Protein 1RC6 (pdb70)

Structure (mmCIF, N/CA/C/O backbone):
data_1RC6
#
_entry.id   1RC6
#
_cell.length_a   109.026
_cell.length_b   109.026
_cell.length_c   136.612
_cell.angle_alpha   90.0
_cell.angle_beta   90.0
_cell.angle_gamma   90.0
#
_symmetry.space_group_name_H-M   'I 4'
#
loop_
_atom_site.group_PDB
_atom_site.id
_atom_site.type_symbol
_atom_site.label_atom_id
_atom_site.label_alt_id
_atom_site.label_comp_id
_atom_site.label_asym_id
_atom_site.label_entity_id
_atom_site.label_seq_id
_atom_site.pdbx_PDB_ins_code
_atom_site.Cartn_x
_atom_site.Cartn_y
_atom_site.Cartn_z
_atom_site.occupancy
_atom_site.B_iso_or_equiv
_atom_site.auth_seq_id
_atom_site.auth_comp_id
_atom_site.auth_asym_id
_atom_site.auth_atom_id
_atom_site.pdbx_PDB_model_num
ATOM 1 N N . GLY A 1 9 ? 73.637 31.119 104.605 1.00 61.77 1009 GLY A N 1
ATOM 2 C CA . GLY A 1 9 ? 73.171 30.676 103.249 1.00 66.89 1009 GLY A CA 1
ATOM 3 C C . GLY A 1 9 ? 74.164 30.908 102.118 1.00 69.45 1009 GLY A C 1
ATOM 4 O O . GLY A 1 9 ? 75.161 31.614 102.284 1.00 68.28 1009 GLY A O 1
ATOM 5 N N . TYR A 1 10 ? 73.894 30.307 100.962 1.00 85.58 1010 TYR A N 1
ATOM 6 C CA . TYR A 1 10 ? 74.765 30.458 99.798 1.00 91.03 1010 TYR A CA 1
ATOM 7 C C . TYR A 1 10 ? 74.626 31.848 99.176 1.00 91.06 1010 TYR A C 1
ATOM 8 O O . TYR A 1 10 ? 73.519 32.286 98.845 1.00 92.21 1010 TYR A O 1
ATOM 17 N N . ARG A 1 11 ? 75.763 32.521 99.013 1.00 93.25 1011 ARG A N 1
ATOM 18 C CA . ARG A 1 11 ? 75.839 33.861 98.425 1.00 94.87 1011 ARG A CA 1
ATOM 19 C C . ARG A 1 11 ? 75.017 33.971 97.139 1.00 95.63 1011 ARG A C 1
ATOM 20 O O . ARG A 1 11 ? 74.533 35.049 96.785 1.00 94.95 1011 ARG A O 1
ATOM 28 N N . GLU A 1 12 ? 74.871 32.837 96.459 1.00 94.30 1012 GLU A N 1
ATOM 29 C CA . GLU A 1 12 ? 74.150 32.717 95.192 1.00 95.89 1012 GLU A CA 1
ATOM 30 C C . GLU A 1 12 ? 72.633 32.855 95.303 1.00 93.68 1012 GLU A C 1
ATOM 31 O O . GLU A 1 12 ? 72.006 33.540 94.493 1.00 94.38 1012 GLU A O 1
ATOM 37 N N . ASP A 1 13 ? 72.050 32.186 96.294 1.00 92.76 1013 ASP A N 1
ATOM 38 C CA . ASP A 1 13 ? 70.606 32.234 96.508 1.00 90.43 1013 ASP A CA 1
ATOM 39 C C . ASP A 1 13 ? 70.201 33.663 96.845 1.00 87.27 1013 ASP A C 1
ATOM 40 O O . ASP A 1 13 ? 69.080 34.089 96.564 1.00 86.46 1013 ASP A O 1
ATOM 45 N N . LEU A 1 14 ? 71.126 34.396 97.454 1.00 82.59 1014 LEU A N 1
ATOM 46 C CA . LEU A 1 14 ? 70.888 35.785 97.825 1.00 80.61 1014 LEU A CA 1
ATOM 47 C C . LEU A 1 14 ? 70.703 36.614 96.558 1.00 79.48 1014 LEU A C 1
ATOM 48 O O . LEU A 1 14 ? 69.757 37.397 96.434 1.00 79.45 1014 LEU A O 1
ATOM 53 N N . LEU A 1 15 ? 71.612 36.418 95.612 1.00 88.58 1015 LEU A N 1
ATOM 54 C CA . LEU A 1 15 ? 71.580 37.145 94.355 1.00 86.16 1015 LEU A CA 1
ATOM 55 C C . LEU A 1 15 ? 70.563 36.597 93.349 1.00 87.53 1015 LEU A C 1
ATOM 56 O O . LEU A 1 15 ? 70.489 37.076 92.214 1.00 89.14 1015 LEU A O 1
ATOM 61 N N . ALA A 1 16 ? 69.768 35.613 93.769 1.00 89.44 1016 ALA A N 1
ATOM 62 C CA . ALA A 1 16 ? 68.753 35.019 92.894 1.00 91.73 1016 ALA A CA 1
ATOM 63 C C . ALA A 1 16 ? 67.557 35.958 92.711 1.00 93.50 1016 ALA A C 1
ATOM 64 O O . ALA A 1 16 ? 67.069 36.545 93.680 1.00 92.34 1016 ALA A O 1
ATOM 66 N N . ASN A 1 17 ? 67.101 36.093 91.465 1.00 86.01 1017 ASN A N 1
ATOM 67 C CA . ASN A 1 17 ? 65.960 36.942 91.119 1.00 88.26 1017 ASN A CA 1
ATOM 68 C C . ASN A 1 17 ? 66.252 38.437 91.204 1.00 87.15 1017 ASN A C 1
ATOM 69 O O . ASN A 1 17 ? 65.818 39.105 92.142 1.00 88.02 1017 ASN A O 1
ATOM 74 N N . ARG A 1 18 ? 66.978 38.966 90.228 1.00 81.58 1018 ARG A N 1
ATOM 75 C CA . ARG A 1 18 ? 67.285 40.391 90.220 1.00 77.77 1018 ARG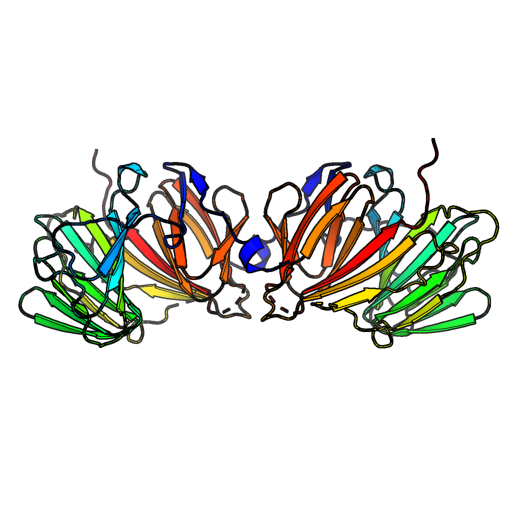 A CA 1
ATOM 76 C C . ARG A 1 18 ? 66.750 41.070 88.952 1.00 75.33 1018 ARG A C 1
ATOM 77 O O . ARG A 1 18 ? 66.727 42.301 88.849 1.00 76.06 1018 ARG A O 1
ATOM 85 N N . ALA A 1 19 ? 66.295 40.253 88.004 1.00 87.44 1019 ALA A N 1
ATOM 86 C CA . ALA A 1 19 ? 65.749 40.737 86.738 1.00 85.27 1019 ALA A CA 1
ATOM 87 C C . ALA A 1 19 ? 64.636 41.773 86.935 1.00 82.38 1019 ALA A C 1
ATOM 88 O O . ALA A 1 19 ? 63.485 41.420 87.176 1.00 81.04 1019 ALA A O 1
ATOM 90 N N . ILE A 1 20 ? 64.989 43.050 86.821 1.00 52.39 1020 ILE A N 1
ATOM 91 C CA . ILE A 1 20 ? 64.032 44.135 86.977 1.00 53.16 1020 ILE A CA 1
ATOM 92 C C . ILE A 1 20 ? 63.893 44.908 85.677 1.00 49.66 1020 ILE A C 1
ATOM 93 O O . ILE A 1 20 ? 64.819 44.939 84.873 1.00 49.67 1020 ILE A O 1
ATOM 98 N N . VAL A 1 21 ? 62.743 45.542 85.482 1.00 53.54 1021 VAL A N 1
ATOM 99 C CA . VAL A 1 21 ? 62.491 46.315 84.272 1.00 54.54 1021 VAL A CA 1
ATOM 100 C C . VAL A 1 21 ? 61.794 47.645 84.540 1.00 56.39 1021 VAL A C 1
ATOM 101 O O . VAL A 1 21 ? 60.984 47.755 85.456 1.00 58.08 1021 VAL A O 1
ATOM 105 N N . LYS A 1 22 ? 62.126 48.654 83.737 1.00 70.02 1022 LYS A N 1
ATOM 106 C CA . LYS A 1 22 ? 61.532 49.986 83.843 1.00 75.37 1022 LYS A CA 1
ATOM 107 C C . LYS A 1 22 ? 61.413 50.610 82.450 1.00 78.28 1022 LYS A C 1
ATOM 108 O O . LYS A 1 22 ? 61.726 51.787 82.258 1.00 81.63 1022 LYS A O 1
ATOM 114 N N . HIS A 1 23 ? 60.965 49.797 81.493 1.00 84.92 1023 HIS A N 1
ATOM 115 C CA . HIS A 1 23 ? 60.768 50.186 80.091 1.00 85.67 1023 HIS A CA 1
ATOM 116 C C . HIS A 1 23 ? 61.116 51.628 79.744 1.00 86.60 1023 HIS A C 1
ATOM 117 O O . HIS A 1 23 ? 60.555 52.567 80.311 1.00 88.10 1023 HIS A O 1
ATOM 124 N N . GLY A 1 24 ? 62.036 51.795 78.798 1.00 90.64 1024 GLY A N 1
ATOM 125 C CA . GLY A 1 24 ? 62.441 53.125 78.383 1.00 89.92 1024 GLY A CA 1
ATOM 126 C C . GLY A 1 24 ? 63.456 53.748 79.324 1.00 89.55 1024 GLY A C 1
ATOM 127 O O . GLY A 1 24 ? 64.170 54.685 78.954 1.00 90.39 1024 GLY A O 1
ATOM 128 N N . ASN A 1 25 ? 63.516 53.240 80.549 1.00 69.84 1025 ASN A N 1
ATOM 129 C CA . ASN A 1 25 ? 64.460 53.758 81.518 1.00 67.25 1025 ASN A CA 1
ATOM 130 C C . ASN A 1 25 ? 65.620 52.815 81.685 1.00 60.33 1025 ASN A C 1
ATOM 131 O O . ASN A 1 25 ? 66.761 53.172 81.405 1.00 60.59 1025 ASN A O 1
ATOM 136 N N . PHE A 1 26 ? 65.338 51.609 82.149 1.00 46.72 1026 PHE A N 1
ATOM 137 C CA . PHE A 1 26 ? 66.404 50.642 82.312 1.00 41.03 1026 PHE A CA 1
ATOM 138 C C . PHE A 1 26 ? 65.829 49.262 82.563 1.00 35.38 1026 PHE A C 1
ATOM 139 O O . PHE A 1 26 ? 64.638 49.113 82.828 1.00 34.53 1026 PHE A O 1
ATOM 147 N N . ALA A 1 27 ? 66.683 48.253 82.460 1.00 32.89 1027 ALA A N 1
ATOM 148 C CA . ALA A 1 27 ? 66.278 46.873 82.676 1.00 30.78 1027 ALA A CA 1
ATOM 149 C C . ALA A 1 27 ? 67.500 46.054 83.024 1.00 28.80 1027 ALA A C 1
ATOM 150 O O . ALA A 1 27 ? 68.543 46.201 82.399 1.00 28.54 1027 ALA A O 1
ATOM 152 N N . LEU A 1 28 ? 67.378 45.209 84.036 1.00 32.29 1028 LEU A N 1
ATOM 153 C CA . LEU A 1 28 ? 68.475 44.347 84.431 1.00 32.57 1028 LEU A CA 1
ATOM 154 C C . LEU A 1 28 ? 67.997 42.970 84.026 1.00 32.71 1028 LEU A C 1
ATOM 155 O O . LEU A 1 28 ? 66.953 42.511 84.467 1.00 34.66 1028 LEU A O 1
ATOM 160 N N . LEU A 1 29 ? 68.746 42.327 83.149 1.00 32.20 1029 LEU A N 1
ATOM 161 C CA . LEU A 1 29 ? 68.395 41.005 82.662 1.00 33.80 1029 LEU A CA 1
ATOM 162 C C . LEU A 1 29 ? 69.485 40.025 83.014 1.00 34.39 1029 LEU A C 1
ATOM 163 O O . LEU A 1 29 ? 70.663 40.370 83.019 1.00 33.86 1029 LEU A O 1
ATOM 168 N N . THR A 1 30 ? 69.086 38.797 83.304 1.00 27.59 1030 THR A N 1
ATOM 169 C CA . THR A 1 30 ? 70.033 37.752 83.643 1.00 34.80 1030 THR A CA 1
ATOM 170 C C . THR A 1 30 ? 69.836 36.625 82.650 1.00 43.76 1030 THR A C 1
ATOM 171 O O . THR A 1 30 ? 69.225 35.614 82.988 1.00 38.76 1030 THR A O 1
ATOM 175 N N . PRO A 1 31 ? 70.356 36.786 81.410 1.00 67.97 1031 PRO A N 1
ATOM 176 C CA . PRO A 1 31 ? 70.265 35.813 80.307 1.00 78.76 1031 PRO A CA 1
ATOM 177 C C . PRO A 1 31 ? 70.218 34.338 80.716 1.00 85.35 1031 PRO A C 1
ATOM 178 O O . PRO A 1 31 ? 69.684 33.490 79.994 1.00 81.73 1031 PRO A O 1
ATOM 182 N N . ASP A 1 32 ? 70.775 34.038 81.881 1.00 79.33 1032 ASP A N 1
ATOM 183 C CA . ASP A 1 32 ? 70.763 32.682 82.396 1.00 85.17 1032 ASP A CA 1
ATOM 184 C C . ASP A 1 32 ? 69.298 32.326 82.614 1.00 85.80 1032 ASP A C 1
ATOM 185 O O . ASP A 1 32 ? 68.760 31.430 81.959 1.00 88.25 1032 ASP A O 1
ATOM 190 N N . GLY A 1 33 ? 68.659 33.054 83.530 1.00 82.84 1033 GLY A N 1
ATOM 191 C CA . GLY A 1 33 ? 67.258 32.824 83.835 1.00 77.43 1033 GLY A CA 1
ATOM 192 C C . GLY A 1 33 ? 66.338 33.311 82.732 1.00 74.51 1033 GLY A C 1
ATOM 193 O O . GLY A 1 33 ? 65.369 34.022 82.988 1.00 72.82 1033 GLY A O 1
ATOM 194 N N . LEU A 1 34 ? 66.648 32.938 81.495 1.00 65.70 1034 LEU A N 1
ATOM 195 C CA . LEU A 1 34 ? 65.832 33.333 80.355 1.00 63.46 1034 LEU A CA 1
ATOM 196 C C . LEU A 1 34 ? 65.645 32.180 79.399 1.00 63.18 1034 LEU A C 1
ATOM 197 O O . LEU A 1 34 ? 66.527 31.338 79.231 1.00 63.94 1034 LEU A O 1
ATOM 202 N N . VAL A 1 35 ? 64.480 32.148 78.772 1.00 70.51 1035 VAL A N 1
ATOM 203 C CA . VAL A 1 35 ? 64.174 31.097 77.825 1.00 71.87 1035 VAL A CA 1
ATOM 204 C C . VAL A 1 35 ? 64.980 31.404 76.575 1.00 68.90 1035 VAL A C 1
ATOM 205 O O . VAL A 1 35 ? 65.158 32.566 76.216 1.00 69.37 1035 VAL A O 1
ATOM 209 N N . LYS A 1 36 ? 65.472 30.366 75.916 1.00 52.06 1036 LYS A N 1
ATOM 210 C CA . LYS A 1 36 ? 66.255 30.561 74.712 1.00 50.02 1036 LYS A CA 1
ATOM 211 C C . LYS A 1 36 ? 65.371 30.945 73.520 1.00 43.62 1036 LYS A C 1
ATOM 212 O O . LYS A 1 36 ? 64.178 30.630 73.478 1.00 44.49 1036 LYS A O 1
ATOM 218 N N . ASN A 1 37 ? 65.961 31.651 72.563 1.00 37.13 1037 ASN A N 1
ATOM 219 C CA . ASN A 1 37 ? 65.247 32.084 71.374 1.00 30.06 1037 ASN A CA 1
ATOM 220 C C . ASN A 1 37 ? 65.654 31.247 70.170 1.00 27.42 1037 ASN A C 1
ATOM 221 O O . ASN A 1 37 ? 66.846 31.058 69.905 1.00 25.97 1037 ASN A O 1
ATOM 226 N N . ILE A 1 38 ? 64.667 30.740 69.442 1.00 29.38 1038 ILE A N 1
ATOM 227 C CA . ILE A 1 38 ? 64.938 29.951 68.248 1.00 25.23 1038 ILE A CA 1
ATOM 228 C C . ILE A 1 38 ? 64.978 30.945 67.113 1.00 27.97 1038 ILE A C 1
ATOM 229 O O . ILE A 1 38 ? 63.943 31.422 66.687 1.00 26.74 1038 ILE A O 1
ATOM 234 N N . ILE A 1 39 ? 66.170 31.267 66.631 1.00 31.40 1039 ILE A N 1
ATOM 235 C CA . ILE A 1 39 ? 66.297 32.226 65.546 1.00 30.11 1039 ILE A CA 1
ATOM 236 C C . ILE A 1 39 ? 66.770 31.544 64.268 1.00 34.89 1039 ILE A C 1
ATOM 237 O O . ILE A 1 39 ? 67.840 30.940 64.238 1.00 36.54 1039 ILE A O 1
ATOM 242 N N . PRO A 1 40 ? 65.977 31.633 63.193 1.00 34.52 1040 PRO A N 1
ATOM 243 C CA . PRO A 1 40 ? 66.397 30.997 61.939 1.00 33.91 1040 PRO A CA 1
ATOM 244 C C . PRO A 1 40 ? 67.826 31.412 61.534 1.00 34.01 1040 PRO A C 1
ATOM 245 O O . PRO A 1 40 ? 68.210 32.582 61.626 1.00 35.68 1040 PRO A O 1
ATOM 249 N N . GLY A 1 41 ? 68.611 30.429 61.105 1.00 41.63 1041 GLY A N 1
ATOM 250 C CA . GLY A 1 41 ? 69.983 30.678 60.722 1.00 39.20 1041 GLY A CA 1
ATOM 251 C C . GLY A 1 41 ? 70.955 30.279 61.820 1.00 38.25 1041 GLY A C 1
ATOM 252 O O . GLY A 1 41 ? 72.128 30.033 61.561 1.00 39.95 1041 GLY A O 1
ATOM 253 N N . PHE A 1 42 ? 70.490 30.225 63.059 1.00 32.27 1042 PHE A N 1
ATOM 254 C CA . PHE A 1 42 ? 71.386 29.851 64.142 1.00 33.18 1042 PHE A CA 1
ATOM 255 C C . PHE A 1 42 ? 71.271 28.347 64.403 1.00 35.65 1042 PHE A C 1
ATOM 256 O O . PHE A 1 42 ? 70.208 27.848 64.773 1.00 35.87 1042 PHE A O 1
ATOM 264 N N . GLU A 1 43 ? 72.370 27.629 64.179 1.00 30.61 1043 GLU A N 1
ATOM 265 C CA . GLU A 1 43 ? 72.396 26.185 64.364 1.00 32.39 1043 GLU A CA 1
ATOM 266 C C . GLU A 1 43 ? 73.305 25.779 65.505 1.00 30.15 1043 GLU A C 1
ATOM 267 O O . GLU A 1 43 ? 74.319 26.426 65.765 1.00 30.87 1043 GLU A O 1
ATOM 273 N N . ASN A 1 44 ? 72.931 24.698 66.178 1.00 34.00 1044 ASN A N 1
ATOM 274 C CA . ASN A 1 44 ? 73.714 24.151 67.279 1.00 33.13 1044 ASN A CA 1
ATOM 275 C C . ASN A 1 44 ? 74.266 25.176 68.272 1.00 32.80 1044 ASN A C 1
ATOM 276 O O . ASN A 1 44 ? 75.471 25.189 68.558 1.00 31.82 1044 ASN A O 1
ATOM 281 N N . CYS A 1 45 ? 73.381 26.008 68.814 1.00 35.03 1045 CYS A N 1
ATOM 282 C CA . CYS A 1 45 ? 73.780 27.038 69.769 1.00 37.66 1045 CYS A CA 1
ATOM 283 C C . CYS A 1 45 ? 72.540 27.607 70.439 1.00 38.45 1045 CYS A C 1
ATOM 284 O O . CYS A 1 45 ? 71.457 27.582 69.858 1.00 38.92 1045 CYS A O 1
ATOM 287 N N . ASP A 1 46 ? 72.708 28.133 71.648 1.00 35.28 1046 ASP A N 1
ATOM 288 C CA . ASP A 1 46 ? 71.599 28.731 72.378 1.00 35.17 1046 ASP A CA 1
ATOM 289 C C . ASP A 1 46 ? 71.647 30.243 72.192 1.00 33.68 1046 ASP A C 1
ATOM 290 O O . ASP A 1 46 ? 72.599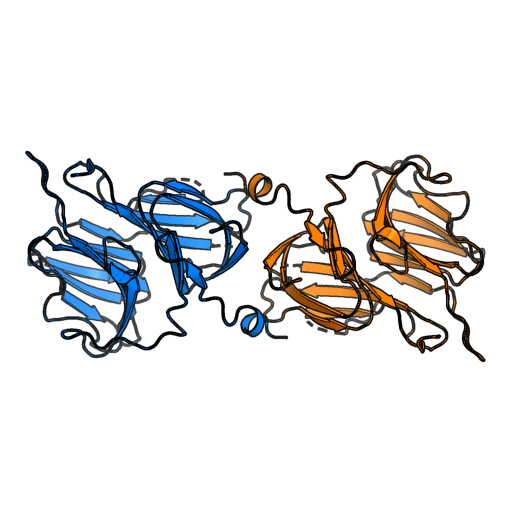 30.895 72.618 1.00 32.85 1046 ASP A O 1
ATOM 295 N N . ALA A 1 47 ? 70.634 30.801 71.542 1.00 34.20 1047 ALA A N 1
ATOM 296 C CA . ALA A 1 47 ? 70.609 32.246 71.341 1.00 34.46 1047 ALA A CA 1
ATOM 297 C C . ALA A 1 47 ? 69.577 32.881 72.248 1.00 33.68 1047 ALA A C 1
ATOM 298 O O . ALA A 1 47 ? 68.447 32.411 72.375 1.00 34.56 1047 ALA A O 1
ATOM 300 N N . THR A 1 48 ? 69.976 33.955 72.901 1.00 31.13 1048 THR A N 1
ATOM 301 C CA . THR A 1 48 ? 69.063 34.640 73.772 1.00 31.84 1048 THR A CA 1
ATOM 302 C C . THR A 1 48 ? 69.077 36.133 73.482 1.00 27.83 1048 THR A C 1
ATOM 303 O O . THR A 1 48 ? 70.060 36.826 73.717 1.00 28.74 1048 THR A O 1
ATOM 307 N N . ILE A 1 49 ? 67.976 36.602 72.916 1.00 27.59 1049 ILE A N 1
ATOM 308 C CA . ILE A 1 49 ? 67.793 38.009 72.580 1.00 27.68 1049 ILE A CA 1
ATOM 309 C C . ILE A 1 49 ? 67.731 38.867 73.855 1.00 27.59 1049 ILE A C 1
ATOM 310 O O . ILE A 1 49 ? 67.100 38.476 74.840 1.00 25.14 1049 ILE A O 1
ATOM 315 N N . LEU A 1 50 ? 68.386 40.029 73.827 1.00 26.41 1050 LEU A N 1
ATOM 316 C CA . LEU A 1 50 ? 68.421 40.934 74.974 1.00 25.16 1050 LEU A CA 1
ATOM 317 C C . LEU A 1 50 ? 67.632 42.207 74.701 1.00 25.63 1050 LEU A C 1
ATOM 318 O O . LEU A 1 50 ? 66.418 42.199 74.756 1.00 24.42 1050 LEU A O 1
ATOM 323 N N . SER A 1 51 ? 68.303 43.305 74.406 1.00 27.09 1051 SER A N 1
ATOM 324 C CA . SER A 1 51 ? 67.573 44.528 74.117 1.00 27.17 1051 SER A CA 1
ATOM 325 C C . SER A 1 51 ? 66.874 44.450 72.750 1.00 30.80 1051 SER A C 1
ATOM 326 O O . SER A 1 51 ? 67.361 43.806 71.818 1.00 31.97 1051 SER A O 1
ATOM 329 N N . THR A 1 52 ? 65.720 45.102 72.641 1.00 30.27 1052 THR A N 1
ATOM 330 C CA . THR A 1 52 ? 64.950 45.148 71.394 1.00 30.86 1052 THR A CA 1
ATOM 331 C C . THR A 1 52 ? 64.154 46.440 71.451 1.00 34.91 1052 THR A C 1
ATOM 332 O O . THR A 1 52 ? 64.021 47.034 72.514 1.00 35.40 1052 THR A O 1
ATOM 336 N N . PRO A 1 53 ? 63.622 46.899 70.311 1.00 36.34 1053 PRO A N 1
ATOM 337 C CA . PRO A 1 53 ? 62.840 48.136 70.304 1.00 38.18 1053 PRO A CA 1
ATOM 338 C C . PRO A 1 53 ? 61.678 48.072 71.283 1.00 42.23 1053 PRO A C 1
ATOM 339 O O . PRO A 1 53 ? 61.304 49.077 71.881 1.00 44.41 1053 PRO A O 1
ATOM 343 N N . LYS A 1 54 ? 61.116 46.879 71.447 1.00 47.96 1054 LYS A N 1
ATOM 344 C CA . LYS A 1 54 ? 59.993 46.693 72.344 1.00 49.66 1054 LYS A CA 1
ATOM 345 C C . LYS A 1 54 ? 60.401 47.022 73.768 1.00 48.10 1054 LYS A C 1
ATOM 346 O O . LYS A 1 54 ? 59.559 47.178 74.646 1.00 51.58 1054 LYS A O 1
ATOM 352 N N . LEU A 1 55 ? 61.701 47.128 73.997 1.00 43.15 1055 LEU A N 1
ATOM 353 C CA . LEU A 1 55 ? 62.202 47.456 75.314 1.00 39.85 1055 LEU A CA 1
ATOM 354 C C . LEU A 1 55 ? 62.563 48.935 75.286 1.00 37.88 1055 LEU A C 1
ATOM 355 O O . LEU A 1 55 ? 62.895 49.522 76.309 1.00 36.43 1055 LEU A O 1
ATOM 360 N N . GLY A 1 56 ? 62.510 49.527 74.097 1.00 34.18 1056 GLY A N 1
ATOM 361 C CA . GLY A 1 56 ? 62.843 50.931 73.959 1.00 34.04 1056 GLY A CA 1
ATOM 362 C C . GLY A 1 56 ? 64.142 51.184 73.213 1.00 33.70 1056 GLY A C 1
ATOM 363 O O . GLY A 1 56 ? 64.400 52.296 72.753 1.00 33.83 1056 GLY A O 1
ATOM 364 N N . ALA A 1 57 ? 64.961 50.147 73.080 1.00 32.81 1057 ALA A N 1
ATOM 365 C CA . ALA A 1 57 ? 66.241 50.270 72.398 1.00 32.19 1057 ALA A CA 1
ATOM 366 C C . ALA A 1 57 ? 66.073 50.493 70.907 1.00 32.51 1057 ALA A C 1
ATOM 367 O O . ALA A 1 57 ? 65.059 50.114 70.317 1.00 31.37 1057 ALA A O 1
ATOM 369 N N . SER A 1 58 ? 67.076 51.124 70.306 1.00 37.40 1058 SER A N 1
ATOM 370 C CA . SER A 1 58 ? 67.061 51.390 68.877 1.00 37.88 1058 SER A CA 1
ATOM 371 C C . SER A 1 58 ? 68.057 50.432 68.245 1.00 38.74 1058 SER A C 1
ATOM 372 O O . SER A 1 58 ? 68.711 50.752 67.255 1.00 40.87 1058 SER A O 1
ATOM 375 N N . PHE A 1 59 ? 68.176 49.255 68.851 1.00 39.25 1059 PHE A N 1
ATOM 376 C CA . PHE A 1 59 ? 69.068 48.208 68.379 1.00 34.95 1059 PHE A CA 1
ATOM 377 C C . PHE A 1 59 ? 68.577 46.894 68.939 1.00 35.17 1059 PHE A C 1
ATOM 378 O O . PHE A 1 59 ? 67.638 46.864 69.737 1.00 35.64 1059 PHE A O 1
ATOM 386 N N . VAL A 1 60 ? 69.189 45.801 68.507 1.00 29.64 1060 VAL A N 1
ATOM 387 C CA . VAL A 1 60 ? 68.837 44.491 69.029 1.00 26.15 1060 VAL A CA 1
ATOM 388 C C . VAL A 1 60 ? 70.162 43.848 69.316 1.00 26.53 1060 VAL A C 1
ATOM 389 O O . VAL A 1 60 ? 71.028 43.857 68.450 1.00 28.91 1060 VAL A O 1
ATOM 393 N N . ASP A 1 61 ? 70.358 43.328 70.521 1.00 19.65 1061 ASP A N 1
ATOM 394 C CA . ASP A 1 61 ? 71.623 42.668 70.808 1.00 19.50 1061 ASP A CA 1
ATOM 395 C C . ASP A 1 61 ? 71.364 41.272 71.343 1.00 19.56 1061 ASP A C 1
ATOM 396 O O . ASP A 1 61 ? 70.247 40.964 71.769 1.00 18.67 1061 ASP A O 1
ATOM 401 N N . TYR A 1 62 ? 72.377 40.412 71.276 1.00 24.19 1062 TYR A N 1
ATOM 402 C CA . TYR A 1 62 ? 72.211 39.028 71.692 1.00 25.01 1062 TYR A CA 1
ATOM 403 C C . TYR A 1 62 ? 73.377 38.463 72.464 1.00 27.33 1062 TYR A C 1
ATOM 404 O O . TYR A 1 62 ? 74.486 38.997 72.460 1.00 28.23 1062 TYR A O 1
ATOM 413 N N . LEU A 1 63 ? 73.103 37.341 73.107 1.00 26.51 1063 LEU A N 1
ATOM 414 C CA . LEU A 1 63 ? 74.104 36.599 73.837 1.00 28.96 1063 LEU A CA 1
ATOM 415 C C . LEU A 1 63 ? 73.926 35.216 73.220 1.00 29.26 1063 LEU A C 1
ATOM 416 O O . LEU A 1 63 ? 72.823 34.678 73.203 1.00 30.91 1063 LEU A O 1
ATOM 421 N N . VAL A 1 64 ? 74.995 34.649 72.682 1.00 22.34 1064 VAL A N 1
ATOM 422 C CA . VAL A 1 64 ? 74.874 33.353 72.047 1.00 20.19 1064 VAL A CA 1
ATOM 423 C C . VAL A 1 64 ? 75.998 32.410 72.424 1.00 23.79 1064 VAL A C 1
ATOM 424 O O . VAL A 1 64 ? 77.178 32.716 72.214 1.00 22.92 1064 VAL A O 1
ATOM 428 N N . THR A 1 65 ? 75.648 31.266 72.999 1.00 34.51 1065 THR A N 1
ATOM 429 C CA . THR A 1 65 ? 76.686 30.303 73.325 1.00 39.27 1065 THR A CA 1
ATOM 430 C C . THR A 1 65 ? 76.680 29.278 72.182 1.00 38.04 1065 THR A C 1
ATOM 431 O O . THR A 1 65 ? 75.654 28.645 71.873 1.00 37.96 1065 THR A O 1
ATOM 435 N N . LEU A 1 66 ? 77.838 29.144 71.546 1.00 28.79 1066 LEU A N 1
ATOM 436 C CA . LEU A 1 66 ? 78.004 28.235 70.428 1.00 27.64 1066 LEU A CA 1
ATOM 437 C C . LEU A 1 66 ? 78.456 26.861 70.852 1.00 27.27 1066 LEU A C 1
ATOM 438 O O . LEU A 1 66 ? 79.466 26.710 71.536 1.00 24.86 1066 LEU A O 1
ATOM 443 N N . HIS A 1 67 ? 77.696 25.855 70.455 1.00 31.44 1067 HIS A N 1
ATOM 444 C CA . HIS A 1 67 ? 78.078 24.486 70.752 1.00 32.88 1067 HIS A CA 1
ATOM 445 C C . HIS A 1 67 ? 78.936 24.025 69.568 1.00 33.93 1067 HIS A C 1
ATOM 446 O O . HIS A 1 67 ? 79.331 24.850 68.732 1.00 33.52 1067 HIS A O 1
ATOM 453 N N . GLN A 1 68 ? 79.244 22.735 69.490 1.00 28.25 1068 GLN A N 1
ATOM 454 C CA . GLN A 1 68 ? 80.049 22.251 68.381 1.00 30.40 1068 GLN A CA 1
ATOM 455 C C . GLN A 1 68 ? 79.352 22.555 67.060 1.00 31.51 1068 GLN A C 1
ATOM 456 O O . GLN A 1 68 ? 78.221 22.128 66.832 1.00 32.52 1068 GLN A O 1
ATOM 462 N N . ASN A 1 69 ? 80.037 23.303 66.202 1.00 36.62 1069 ASN A N 1
ATOM 463 C CA . ASN A 1 69 ? 79.500 23.695 64.906 1.00 37.24 1069 ASN A CA 1
ATOM 464 C C . ASN A 1 69 ? 78.376 24.698 65.037 1.00 35.09 1069 ASN A C 1
ATOM 465 O O . ASN A 1 69 ? 77.604 24.910 64.102 1.00 36.73 1069 ASN A O 1
ATOM 470 N N . GLY A 1 70 ? 78.288 25.313 66.208 1.00 38.76 1070 GLY A N 1
ATOM 471 C CA . GLY A 1 70 ? 77.252 26.292 66.437 1.00 36.53 1070 GLY A CA 1
ATOM 472 C C . GLY A 1 70 ? 77.675 27.618 65.845 1.00 36.42 1070 GLY A C 1
ATOM 473 O O . GLY A 1 70 ? 78.853 27.983 65.893 1.00 35.87 1070 GLY A O 1
ATOM 474 N N . GLY A 1 71 ? 76.715 28.335 65.277 1.00 26.18 1071 GLY A N 1
ATOM 475 C CA . GLY A 1 71 ? 77.008 29.615 64.683 1.00 25.41 1071 GLY A CA 1
ATOM 476 C C . GLY A 1 71 ? 75.945 29.919 63.659 1.00 25.85 1071 GLY A C 1
ATOM 477 O O . GLY A 1 71 ? 74.836 29.368 63.713 1.00 24.49 1071 GLY A O 1
ATOM 478 N N . ASN A 1 72 ? 76.274 30.795 62.719 1.00 27.53 1072 ASN A N 1
ATOM 479 C CA . ASN A 1 72 ? 75.337 31.160 61.677 1.00 30.41 1072 ASN A CA 1
ATOM 480 C C . ASN A 1 72 ? 76.089 31.205 60.372 1.00 31.95 1072 ASN A C 1
ATOM 481 O O . ASN A 1 72 ? 76.929 32.076 60.145 1.00 32.41 1072 ASN A O 1
ATOM 486 N N . GLN A 1 73 ? 75.785 30.241 59.521 1.00 34.98 1073 GLN A N 1
ATOM 487 C CA . GLN A 1 73 ? 76.422 30.119 58.226 1.00 41.48 1073 GLN A CA 1
ATOM 488 C C . GLN A 1 73 ? 75.580 30.793 57.157 1.00 38.60 1073 GLN A C 1
ATOM 489 O O . GLN A 1 73 ? 75.993 30.928 56.018 1.00 42.43 1073 GLN A O 1
ATOM 495 N N . GLN A 1 74 ? 74.393 31.228 57.538 1.00 32.62 1074 GLN A N 1
ATOM 496 C CA . GLN A 1 74 ? 73.490 31.867 56.608 1.00 29.94 1074 GLN A CA 1
ATOM 497 C C . GLN A 1 74 ? 73.792 33.329 56.346 1.00 28.60 1074 GLN A C 1
ATOM 498 O O . GLN A 1 74 ? 73.504 33.831 55.272 1.00 27.89 1074 GLN A O 1
ATOM 504 N N . GLY A 1 75 ? 74.375 34.014 57.318 1.00 35.27 1075 GLY A N 1
ATOM 505 C CA . GLY A 1 75 ? 74.661 35.422 57.133 1.00 33.52 1075 GLY A CA 1
ATOM 506 C C . GLY A 1 75 ? 73.805 36.218 58.100 1.00 33.80 1075 GLY A C 1
ATOM 507 O O . GLY A 1 75 ? 72.581 36.265 57.963 1.00 33.00 1075 GLY A O 1
ATOM 508 N N . PHE A 1 76 ? 74.456 36.855 59.070 1.00 48.04 1076 PHE A N 1
ATOM 509 C CA . PHE A 1 76 ? 73.769 37.617 60.094 1.00 48.84 1076 PHE A CA 1
ATOM 510 C C . PHE A 1 76 ? 73.227 38.990 59.712 1.00 53.53 1076 PHE A C 1
ATOM 511 O O . PHE A 1 76 ? 72.045 39.282 59.960 1.00 50.26 1076 PHE A O 1
ATOM 519 N N . GLY A 1 77 ? 74.058 39.837 59.124 1.00 30.01 1077 GLY A N 1
ATOM 520 C CA . GLY A 1 77 ? 73.590 41.177 58.777 1.00 33.79 1077 GLY A CA 1
ATOM 521 C C . GLY A 1 77 ? 72.220 41.434 58.136 1.00 31.70 1077 GLY A C 1
ATOM 522 O O . GLY A 1 77 ? 71.197 40.889 58.540 1.00 31.36 1077 GLY A O 1
ATOM 523 N N . GLY A 1 78 ? 72.213 42.299 57.122 1.00 48.05 1078 GLY A N 1
ATOM 524 C CA . GLY A 1 78 ? 70.989 42.658 56.420 1.00 48.72 1078 GLY A CA 1
ATOM 525 C C . GLY A 1 78 ? 71.170 44.023 55.774 1.00 51.43 1078 GLY A C 1
ATOM 526 O O . GLY A 1 78 ? 72.064 44.775 56.168 1.00 50.06 1078 GLY A O 1
ATOM 527 N N . GLU A 1 79 ? 70.339 44.358 54.791 1.00 37.90 1079 GLU A N 1
ATOM 528 C CA . GLU A 1 79 ? 70.459 45.649 54.113 1.00 43.20 1079 GLU A CA 1
ATOM 529 C C . GLU A 1 79 ? 70.267 46.841 55.044 1.00 39.63 1079 GLU A C 1
ATOM 530 O O . GLU A 1 79 ? 69.303 46.900 55.806 1.00 41.26 1079 GLU A O 1
ATOM 536 N N . GLY A 1 80 ? 71.190 47.797 54.966 1.00 54.11 1080 GLY A N 1
ATOM 537 C CA . GLY A 1 80 ? 71.111 48.976 55.811 1.00 47.24 1080 GLY A CA 1
ATOM 538 C C . GLY A 1 80 ? 71.306 48.662 57.287 1.00 44.65 1080 GLY A C 1
ATOM 539 O O . GLY A 1 80 ? 71.060 49.503 58.151 1.00 44.31 1080 GLY A O 1
ATOM 540 N N . ILE A 1 81 ? 71.775 47.454 57.577 1.00 37.75 1081 ILE A N 1
ATOM 541 C CA . ILE A 1 81 ? 71.979 47.014 58.942 1.00 31.67 1081 ILE A CA 1
ATOM 542 C C . ILE A 1 81 ? 73.448 46.783 59.239 1.00 32.49 1081 ILE A C 1
ATOM 543 O O . ILE A 1 81 ? 74.108 46.047 58.508 1.00 33.23 1081 ILE A O 1
ATOM 548 N N . GLU A 1 82 ? 73.963 47.420 60.291 1.00 24.41 1082 GLU A N 1
ATOM 549 C CA . GLU A 1 82 ? 75.362 47.229 60.680 1.00 23.57 1082 GLU A CA 1
ATOM 550 C C . GLU A 1 82 ? 75.388 46.257 61.871 1.00 22.52 1082 GLU A C 1
ATOM 551 O O . GLU A 1 82 ? 74.444 46.222 62.670 1.00 22.01 1082 GLU A O 1
ATOM 557 N N . THR A 1 83 ? 76.450 45.463 61.987 1.00 24.19 1083 THR A N 1
ATOM 558 C CA . THR A 1 83 ? 76.532 44.491 63.069 1.00 25.17 1083 THR A CA 1
ATOM 559 C C . THR A 1 83 ? 77.858 44.500 63.772 1.00 24.04 1083 THR A C 1
ATOM 560 O O . THR A 1 83 ? 78.830 45.042 63.265 1.00 23.90 1083 THR A O 1
ATOM 564 N N . PHE A 1 84 ? 77.892 43.881 64.945 1.00 30.78 1084 PHE A N 1
ATOM 565 C CA . PHE A 1 84 ? 79.108 43.810 65.746 1.00 30.49 1084 PHE A CA 1
ATOM 566 C C . PHE A 1 84 ? 79.117 42.528 66.560 1.00 33.39 1084 PHE A C 1
ATOM 567 O O . PHE A 1 84 ? 78.126 42.184 67.203 1.00 34.54 1084 PHE A O 1
ATOM 575 N N . LEU A 1 85 ? 80.238 41.824 66.542 1.00 30.48 1085 LEU A N 1
ATOM 576 C CA . LEU A 1 85 ? 80.362 40.581 67.282 1.00 30.48 1085 LEU A CA 1
ATOM 577 C C . LEU A 1 85 ? 81.552 40.646 68.233 1.00 32.58 1085 LEU A C 1
ATOM 578 O O . LEU A 1 85 ? 82.589 41.195 67.892 1.00 33.51 1085 LEU 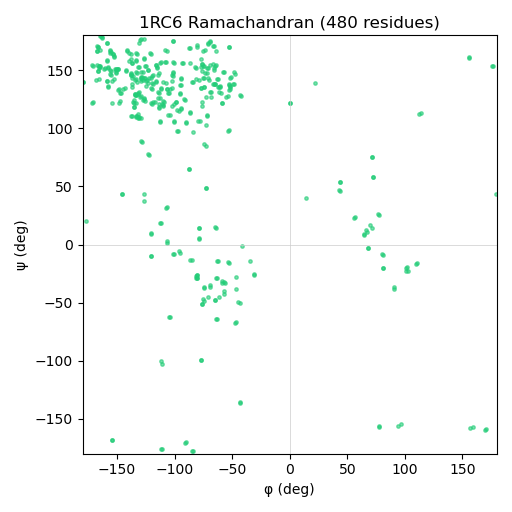A O 1
ATOM 583 N N . TYR A 1 86 ? 81.396 40.082 69.428 1.00 27.54 1086 TYR A N 1
ATOM 584 C CA . TYR A 1 86 ? 82.469 40.070 70.407 1.00 27.55 1086 TYR A CA 1
ATOM 585 C C . TYR A 1 86 ? 82.584 38.690 71.046 1.00 27.33 1086 TYR A C 1
ATOM 586 O O . TYR A 1 86 ? 81.620 38.163 71.592 1.00 27.29 1086 TYR A O 1
ATOM 595 N N . VAL A 1 87 ? 83.772 38.106 70.968 1.00 37.23 1087 VAL A N 1
ATOM 596 C CA . VAL A 1 87 ? 83.995 36.799 71.544 1.00 39.49 1087 VAL A CA 1
ATOM 597 C C . VAL A 1 87 ? 84.209 36.926 73.037 1.00 40.03 1087 VAL A C 1
ATOM 598 O O . VAL A 1 87 ? 85.256 37.375 73.492 1.00 39.95 1087 VAL A O 1
ATOM 602 N N . ILE A 1 88 ? 83.198 36.530 73.794 1.00 42.20 1088 ILE A N 1
ATOM 603 C CA . ILE A 1 88 ? 83.271 36.582 75.237 1.00 40.77 1088 ILE A CA 1
ATOM 604 C C . ILE A 1 88 ? 84.282 35.541 75.722 1.00 42.26 1088 ILE A C 1
ATOM 605 O O . ILE A 1 88 ? 85.028 35.780 76.671 1.00 43.30 1088 ILE A O 1
ATOM 610 N N . SER A 1 89 ? 84.318 34.396 75.053 1.00 37.42 1089 SER A N 1
ATOM 611 C CA . SER A 1 89 ? 85.239 33.333 75.423 1.00 37.01 1089 SER A CA 1
ATOM 612 C C . SER A 1 89 ? 85.241 32.230 74.363 1.00 37.97 1089 SER A C 1
ATOM 613 O O . SER A 1 89 ? 84.250 32.038 73.651 1.00 37.12 1089 SER A O 1
ATOM 616 N N . GLY A 1 90 ? 86.358 31.513 74.261 1.00 28.16 1090 GLY A N 1
ATOM 617 C CA . GLY A 1 90 ? 86.450 30.440 73.294 1.00 26.78 1090 GLY A CA 1
ATOM 618 C C . GLY A 1 90 ? 87.113 30.889 72.021 1.00 25.41 1090 GLY A C 1
ATOM 619 O O . GLY A 1 90 ? 87.889 31.837 72.022 1.00 23.83 1090 GLY A O 1
ATOM 620 N N . ASN A 1 91 ? 86.795 30.206 70.927 1.00 35.54 1091 ASN A N 1
ATOM 621 C CA . ASN A 1 91 ? 87.377 30.530 69.634 1.00 35.14 1091 ASN A CA 1
ATOM 622 C C . ASN A 1 91 ? 86.391 30.259 68.547 1.00 35.60 1091 ASN A C 1
ATOM 623 O O . ASN A 1 91 ? 85.815 29.172 68.488 1.00 37.70 1091 ASN A O 1
ATOM 628 N N . ILE A 1 92 ? 86.217 31.240 67.672 1.00 36.59 1092 ILE A N 1
ATOM 629 C CA . ILE A 1 92 ? 85.288 31.110 66.568 1.00 35.49 1092 ILE A CA 1
ATOM 630 C C . ILE A 1 92 ? 85.954 31.522 65.267 1.00 35.88 1092 ILE A C 1
ATOM 631 O O . ILE A 1 92 ? 87.079 32.023 65.249 1.00 36.63 1092 ILE A O 1
ATOM 636 N N . THR A 1 93 ? 85.238 31.315 64.174 1.00 31.02 1093 THR A N 1
ATOM 637 C CA . THR A 1 93 ? 85.731 31.662 62.861 1.00 31.43 1093 THR A CA 1
ATOM 638 C C . THR A 1 93 ? 84.650 32.488 62.202 1.00 29.96 1093 THR A C 1
ATOM 639 O O . THR A 1 93 ? 83.589 31.982 61.848 1.00 31.05 1093 THR A O 1
ATOM 643 N N . ALA A 1 94 ? 84.919 33.771 62.050 1.00 32.99 1094 ALA A N 1
ATOM 644 C CA . ALA A 1 94 ? 83.951 34.661 61.439 1.00 34.22 1094 ALA A CA 1
ATOM 645 C C . ALA A 1 94 ? 84.317 34.914 59.995 1.00 33.86 1094 ALA A C 1
ATOM 646 O O . ALA A 1 94 ? 85.479 34.785 59.603 1.00 35.16 1094 ALA A O 1
ATOM 648 N N . LYS A 1 95 ? 83.319 35.282 59.208 1.00 24.20 1095 LYS A N 1
ATOM 649 C CA . LYS A 1 95 ? 83.539 35.572 57.809 1.00 28.41 1095 LYS A CA 1
ATOM 650 C C . LYS A 1 95 ? 82.669 36.722 57.341 1.00 28.48 1095 LYS A C 1
ATOM 651 O O . LYS A 1 95 ? 81.481 36.783 57.643 1.00 29.59 1095 LYS A O 1
ATOM 657 N N . ALA A 1 96 ? 83.285 37.641 56.607 1.00 37.96 1096 ALA A N 1
ATOM 658 C CA . ALA A 1 96 ? 82.593 38.809 56.063 1.00 38.21 1096 ALA A CA 1
ATOM 659 C C . ALA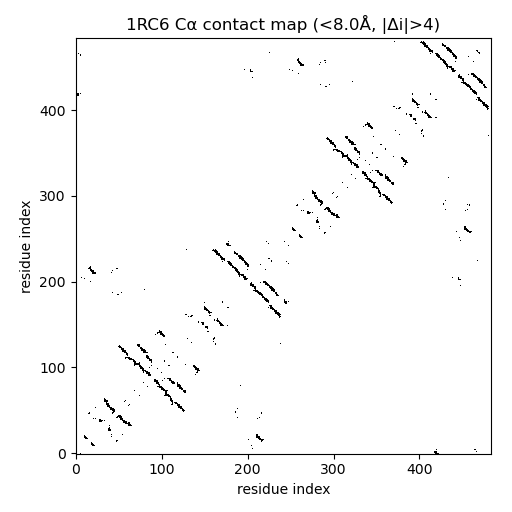 A 1 96 ? 83.459 39.476 54.995 1.00 37.37 1096 ALA A C 1
ATOM 660 O O . ALA A 1 96 ? 84.690 39.397 55.041 1.00 34.20 1096 ALA A O 1
ATOM 662 N N . GLU A 1 97 ? 82.797 40.128 54.044 1.00 40.35 1097 GLU A N 1
ATOM 663 C CA . GLU A 1 97 ? 83.473 40.814 52.957 1.00 42.91 1097 GLU A CA 1
ATOM 664 C C . GLU A 1 97 ? 84.613 39.965 52.375 1.00 45.24 1097 GLU A C 1
ATOM 665 O O . GLU A 1 97 ? 85.732 40.444 52.172 1.00 47.01 1097 GLU A O 1
ATOM 671 N N . GLY A 1 98 ? 84.313 38.693 52.130 1.00 49.80 1098 GLY A N 1
ATOM 672 C CA . GLY A 1 98 ? 85.284 37.789 51.556 1.00 48.90 1098 GLY A CA 1
ATOM 673 C C . GLY A 1 98 ? 86.474 37.415 52.405 1.00 50.48 1098 GLY A C 1
ATOM 674 O O . GLY A 1 98 ? 87.286 36.604 51.968 1.00 51.81 1098 GLY A O 1
ATOM 675 N N . LYS A 1 99 ? 86.611 37.976 53.600 1.00 29.39 1099 LYS A N 1
ATOM 676 C CA . LYS A 1 99 ? 87.761 37.625 54.427 1.00 29.85 1099 LYS A CA 1
ATOM 677 C C . LYS A 1 99 ? 87.368 36.628 55.500 1.00 28.96 1099 LYS A C 1
ATOM 678 O O . LYS A 1 99 ? 86.195 36.287 55.642 1.00 29.95 1099 LYS A O 1
ATOM 684 N N . THR A 1 100 ? 88.358 36.161 56.254 1.00 46.44 1100 THR A N 1
ATOM 685 C CA . THR A 1 100 ? 88.139 35.196 57.332 1.00 43.60 1100 THR A CA 1
ATOM 686 C C . THR A 1 100 ? 88.878 35.671 58.568 1.00 43.35 1100 THR A C 1
ATOM 687 O O . THR A 1 100 ? 89.993 36.156 58.465 1.00 43.67 1100 THR A O 1
ATOM 691 N N . PHE A 1 101 ? 88.265 35.529 59.738 1.00 44.96 1101 PHE A N 1
ATOM 692 C CA . PHE A 1 101 ? 88.912 35.957 60.967 1.00 44.11 1101 PHE A CA 1
ATOM 693 C C . PHE A 1 101 ? 88.859 34.865 62.026 1.00 45.71 1101 PHE A C 1
ATOM 694 O O . PHE A 1 101 ? 87.807 34.280 62.277 1.00 46.86 1101 PHE A O 1
ATOM 702 N N . ALA A 1 102 ? 90.007 34.583 62.628 1.00 48.73 1102 ALA A N 1
ATOM 703 C CA . ALA A 1 102 ? 90.089 33.574 63.668 1.00 48.99 1102 ALA A CA 1
ATOM 704 C C . ALA A 1 102 ? 90.034 34.367 64.960 1.00 50.12 1102 ALA A C 1
ATOM 705 O O . ALA A 1 102 ? 91.044 34.909 65.416 1.00 51.02 1102 ALA A O 1
ATOM 707 N N . LEU A 1 103 ? 88.846 34.437 65.546 1.00 41.58 1103 LEU A N 1
ATOM 708 C CA . LEU A 1 103 ? 88.664 35.195 66.766 1.00 41.58 1103 LEU A CA 1
ATOM 709 C C . LEU A 1 103 ? 88.757 34.367 68.036 1.00 40.53 1103 LEU A C 1
ATOM 710 O O . LEU A 1 103 ? 88.112 33.326 68.175 1.00 40.98 1103 LEU A O 1
ATOM 715 N N . SER A 1 104 ? 89.575 34.845 68.963 1.00 34.49 1104 SER A N 1
ATOM 716 C CA . SER A 1 104 ? 89.754 34.187 70.247 1.00 36.10 1104 SER A CA 1
ATOM 717 C C . SER A 1 104 ? 89.116 35.135 71.261 1.00 34.73 1104 SER A C 1
ATOM 718 O O . SER A 1 104 ? 88.552 36.160 70.878 1.00 34.83 1104 SER A O 1
ATOM 721 N N . GLU A 1 105 ? 89.208 34.810 72.545 1.00 37.17 1105 GLU A N 1
ATOM 722 C CA . GLU A 1 105 ? 88.618 35.681 73.540 1.00 38.91 1105 GLU A CA 1
ATOM 723 C C . GLU A 1 105 ? 89.027 37.126 73.282 1.00 36.14 1105 GLU A C 1
ATOM 724 O O . GLU A 1 105 ? 90.180 37.407 72.957 1.00 38.08 1105 GLU A O 1
ATOM 730 N N . GLY A 1 106 ? 88.080 38.044 73.423 1.00 35.93 1106 GLY A N 1
ATOM 731 C CA . GLY A 1 106 ? 88.389 39.440 73.186 1.00 33.54 1106 GLY A CA 1
ATOM 732 C C . GLY A 1 106 ? 88.382 39.793 71.709 1.00 31.92 1106 GLY A C 1
ATOM 733 O O . GLY A 1 106 ? 88.457 40.962 71.349 1.00 31.88 1106 GLY A O 1
ATOM 734 N N . GLY A 1 107 ? 88.295 38.788 70.846 1.00 34.18 1107 GLY A N 1
ATOM 735 C CA . GLY A 1 107 ? 88.273 39.058 69.422 1.00 34.28 1107 GLY A CA 1
ATOM 736 C C . GLY A 1 107 ? 86.957 39.707 69.046 1.00 35.37 1107 GLY A C 1
ATOM 737 O O . GLY A 1 107 ? 85.916 39.339 69.585 1.00 36.51 1107 GLY A O 1
ATOM 738 N N . TYR A 1 108 ? 86.989 40.676 68.134 1.00 33.78 1108 TYR A N 1
ATOM 739 C CA . TYR A 1 108 ? 85.772 41.343 67.725 1.00 32.22 1108 TYR A CA 1
ATOM 740 C C . TYR A 1 108 ? 85.724 41.570 66.227 1.00 33.29 1108 TYR A C 1
ATOM 741 O O . TYR A 1 108 ? 86.761 41.567 65.546 1.00 34.87 1108 TYR A O 1
ATOM 750 N N . LEU A 1 109 ? 84.511 41.771 65.717 1.00 30.24 1109 LEU A N 1
ATOM 751 C CA . LEU A 1 109 ? 84.300 42.023 64.305 1.00 29.30 1109 LEU A CA 1
ATOM 752 C C . LEU A 1 109 ? 83.103 42.935 64.046 1.00 29.89 1109 LEU A C 1
ATOM 753 O O . LEU A 1 109 ? 81.974 42.620 64.429 1.00 30.12 1109 LEU A O 1
ATOM 758 N N . TYR A 1 110 ? 83.361 44.061 63.386 1.00 23.90 1110 TYR A N 1
ATOM 759 C CA . TYR A 1 110 ? 82.312 45.002 63.018 1.00 24.28 1110 TYR A CA 1
ATOM 760 C C . TYR A 1 110 ? 82.088 44.922 61.511 1.00 24.20 1110 TYR A C 1
ATOM 761 O O . TYR A 1 110 ? 83.035 44.821 60.739 1.00 24.37 1110 TYR A O 1
ATOM 770 N N . CYS A 1 111 ? 80.834 44.969 61.094 1.00 24.97 1111 CYS A N 1
ATOM 771 C CA . CYS A 1 111 ? 80.505 44.934 59.676 1.00 27.25 1111 CYS A CA 1
ATOM 772 C C . CYS A 1 111 ? 79.620 46.110 59.285 1.00 26.94 1111 CYS A C 1
ATOM 773 O O . CYS A 1 111 ? 78.566 46.332 59.885 1.00 29.71 1111 CYS A O 1
ATOM 776 N N . PRO A 1 112 ? 80.040 46.885 58.270 1.00 22.91 1112 PRO A N 1
ATOM 777 C CA . PRO A 1 112 ? 79.227 48.023 57.840 1.00 26.15 1112 PRO A CA 1
ATOM 778 C C . PRO A 1 112 ? 77.946 47.462 57.257 1.00 27.59 1112 PRO A C 1
ATOM 779 O O . PRO A 1 112 ? 77.825 46.262 57.060 1.00 23.45 1112 PRO A O 1
ATOM 783 N N . PRO A 1 113 ? 76.972 48.329 56.972 1.00 32.82 1113 PRO A N 1
ATOM 784 C CA . PRO A 1 113 ? 75.682 47.926 56.404 1.00 41.76 1113 PRO A CA 1
ATOM 785 C C . PRO A 1 113 ? 75.839 47.077 55.159 1.00 44.08 1113 PRO A C 1
ATOM 786 O O . PRO A 1 113 ? 76.680 47.360 54.315 1.00 48.86 1113 PRO A O 1
ATOM 790 N N . GLY A 1 114 ? 75.028 46.032 55.054 1.00 69.17 1114 GLY A N 1
ATOM 791 C CA . GLY A 1 114 ? 75.074 45.174 53.886 1.00 70.49 1114 GLY A CA 1
ATOM 792 C C . GLY A 1 114 ? 76.012 43.986 53.939 1.00 74.77 1114 GLY A C 1
ATOM 793 O O . GLY A 1 114 ? 75.673 42.911 53.431 1.00 78.78 1114 GLY A O 1
ATOM 794 N N . SER A 1 115 ? 77.188 44.160 54.539 1.00 31.90 1115 SER A N 1
ATOM 795 C CA . SER A 1 115 ? 78.142 43.069 54.614 1.00 27.69 1115 SER A CA 1
ATOM 796 C C . SER A 1 115 ? 77.753 41.984 55.600 1.00 23.52 1115 SER A C 1
ATOM 797 O O . SER A 1 115 ? 78.181 42.004 56.747 1.00 22.66 1115 SER A O 1
ATOM 800 N N . LEU A 1 116 ? 76.929 41.043 55.146 1.00 29.65 1116 LEU A N 1
ATOM 801 C CA . LEU A 1 116 ? 76.514 39.920 55.963 1.00 25.43 1116 LEU A CA 1
ATOM 802 C C . LEU A 1 116 ? 77.711 39.285 56.649 1.00 25.23 1116 LEU A C 1
ATOM 803 O O . LEU A 1 116 ? 78.822 39.253 56.107 1.00 27.81 1116 LEU A O 1
ATOM 808 N N . MET A 1 117 ? 77.476 38.770 57.848 1.00 33.09 1117 MET A N 1
ATOM 809 C CA . MET A 1 117 ? 78.521 38.141 58.644 1.00 30.29 1117 MET A CA 1
ATOM 810 C C . MET A 1 117 ? 78.129 36.693 58.929 1.00 31.25 1117 MET A C 1
ATOM 811 O O . MET A 1 117 ? 76.945 36.384 59.096 1.00 28.68 1117 MET A O 1
ATOM 816 N N . THR A 1 118 ? 79.113 35.801 58.943 1.00 29.25 1118 THR A N 1
ATOM 817 C CA . THR A 1 118 ? 78.844 34.406 59.264 1.00 28.91 1118 THR A CA 1
ATOM 818 C C . THR A 1 118 ? 79.872 34.038 60.299 1.00 29.58 1118 THR A C 1
ATOM 819 O O . THR A 1 118 ? 80.939 34.644 60.359 1.00 30.70 1118 THR A O 1
ATOM 823 N N . PHE A 1 119 ? 79.547 33.070 61.142 1.00 27.31 1119 PHE A N 1
ATOM 824 C CA . PHE A 1 119 ? 80.482 32.679 62.179 1.00 27.16 1119 PHE A CA 1
ATOM 825 C C . PHE A 1 119 ? 80.138 31.311 62.691 1.00 26.04 1119 PHE A C 1
ATOM 826 O O . PHE A 1 119 ? 78.988 30.897 62.661 1.00 28.97 1119 PHE A O 1
ATOM 834 N N . VAL A 1 120 ? 81.153 30.608 63.158 1.00 18.31 1120 VAL A N 1
ATOM 835 C CA . VAL A 1 120 ? 80.974 29.275 63.658 1.00 24.49 1120 VAL A CA 1
ATOM 836 C C . VAL A 1 120 ? 81.995 29.012 64.723 1.00 23.11 1120 VAL A C 1
ATOM 837 O O . VAL A 1 120 ? 83.086 29.580 64.726 1.00 22.88 1120 VAL A O 1
ATOM 841 N N . ASN A 1 121 ? 81.616 28.142 65.642 1.00 32.60 1121 ASN A N 1
ATOM 842 C CA . ASN A 1 121 ? 82.499 27.758 66.708 1.00 34.94 1121 ASN A CA 1
ATOM 843 C C . ASN A 1 121 ? 83.696 27.101 66.041 1.00 37.93 1121 ASN A C 1
ATOM 844 O O . ASN A 1 121 ? 83.538 26.285 65.130 1.00 37.62 1121 ASN A O 1
ATOM 849 N N . ALA A 1 122 ? 84.891 27.455 66.494 1.00 45.97 1122 ALA A N 1
ATOM 850 C CA . ALA A 1 122 ? 86.107 26.908 65.909 1.00 47.59 1122 ALA A CA 1
ATOM 851 C C . ALA A 1 122 ? 86.771 25.893 66.822 1.00 49.21 1122 ALA A C 1
ATOM 852 O O . ALA A 1 122 ? 87.838 25.367 66.500 1.00 50.02 1122 ALA A O 1
ATOM 854 N N . GLN A 1 123 ? 86.144 25.607 67.958 1.00 31.07 1123 GLN A N 1
ATOM 855 C CA . GLN A 1 123 ? 86.714 24.640 68.880 1.00 32.95 1123 GLN A CA 1
ATOM 856 C C . GLN A 1 123 ? 85.713 23.576 69.294 1.00 36.50 1123 GLN A C 1
ATOM 857 O O . GLN A 1 123 ? 84.560 23.615 68.896 1.00 34.93 1123 GLN A O 1
ATOM 863 N N . ALA A 1 124 ? 86.163 22.613 70.084 1.00 30.46 1124 ALA A N 1
ATOM 864 C CA . ALA A 1 124 ? 85.297 21.530 70.531 1.00 32.47 1124 ALA A CA 1
ATOM 865 C C . ALA A 1 124 ? 84.334 21.976 71.615 1.00 33.45 1124 ALA A C 1
ATOM 866 O O . ALA A 1 124 ? 83.145 21.685 71.555 1.00 43.46 1124 ALA A O 1
ATOM 868 N N . GLU A 1 125 ? 84.857 22.678 72.612 1.00 40.53 1125 GLU A N 1
ATOM 869 C CA . GLU A 1 125 ? 84.050 23.165 73.717 1.00 44.12 1125 GLU A CA 1
ATOM 870 C C . GLU A 1 125 ? 83.228 24.349 73.243 1.00 44.19 1125 GLU A C 1
ATOM 871 O O . GLU A 1 125 ? 83.482 24.906 72.182 1.00 47.19 1125 GLU A O 1
ATOM 877 N N . ASP A 1 126 ? 82.246 24.737 74.043 1.00 51.50 1126 ASP A N 1
ATOM 878 C CA . ASP A 1 126 ? 81.387 25.854 73.697 1.00 47.58 1126 ASP A CA 1
ATOM 879 C C . ASP A 1 126 ? 82.125 27.183 73.649 1.00 43.10 1126 ASP A C 1
ATOM 880 O O . ASP A 1 126 ? 82.973 27.474 74.490 1.00 43.71 1126 ASP A O 1
ATOM 885 N N . SER A 1 127 ? 81.800 27.982 72.643 1.00 40.86 1127 SER A N 1
ATOM 886 C CA . SER A 1 127 ? 82.385 29.296 72.493 1.00 38.46 1127 SER A CA 1
ATOM 887 C C . SER A 1 127 ? 81.224 30.258 72.684 1.00 34.48 1127 SER A C 1
ATOM 888 O O . SER A 1 127 ? 80.159 30.079 72.098 1.00 35.84 1127 SER A O 1
ATOM 891 N N . GLN A 1 128 ? 81.416 31.272 73.519 1.00 38.95 1128 GLN A N 1
ATOM 892 C CA . GLN A 1 128 ? 80.348 32.223 73.786 1.00 37.13 1128 GLN A CA 1
ATOM 893 C C . GLN A 1 128 ? 80.538 33.557 73.080 1.00 34.14 1128 GLN A C 1
ATOM 894 O O . GLN A 1 128 ? 81.610 34.150 73.118 1.00 34.43 1128 GLN A O 1
ATOM 900 N N . ILE A 1 129 ? 79.464 34.036 72.461 1.00 29.32 1129 ILE A N 1
ATOM 901 C CA . ILE A 1 129 ? 79.498 35.277 71.704 1.00 29.09 1129 ILE A CA 1
ATOM 902 C C . ILE A 1 129 ? 78.468 36.348 72.112 1.00 28.58 1129 ILE A C 1
ATOM 903 O O . ILE A 1 129 ? 77.409 36.043 72.668 1.00 26.91 1129 ILE A O 1
ATOM 908 N N . PHE A 1 130 ? 78.807 37.610 71.857 1.00 33.87 1130 PHE A N 1
ATOM 909 C CA . PHE A 1 130 ? 77.911 38.735 72.135 1.00 32.34 1130 PHE A CA 1
ATOM 910 C C . PHE A 1 130 ? 77.623 39.371 70.783 1.00 31.87 1130 PHE A C 1
ATOM 911 O O . PHE A 1 130 ? 78.548 39.770 70.087 1.00 31.80 1130 PHE A O 1
ATOM 919 N N . LEU A 1 131 ? 76.351 39.468 70.412 1.00 24.00 1131 LEU A N 1
ATOM 920 C CA . LEU A 1 131 ? 75.964 40.033 69.123 1.00 22.78 1131 LEU A CA 1
ATOM 921 C C . LEU A 1 131 ? 75.184 41.309 69.244 1.00 21.76 1131 LEU A C 1
ATOM 922 O O . LEU A 1 131 ? 74.456 41.504 70.215 1.00 21.87 1131 LEU A O 1
ATOM 927 N N . TYR A 1 132 ? 75.306 42.155 68.224 1.00 25.59 1132 TYR A N 1
ATOM 928 C CA . TYR A 1 132 ? 74.636 43.438 68.218 1.00 26.26 1132 TYR A CA 1
ATOM 929 C C . TYR A 1 132 ? 74.355 43.905 66.808 1.00 28.34 1132 TYR A C 1
ATOM 930 O O . TYR A 1 132 ? 75.168 43.702 65.907 1.00 29.83 1132 TYR A O 1
ATOM 939 N N . LYS A 1 133 ? 73.200 44.528 66.609 1.00 26.90 1133 LYS A N 1
ATOM 940 C CA . LYS A 1 133 ? 72.854 45.041 65.295 1.00 27.65 1133 LYS A CA 1
ATOM 941 C C . LYS A 1 133 ? 71.951 46.250 65.447 1.00 28.24 1133 LYS A C 1
ATOM 942 O O . LYS A 1 133 ? 71.211 46.354 66.412 1.00 30.23 1133 LYS A O 1
ATOM 948 N N . ARG A 1 134 ? 72.030 47.170 64.494 1.00 24.17 1134 ARG A N 1
ATOM 949 C CA . ARG A 1 134 ? 71.192 48.369 64.491 1.00 26.86 1134 ARG A CA 1
ATOM 950 C C . ARG A 1 134 ? 71.073 48.848 63.051 1.00 29.38 1134 ARG A C 1
ATOM 951 O O . ARG A 1 134 ? 71.821 48.407 62.181 1.00 30.12 1134 ARG A O 1
ATOM 959 N N . ARG A 1 135 ? 70.123 49.738 62.800 1.00 38.58 1135 ARG A N 1
ATOM 960 C CA . ARG A 1 135 ? 69.939 50.267 61.466 1.00 44.15 1135 ARG A CA 1
ATOM 961 C C . ARG A 1 135 ? 70.875 51.467 61.308 1.00 42.02 1135 ARG A C 1
ATOM 962 O O . ARG A 1 135 ? 70.727 52.493 61.979 1.00 45.46 1135 ARG A O 1
ATOM 970 N N . TYR A 1 136 ? 71.856 51.318 60.431 1.00 36.50 1136 TYR A N 1
ATOM 971 C CA . TYR A 1 136 ? 72.832 52.367 60.189 1.00 33.00 1136 TYR A CA 1
ATOM 972 C C . TYR A 1 136 ? 72.279 53.682 59.625 1.00 32.20 1136 TYR A C 1
ATOM 973 O O . TYR A 1 136 ? 71.372 53.688 58.788 1.00 31.04 1136 TYR A O 1
ATOM 982 N N . VAL A 1 137 ? 72.837 54.798 60.086 1.00 27.32 1137 VAL A N 1
ATOM 983 C CA . VAL A 1 137 ? 72.394 56.100 59.609 1.00 26.77 1137 VAL A CA 1
ATOM 984 C C . VAL A 1 137 ? 73.472 56.795 58.793 1.00 29.38 1137 VAL A C 1
ATOM 985 O O . VAL A 1 137 ? 74.470 57.294 59.325 1.00 27.35 1137 VAL A O 1
ATOM 989 N N . PRO A 1 138 ? 73.275 56.839 57.473 1.00 36.00 1138 PRO A N 1
ATOM 990 C CA . PRO A 1 138 ? 74.226 57.467 56.559 1.00 41.04 1138 PRO A CA 1
ATOM 991 C C . PRO A 1 138 ? 74.230 58.975 56.657 1.00 45.04 1138 PRO A C 1
ATOM 992 O O . PRO A 1 138 ? 73.227 59.587 57.006 1.00 41.76 1138 PRO A O 1
ATOM 996 N N . VAL A 1 139 ? 75.380 59.555 56.349 1.00 42.55 1139 VAL A N 1
ATOM 997 C CA . VAL A 1 139 ? 75.571 60.991 56.366 1.00 42.55 1139 VAL A CA 1
ATOM 998 C C . VAL A 1 139 ? 76.361 61.363 55.106 1.00 42.55 1139 VAL A C 1
ATOM 999 O O . VAL A 1 139 ? 77.239 60.616 54.677 1.00 42.55 1139 VAL A O 1
ATOM 1003 N N . GLU A 1 140 ? 76.046 62.510 54.512 1.00 61.24 1140 GLU A N 1
ATOM 1004 C CA . GLU A 1 140 ? 76.725 62.960 53.298 1.00 61.24 1140 GLU A CA 1
ATOM 1005 C C . GLU A 1 140 ? 78.245 63.006 53.434 1.00 61.24 1140 GLU A C 1
ATOM 1006 O O . GLU A 1 140 ? 78.785 63.604 54.370 1.00 61.24 1140 GLU A O 1
ATOM 1012 N N . GLY A 1 141 ? 78.926 62.358 52.495 1.00 44.37 1141 GLY A N 1
ATOM 1013 C CA . GLY A 1 141 ? 80.375 62.361 52.493 1.00 44.37 1141 GLY A CA 1
ATOM 1014 C C . GLY A 1 141 ? 81.081 61.451 53.472 1.00 44.37 1141 GLY A C 1
ATOM 1015 O O . GLY A 1 141 ? 82.223 61.723 53.846 1.00 44.37 1141 GLY A O 1
ATOM 1016 N N . TYR A 1 142 ? 80.420 60.373 53.890 1.00 54.23 1142 TYR A N 1
ATOM 1017 C CA . TYR A 1 142 ? 81.022 59.434 54.826 1.00 54.23 1142 TYR A CA 1
ATOM 1018 C C . TYR A 1 142 ? 80.464 58.039 54.679 1.00 54.23 1142 TYR A C 1
ATOM 1019 O O . TYR A 1 142 ? 79.378 57.839 54.128 1.00 54.23 1142 TYR A O 1
ATOM 1028 N N . ALA A 1 143 ? 81.218 57.078 55.199 1.00 39.16 1143 ALA A N 1
ATOM 1029 C CA . ALA A 1 143 ? 80.821 55.681 55.155 1.00 37.42 1143 ALA A CA 1
ATOM 1030 C C . ALA A 1 143 ? 81.702 54.899 56.122 1.00 36.28 1143 ALA A C 1
ATOM 1031 O O . ALA A 1 143 ? 82.885 55.191 56.261 1.00 36.60 1143 ALA A O 1
ATOM 1033 N N . PRO A 1 144 ? 81.127 53.903 56.815 1.00 34.88 1144 PRO A N 1
ATOM 1034 C CA . PRO A 1 144 ? 81.896 53.101 57.768 1.00 31.31 1144 PRO A CA 1
ATOM 1035 C C . PRO A 1 144 ? 82.599 51.971 57.024 1.00 31.42 1144 PRO A C 1
ATOM 1036 O O . PRO A 1 144 ? 82.505 51.876 55.802 1.00 32.04 1144 PRO A O 1
ATOM 1040 N N . TRP A 1 145 ? 83.298 51.115 57.756 1.00 31.55 1145 TRP A N 1
ATOM 1041 C CA . TRP A 1 145 ? 83.992 50.000 57.126 1.00 30.13 1145 TRP A CA 1
ATOM 1042 C C . TRP A 1 145 ? 84.300 48.865 58.104 1.00 30.40 1145 TRP A C 1
ATOM 1043 O O . TRP A 1 145 ? 84.347 49.062 59.320 1.00 28.98 1145 TRP A O 1
ATOM 1054 N N . LEU A 1 146 ? 84.508 47.677 57.545 1.00 29.52 1146 LEU A N 1
ATOM 1055 C CA . LEU A 1 146 ? 84.807 46.489 58.325 1.00 27.56 1146 LEU A CA 1
ATOM 1056 C C . LEU A 1 146 ? 85.969 46.754 59.262 1.00 27.29 1146 LEU A C 1
ATOM 1057 O O . LEU A 1 146 ? 86.978 47.323 58.865 1.00 28.33 1146 LEU A O 1
ATOM 1062 N N . VAL A 1 147 ? 85.811 46.360 60.516 1.00 28.92 1147 VAL A N 1
ATOM 1063 C CA . VAL A 1 147 ? 86.873 46.507 61.499 1.00 28.32 1147 VAL A CA 1
ATOM 1064 C C . VAL A 1 147 ? 86.915 45.209 62.291 1.00 29.26 1147 VAL A C 1
ATOM 1065 O O . VAL A 1 147 ? 85.875 44.655 62.631 1.00 29.96 1147 VAL A O 1
ATOM 1069 N N . SER A 1 148 ? 88.115 44.718 62.571 1.00 27.12 1148 SER A N 1
ATOM 1070 C CA . SER A 1 148 ? 88.263 43.484 63.321 1.00 28.83 1148 SER A CA 1
ATOM 1071 C C . SER A 1 148 ? 89.581 43.474 64.095 1.00 27.60 1148 SER A C 1
ATOM 1072 O O . SER A 1 148 ? 90.548 44.104 63.690 1.00 32.72 1148 SER A O 1
ATOM 1075 N N . GLY A 1 149 ? 89.614 42.772 65.217 1.00 23.92 1149 GLY A N 1
ATOM 1076 C CA . GLY A 1 149 ? 90.826 42.715 66.012 1.00 22.13 1149 GLY A CA 1
ATOM 1077 C C . GLY A 1 149 ? 90.565 42.050 67.350 1.00 23.76 1149 GLY A C 1
ATOM 1078 O O . GLY A 1 149 ? 89.590 41.299 67.504 1.00 23.50 1149 GLY A O 1
ATOM 1079 N N . ASN A 1 150 ? 91.427 42.307 68.324 1.00 21.17 1150 ASN A N 1
ATOM 1080 C CA . ASN A 1 150 ? 91.235 41.734 69.639 1.00 25.82 1150 ASN A CA 1
ATOM 1081 C C . ASN A 1 150 ? 91.334 42.861 70.636 1.00 30.69 1150 ASN A C 1
ATOM 1082 O O . ASN A 1 150 ? 92.048 43.831 70.407 1.00 31.40 1150 ASN A O 1
ATOM 1087 N N . ALA A 1 151 ? 90.605 42.748 71.739 1.00 42.13 1151 ALA A N 1
ATOM 1088 C CA . ALA A 1 151 ? 90.630 43.789 72.752 1.00 46.99 1151 ALA A CA 1
ATOM 1089 C C . ALA A 1 151 ? 92.067 43.984 73.208 1.00 50.88 1151 ALA A C 1
ATOM 1090 O O . ALA A 1 151 ? 92.536 45.111 73.383 1.00 52.44 1151 ALA A O 1
ATOM 1092 N N . SER A 1 152 ? 92.763 42.870 73.388 1.00 61.32 1152 SER A N 1
ATOM 1093 C CA . SER A 1 152 ? 94.151 42.901 73.816 1.00 66.39 1152 SER A CA 1
ATOM 1094 C C . SER A 1 152 ? 94.947 43.982 73.073 1.00 68.80 1152 SER A C 1
ATOM 1095 O O . SER A 1 152 ? 95.623 44.800 73.699 1.00 70.87 1152 SER A O 1
ATOM 1098 N N . GLU A 1 153 ? 94.848 43.994 71.745 1.00 69.81 1153 GLU A N 1
ATOM 1099 C CA . GLU A 1 153 ? 95.570 44.957 70.916 1.00 70.30 1153 GLU A CA 1
ATOM 1100 C C . GLU A 1 153 ? 94.952 46.359 70.860 1.00 69.62 1153 GLU A C 1
ATOM 1101 O O . GLU A 1 153 ? 95.318 47.168 70.010 1.00 69.82 1153 GLU A O 1
ATOM 1107 N N . LEU A 1 154 ? 94.022 46.661 71.758 1.00 59.11 1154 LEU A N 1
ATOM 1108 C CA . LEU A 1 154 ? 93.397 47.985 71.755 1.00 58.95 1154 LEU A CA 1
ATOM 1109 C C . LEU A 1 154 ? 94.106 48.939 72.691 1.00 60.05 1154 LEU A C 1
ATOM 1110 O O . LEU A 1 154 ? 94.747 48.511 73.644 1.00 59.51 1154 LEU A O 1
ATOM 1115 N N . GLU A 1 155 ? 93.977 50.235 72.427 1.00 63.57 1155 GLU A N 1
ATOM 1116 C CA . GLU A 1 155 ? 94.587 51.250 73.278 1.00 70.29 1155 GLU A CA 1
ATOM 1117 C C . GLU A 1 155 ? 94.137 50.953 74.699 1.00 69.79 1155 GLU A C 1
ATOM 1118 O O . GLU A 1 155 ? 93.241 50.141 74.909 1.00 73.54 1155 GLU A O 1
ATOM 1124 N N . ARG A 1 156 ? 94.728 51.625 75.676 1.00 76.44 1156 ARG A N 1
ATOM 1125 C CA . ARG A 1 156 ? 94.373 51.361 77.062 1.00 74.92 1156 ARG A CA 1
ATOM 1126 C C . ARG A 1 156 ? 93.966 52.621 77.815 1.00 71.79 1156 ARG A C 1
ATOM 1127 O O . ARG A 1 156 ? 94.359 52.815 78.958 1.00 73.63 1156 ARG A O 1
ATOM 1135 N N . ILE A 1 157 ? 93.162 53.469 77.188 1.00 65.81 1157 ILE A N 1
ATOM 1136 C CA . ILE A 1 157 ? 92.717 54.699 77.839 1.00 61.07 1157 ILE A CA 1
ATOM 1137 C C . ILE A 1 157 ? 92.367 54.414 79.302 1.00 61.10 1157 ILE A C 1
ATOM 1138 O O . ILE A 1 157 ? 91.920 55.295 80.034 1.00 61.72 1157 ILE A O 1
ATOM 1143 N N . VAL A 1 165 ? 90.890 51.649 86.515 1.00 64.81 1165 VAL A N 1
ATOM 1144 C CA . VAL A 1 165 ? 90.012 52.072 85.429 1.00 68.07 1165 VAL A CA 1
ATOM 1145 C C . VAL A 1 165 ? 90.729 52.023 84.079 1.00 68.61 1165 VAL A C 1
ATOM 1146 O O . VAL A 1 165 ? 91.895 52.385 83.961 1.00 68.52 1165 VAL A O 1
ATOM 1150 N N . ILE A 1 166 ? 90.017 51.561 83.062 1.00 66.35 1166 ILE A N 1
ATOM 1151 C CA . ILE A 1 166 ? 90.563 51.462 81.722 1.00 66.19 1166 ILE A CA 1
ATOM 1152 C C . ILE A 1 166 ? 89.403 51.521 80.733 1.00 63.90 1166 ILE A C 1
ATOM 1153 O O . ILE A 1 166 ? 88.484 50.702 80.798 1.00 65.12 1166 ILE A O 1
ATOM 1158 N N . LEU A 1 167 ? 89.433 52.489 79.827 1.00 60.43 1167 LEU A N 1
ATOM 1159 C CA . LEU A 1 167 ? 88.384 52.586 78.827 1.00 55.09 1167 LEU A CA 1
ATOM 1160 C C . LEU A 1 167 ? 88.930 52.040 77.521 1.00 52.97 1167 LEU A C 1
ATOM 1161 O O . LEU A 1 167 ? 90.100 52.247 77.205 1.00 52.26 1167 LEU A O 1
ATOM 1166 N N . LEU A 1 168 ? 88.098 51.315 76.781 1.00 43.19 1168 LEU A N 1
ATOM 1167 C CA . LEU A 1 168 ? 88.505 50.808 75.482 1.00 40.63 1168 LEU A CA 1
ATOM 1168 C C . LEU A 1 168 ? 87.505 51.269 74.428 1.00 39.55 1168 LEU A C 1
ATOM 1169 O O . LEU A 1 168 ? 86.292 51.248 74.660 1.00 38.48 1168 LEU A O 1
ATOM 1174 N N . ASP A 1 169 ? 88.021 51.716 73.287 1.00 38.88 1169 ASP A N 1
ATOM 1175 C CA . ASP A 1 169 ? 87.173 52.140 72.185 1.00 39.61 1169 ASP A CA 1
ATOM 1176 C C . ASP A 1 169 ? 87.407 51.129 71.067 1.00 37.90 1169 ASP A C 1
ATOM 1177 O O . ASP A 1 169 ? 88.520 50.987 70.561 1.00 41.05 1169 ASP A O 1
ATOM 1182 N N . PHE A 1 170 ? 86.346 50.423 70.693 1.00 38.70 1170 PHE A N 1
ATOM 1183 C CA . PHE A 1 170 ? 86.421 49.390 69.675 1.00 34.82 1170 PHE A CA 1
ATOM 1184 C C . PHE A 1 170 ? 86.388 49.851 68.239 1.00 32.69 1170 PHE A C 1
ATOM 1185 O O . PHE A 1 170 ? 86.945 49.194 67.373 1.00 31.85 1170 PHE A O 1
ATOM 1193 N N . LEU A 1 171 ? 85.732 50.972 67.983 1.00 28.19 1171 LEU A N 1
ATOM 1194 C CA . LEU A 1 171 ? 85.577 51.455 66.623 1.00 29.50 1171 LEU A CA 1
ATOM 1195 C C . LEU A 1 171 ? 86.149 52.829 66.369 1.00 31.48 1171 LEU A C 1
ATOM 1196 O O . LEU A 1 171 ? 86.440 53.572 67.289 1.00 30.56 1171 LEU A O 1
ATOM 1201 N N . PRO A 1 172 ? 86.332 53.183 65.093 1.00 39.49 1172 PRO A N 1
ATOM 1202 C CA . PRO A 1 172 ? 86.875 54.502 64.750 1.00 43.05 1172 PRO A CA 1
ATOM 1203 C C . PRO A 1 172 ? 85.873 55.579 65.183 1.00 44.18 1172 PRO A C 1
ATOM 1204 O O . PRO A 1 172 ? 84.674 55.324 65.216 1.00 42.58 1172 PRO A O 1
ATOM 1208 N N . LYS A 1 173 ? 86.360 56.773 65.497 1.00 35.63 1173 LYS A N 1
ATOM 1209 C CA . LYS A 1 173 ? 85.497 57.874 65.924 1.00 40.98 1173 LYS A CA 1
ATOM 1210 C C . LYS A 1 173 ? 84.928 58.682 64.758 1.00 41.08 1173 LYS A C 1
ATOM 1211 O O . LYS A 1 173 ? 84.018 59.474 64.946 1.00 44.11 1173 LYS A O 1
ATOM 1217 N N . GLU A 1 174 ? 85.468 58.493 63.560 1.00 37.65 1174 GLU A N 1
ATOM 1218 C CA . GLU A 1 174 ? 85.012 59.216 62.373 1.00 37.96 1174 GLU A CA 1
ATOM 1219 C C . GLU A 1 174 ? 83.501 59.156 62.144 1.00 33.49 1174 GLU A C 1
ATOM 1220 O O . GLU A 1 174 ? 82.855 58.133 62.382 1.00 33.83 1174 GLU A O 1
ATOM 1226 N N . LEU A 1 175 ? 82.953 60.256 61.644 1.00 31.27 1175 LEU A N 1
ATOM 1227 C CA . LEU A 1 175 ? 81.531 60.358 61.376 1.00 28.43 1175 LEU A CA 1
ATOM 1228 C C . LEU A 1 175 ? 81.027 59.235 60.503 1.00 26.73 1175 LEU A C 1
ATOM 1229 O O . LEU A 1 175 ? 79.816 59.027 60.394 1.00 26.53 1175 LEU A O 1
ATOM 1234 N N . GLY A 1 176 ? 81.950 58.523 59.861 1.00 31.89 1176 GLY A N 1
ATOM 1235 C CA . GLY A 1 176 ? 81.556 57.414 59.012 1.00 28.96 1176 GLY A CA 1
ATOM 1236 C C . GLY A 1 176 ? 80.801 56.443 59.892 1.00 29.42 1176 GLY A C 1
ATOM 1237 O O . GLY A 1 176 ? 79.845 55.773 59.451 1.00 26.83 1176 GLY A O 1
ATOM 1238 N N . PHE A 1 177 ? 81.230 56.387 61.153 1.00 30.44 1177 PHE A N 1
ATOM 1239 C CA . PHE A 1 177 ? 80.607 55.519 62.137 1.00 32.41 1177 PHE A CA 1
ATOM 1240 C C . PHE A 1 177 ? 79.540 56.268 62.929 1.00 33.34 1177 PHE A C 1
ATOM 1241 O O . PHE A 1 177 ? 79.728 57.415 63.320 1.00 34.20 1177 PHE A O 1
ATOM 1249 N N . ASP A 1 178 ? 78.412 55.601 63.149 1.00 31.74 1178 ASP A N 1
ATOM 1250 C CA . ASP A 1 178 ? 77.306 56.178 63.883 1.00 30.22 1178 ASP A CA 1
ATOM 1251 C C . ASP A 1 178 ? 77.114 55.444 65.215 1.00 29.27 1178 ASP A C 1
ATOM 1252 O O . ASP A 1 178 ? 76.058 55.531 65.833 1.00 28.62 1178 ASP A O 1
ATOM 1257 N N . MET A 1 179 ? 78.137 54.716 65.653 1.00 28.21 1179 MET A N 1
ATOM 1258 C CA . MET A 1 179 ? 78.055 53.989 66.914 1.00 28.80 1179 MET A CA 1
ATOM 1259 C C . MET A 1 179 ? 79.443 53.602 67.362 1.00 29.53 1179 MET A C 1
ATOM 1260 O O . MET A 1 179 ? 80.419 53.868 66.674 1.00 29.80 1179 MET A O 1
ATOM 1265 N N . ASN A 1 180 ? 79.523 52.979 68.529 1.00 39.17 1180 ASN A N 1
ATOM 1266 C CA . ASN A 1 180 ? 80.792 52.518 69.050 1.00 38.85 1180 ASN A CA 1
ATOM 1267 C C . ASN A 1 180 ? 80.539 51.537 70.182 1.00 39.69 1180 ASN A C 1
ATOM 1268 O O . ASN A 1 180 ? 79.488 51.573 70.808 1.00 42.01 1180 ASN A O 1
ATOM 1273 N N . MET A 1 181 ? 81.486 50.635 70.407 1.00 29.23 1181 MET A N 1
ATOM 1274 C CA . MET A 1 181 ? 81.384 49.650 71.474 1.00 30.53 1181 MET A CA 1
ATOM 1275 C C . MET A 1 181 ? 82.532 49.951 72.433 1.00 31.91 1181 MET A C 1
ATOM 1276 O O . MET A 1 181 ? 83.634 50.292 72.001 1.00 33.80 1181 MET A O 1
ATOM 1281 N N . HIS A 1 182 ? 82.282 49.847 73.729 1.00 37.71 1182 HIS A N 1
ATOM 1282 C CA . HIS A 1 182 ? 83.334 50.118 74.698 1.00 39.38 1182 HIS A CA 1
ATOM 1283 C C . HIS A 1 182 ? 83.381 49.041 75.768 1.00 39.85 1182 HIS A C 1
ATOM 1284 O O . HIS A 1 182 ? 82.403 48.339 75.999 1.00 39.43 1182 HIS A O 1
ATOM 1291 N N . ILE A 1 183 ? 84.530 48.922 76.417 1.00 44.51 1183 ILE A N 1
ATOM 1292 C CA . ILE A 1 183 ? 84.704 47.981 77.506 1.00 43.95 1183 ILE A CA 1
ATOM 1293 C C . ILE A 1 183 ? 85.297 48.784 78.657 1.00 49.28 1183 ILE A C 1
ATOM 1294 O O . ILE A 1 183 ? 86.282 49.493 78.467 1.00 50.12 1183 ILE A O 1
ATOM 1299 N N . LEU A 1 184 ? 84.685 48.696 79.833 1.00 52.01 1184 LEU A N 1
ATOM 1300 C CA . LEU A 1 184 ? 85.182 49.393 81.018 1.00 56.31 1184 LEU A CA 1
ATOM 1301 C C . LEU A 1 184 ? 85.688 48.345 82.003 1.00 61.20 1184 LEU A C 1
ATOM 1302 O O . LEU A 1 184 ? 85.022 47.331 82.228 1.00 61.74 1184 LEU A O 1
ATOM 1307 N N . SER A 1 185 ? 86.865 48.577 82.578 1.00 49.68 1185 SER A N 1
ATOM 1308 C CA . SER A 1 185 ? 87.438 47.630 83.525 1.00 52.93 1185 SER A CA 1
ATOM 1309 C C . SER A 1 185 ? 87.786 48.337 84.830 1.00 55.50 1185 SER A C 1
ATOM 1310 O O . SER A 1 185 ? 88.191 49.496 84.817 1.00 57.34 1185 SER A O 1
ATOM 1313 N N . PHE A 1 186 ? 87.596 47.641 85.952 1.00 72.94 1186 PHE A N 1
ATOM 1314 C CA . PHE A 1 186 ? 87.901 48.182 87.281 1.00 75.90 1186 PHE A CA 1
ATOM 1315 C C . PHE A 1 186 ? 88.681 47.167 88.101 1.00 79.30 1186 PHE A C 1
ATOM 1316 O O . PHE A 1 186 ? 88.134 46.137 88.508 1.00 80.45 1186 PHE A O 1
ATOM 1324 N N . ALA A 1 187 ? 89.956 47.457 88.344 1.00 75.18 1187 ALA A N 1
ATOM 1325 C CA . ALA A 1 187 ? 90.797 46.568 89.133 1.00 78.26 1187 ALA A CA 1
ATOM 1326 C C . ALA A 1 187 ? 90.224 46.537 90.545 1.00 83.86 1187 ALA A C 1
ATOM 1327 O O . ALA A 1 187 ? 89.569 47.486 90.977 1.00 80.65 1187 ALA A O 1
ATOM 1329 N N . PRO A 1 188 ? 90.458 45.441 91.282 1.00 95.85 1188 PRO A N 1
ATOM 1330 C CA . PRO A 1 188 ? 89.948 45.306 92.651 1.00 98.76 1188 PRO A CA 1
ATOM 1331 C C . PRO A 1 188 ? 90.169 46.520 93.565 1.00 100.60 1188 PRO A C 1
ATOM 1332 O O . PRO A 1 188 ? 89.213 47.188 93.965 1.00 96.46 1188 PRO A O 1
ATOM 1336 N N . GLY A 1 189 ? 91.427 46.805 93.886 1.00 76.79 1189 GLY A N 1
ATOM 1337 C CA . GLY A 1 189 ? 91.734 47.919 94.770 1.00 76.79 1189 GLY A CA 1
ATOM 1338 C C . GLY A 1 189 ? 91.379 49.289 94.228 1.00 76.79 1189 GLY A C 1
ATOM 1339 O O . GLY A 1 189 ? 91.827 50.313 94.758 1.00 76.79 1189 GLY A O 1
ATOM 1340 N N . ALA A 1 190 ? 90.564 49.310 93.178 1.00 77.99 1190 ALA A N 1
ATOM 1341 C CA . ALA A 1 190 ? 90.155 50.560 92.541 1.00 77.99 1190 ALA A CA 1
ATOM 1342 C C . ALA A 1 190 ? 89.458 51.547 93.484 1.00 77.99 1190 ALA A C 1
ATOM 1343 O O . ALA A 1 190 ? 88.768 51.154 94.431 1.00 77.99 1190 ALA A O 1
ATOM 1345 N N . SER A 1 191 ? 89.651 52.834 93.214 1.00 77.72 1191 SER A N 1
ATOM 1346 C CA . SER A 1 191 ? 89.038 53.885 94.016 1.00 77.72 1191 SER A CA 1
ATOM 1347 C C . SER A 1 191 ? 88.152 54.741 93.115 1.00 77.72 1191 SER A C 1
ATOM 1348 O O . SER A 1 191 ? 87.666 55.799 93.516 1.00 77.72 1191 SER A O 1
ATOM 1351 N N . HIS A 1 192 ? 87.956 54.266 91.890 1.00 91.48 1192 HIS A N 1
ATOM 1352 C CA . HIS A 1 192 ? 87.123 54.953 90.913 1.00 87.11 1192 HIS A CA 1
ATOM 1353 C C . HIS A 1 192 ? 85.875 54.124 90.620 1.00 90.00 1192 HIS A C 1
ATOM 1354 O O . HIS A 1 192 ? 85.863 52.903 90.812 1.00 89.80 1192 HIS A O 1
ATOM 1361 N N . GLY A 1 193 ? 84.831 54.802 90.154 1.00 84.02 1193 GLY A N 1
ATOM 1362 C CA . GLY A 1 193 ? 83.586 54.134 89.823 1.00 89.06 1193 GLY A CA 1
ATOM 1363 C C . GLY A 1 193 ? 82.982 54.732 88.567 1.00 93.55 1193 GLY A C 1
ATOM 1364 O O . GLY A 1 193 ? 83.402 55.800 88.121 1.00 95.12 1193 GLY A O 1
ATOM 1365 N N . TYR A 1 194 ? 81.996 54.052 87.994 1.00 91.29 1194 TYR A N 1
ATOM 1366 C CA . TYR A 1 194 ? 81.346 54.530 86.781 1.00 92.59 1194 TYR A CA 1
ATOM 1367 C C . TYR A 1 194 ? 80.088 55.329 87.111 1.00 90.72 1194 TYR A C 1
ATOM 1368 O O . TYR A 1 194 ? 79.376 55.012 88.064 1.00 90.22 1194 TYR A O 1
ATOM 1377 N N . ILE A 1 195 ? 79.849 56.379 86.328 1.00 91.56 1195 ILE A N 1
ATOM 1378 C CA . ILE A 1 195 ? 78.676 57.248 86.465 1.00 89.35 1195 ILE A CA 1
ATOM 1379 C C . ILE A 1 195 ? 78.448 57.957 85.129 1.00 89.24 1195 ILE A C 1
ATOM 1380 O O . ILE A 1 195 ? 79.393 58.160 84.367 1.00 90.77 1195 ILE A O 1
ATOM 1385 N N . GLU A 1 196 ? 77.202 58.321 84.837 1.00 91.87 1196 GLU A N 1
ATOM 1386 C CA . GLU A 1 196 ? 76.896 59.013 83.587 1.00 91.28 1196 GLU A CA 1
ATOM 1387 C C . GLU A 1 196 ? 75.399 59.273 83.390 1.00 92.21 1196 GLU A C 1
ATOM 1388 O O . GLU A 1 196 ? 74.548 58.556 83.919 1.00 93.01 1196 GLU A O 1
ATOM 1394 N N . THR A 1 197 ? 75.097 60.316 82.622 1.00 89.32 1197 THR A N 1
ATOM 1395 C CA . THR A 1 197 ? 73.728 60.696 82.286 1.00 87.09 1197 THR A CA 1
ATOM 1396 C C . THR A 1 197 ? 73.763 60.824 80.768 1.00 86.89 1197 THR A C 1
ATOM 1397 O O . THR A 1 197 ? 74.764 61.279 80.212 1.00 85.92 1197 THR A O 1
ATOM 1401 N N . HIS A 1 198 ? 72.686 60.454 80.084 1.00 77.28 1198 HIS A N 1
ATOM 1402 C CA . HIS A 1 198 ? 72.750 60.486 78.630 1.00 76.06 1198 HIS A CA 1
ATOM 1403 C C . HIS A 1 198 ? 71.439 60.371 77.869 1.00 72.10 1198 HIS A C 1
ATOM 1404 O O . HIS A 1 198 ? 70.497 59.719 78.317 1.00 70.79 1198 HIS A O 1
ATOM 1411 N N . VAL A 1 199 ? 71.406 61.000 76.698 1.00 72.59 1199 VAL A N 1
ATOM 1412 C CA . VAL A 1 199 ? 70.247 60.942 75.811 1.00 70.91 1199 VAL A CA 1
ATOM 1413 C C . VAL A 1 199 ? 70.356 59.610 75.059 1.00 70.90 1199 VAL A C 1
ATOM 1414 O O . VAL A 1 199 ? 69.355 59.035 74.627 1.00 70.90 1199 VAL A O 1
ATOM 1418 N N . GLN A 1 200 ? 71.587 59.121 74.918 1.00 72.82 1200 GLN A N 1
ATOM 1419 C CA . GLN A 1 200 ? 71.838 57.867 74.219 1.00 73.21 1200 GLN A CA 1
ATOM 1420 C C . GLN A 1 200 ? 71.665 56.642 75.106 1.00 69.93 1200 GLN A C 1
ATOM 1421 O O . GLN A 1 200 ? 72.062 56.636 76.275 1.00 70.61 1200 GLN A O 1
ATOM 1427 N N . GLU A 1 201 ? 71.072 55.603 74.528 1.00 69.37 1201 GLU A N 1
ATOM 1428 C CA . GLU A 1 201 ? 70.847 54.342 75.224 1.00 66.57 1201 GLU A CA 1
ATOM 1429 C C . GLU A 1 201 ? 72.184 53.628 75.412 1.00 63.51 1201 GLU A C 1
ATOM 1430 O O . GLU A 1 201 ? 73.213 54.045 74.879 1.00 62.71 1201 GLU A O 1
ATOM 1436 N N . HIS A 1 202 ? 72.155 52.540 76.164 1.00 50.54 1202 HIS A N 1
ATOM 1437 C CA . HIS A 1 202 ? 73.345 51.745 76.388 1.00 49.50 1202 HIS A CA 1
ATOM 1438 C C . HIS A 1 202 ? 72.900 50.314 76.613 1.00 44.16 1202 HIS A C 1
ATOM 1439 O O . HIS A 1 202 ? 71.816 50.071 77.137 1.00 46.10 1202 HIS A O 1
ATOM 1446 N N . GLY A 1 203 ? 73.731 49.374 76.191 1.00 38.76 1203 GLY A N 1
ATOM 1447 C CA . GLY A 1 203 ? 73.431 47.974 76.387 1.00 34.81 1203 GLY A CA 1
ATOM 1448 C C . GLY A 1 203 ? 74.711 47.411 76.963 1.00 32.58 1203 GLY A C 1
ATOM 1449 O O . GLY A 1 203 ? 75.724 47.378 76.279 1.00 32.91 1203 GLY A O 1
ATOM 1450 N N . ALA A 1 204 ? 74.702 46.986 78.217 1.00 26.92 1204 ALA A N 1
ATOM 1451 C CA . ALA A 1 204 ? 75.929 46.468 78.783 1.00 25.34 1204 ALA A CA 1
ATOM 1452 C C . ALA A 1 204 ? 75.806 45.033 79.228 1.00 26.09 1204 ALA A C 1
ATOM 1453 O O . ALA A 1 204 ? 74.784 44.619 79.779 1.00 26.13 1204 ALA A O 1
ATOM 1455 N N . TYR A 1 205 ? 76.856 44.273 78.958 1.00 37.85 1205 TYR A N 1
ATOM 1456 C CA . TYR A 1 205 ? 76.937 42.879 79.352 1.00 39.69 1205 TYR A CA 1
ATOM 1457 C C . TYR A 1 205 ? 78.164 42.807 80.246 1.00 42.14 1205 TYR A C 1
ATOM 1458 O O . TYR A 1 205 ? 79.265 43.165 79.824 1.00 41.65 1205 TYR A O 1
ATOM 1467 N N . ILE A 1 206 ? 77.972 42.361 81.483 1.00 41.89 1206 ILE A N 1
ATOM 1468 C CA . ILE A 1 206 ? 79.071 42.258 82.431 1.00 41.19 1206 ILE A CA 1
ATOM 1469 C C . ILE A 1 206 ? 79.977 41.108 82.049 1.00 43.91 1206 ILE A C 1
ATOM 1470 O O . ILE A 1 206 ? 79.597 39.942 82.163 1.00 42.93 1206 ILE A O 1
ATOM 1475 N N . LEU A 1 207 ? 81.180 41.451 81.601 1.00 45.84 1207 LEU A N 1
ATOM 1476 C CA . LEU A 1 207 ? 82.165 40.467 81.163 1.00 48.45 1207 LEU A CA 1
ATOM 1477 C C . LEU A 1 207 ? 82.845 39.684 82.272 1.00 53.01 1207 LEU A C 1
ATOM 1478 O O . LEU A 1 207 ? 83.140 38.497 82.116 1.00 51.34 1207 LEU A O 1
ATOM 1483 N N . SER A 1 208 ? 83.109 40.347 83.388 1.00 49.43 1208 SER A N 1
ATOM 1484 C CA . SER A 1 208 ? 83.771 39.668 84.485 1.00 54.36 1208 SER A CA 1
ATOM 1485 C C . SER A 1 208 ? 83.707 40.459 85.770 1.00 57.29 1208 SER A C 1
ATOM 1486 O O . SER A 1 208 ? 83.322 41.626 85.789 1.00 61.09 1208 SER A O 1
ATOM 1489 N N . GLY A 1 209 ? 84.104 39.796 86.848 1.00 58.95 1209 GLY A N 1
ATOM 1490 C CA . GLY A 1 209 ? 84.115 40.433 88.140 1.00 61.69 1209 GLY A CA 1
ATOM 1491 C C . GLY A 1 209 ? 82.744 40.538 88.752 1.00 64.76 1209 GLY A C 1
ATOM 1492 O O . GLY A 1 209 ? 81.834 39.789 88.420 1.00 65.13 1209 GLY A O 1
ATOM 1493 N N . GLN A 1 210 ? 82.605 41.494 89.653 1.00 65.15 1210 GLN A N 1
ATOM 1494 C CA . GLN A 1 210 ? 81.363 41.714 90.351 1.00 66.04 1210 GLN A CA 1
ATOM 1495 C C . GLN A 1 210 ? 81.389 43.138 90.857 1.00 61.91 1210 GLN A C 1
ATOM 1496 O O . GLN A 1 210 ? 82.423 43.626 91.303 1.00 61.89 1210 GLN A O 1
ATOM 1502 N N . GLY A 1 211 ? 80.256 43.813 90.783 1.00 49.70 1211 GLY A N 1
ATOM 1503 C CA . GLY A 1 211 ? 80.215 45.178 91.252 1.00 46.10 1211 GLY A CA 1
ATOM 1504 C C . GLY A 1 211 ? 78.813 45.546 91.656 1.00 43.56 1211 GLY A C 1
ATOM 1505 O O . GLY A 1 211 ? 77.953 44.683 91.783 1.00 40.91 1211 GLY A O 1
ATOM 1506 N N . VAL A 1 212 ? 78.585 46.833 91.871 1.00 56.67 1212 VAL A N 1
ATOM 1507 C CA . VAL A 1 212 ? 77.269 47.309 92.243 1.00 61.92 1212 VAL A CA 1
ATOM 1508 C C . VAL A 1 212 ? 76.915 48.505 91.372 1.00 61.28 1212 VAL A C 1
ATOM 1509 O O . VAL A 1 212 ? 77.702 49.444 91.213 1.00 62.64 1212 VAL A O 1
ATOM 1513 N N . TYR A 1 213 ? 75.722 48.450 90.798 1.00 68.35 1213 TYR A N 1
ATOM 1514 C CA . TYR A 1 213 ? 75.242 49.506 89.926 1.00 74.01 1213 TYR A CA 1
ATOM 1515 C C . TYR A 1 213 ? 74.151 50.296 90.611 1.00 74.40 1213 TYR A C 1
ATOM 1516 O O . TYR A 1 213 ? 73.498 49.804 91.524 1.00 72.80 1213 TYR A O 1
ATOM 1525 N N . ASN A 1 214 ? 73.961 51.524 90.155 1.00 67.40 1214 ASN A N 1
ATOM 1526 C CA . ASN A 1 214 ? 72.934 52.392 90.693 1.00 70.90 1214 ASN A CA 1
ATOM 1527 C C . ASN A 1 214 ? 72.139 52.911 89.513 1.00 73.94 1214 ASN A C 1
ATOM 1528 O O . ASN A 1 214 ? 72.457 53.961 88.951 1.00 77.32 1214 ASN A O 1
ATOM 1533 N N . LEU A 1 215 ? 71.107 52.164 89.137 1.00 96.68 1215 LEU A N 1
ATOM 1534 C CA . LEU A 1 215 ? 70.261 52.536 88.011 1.00 100.90 1215 LEU A CA 1
ATOM 1535 C C . LEU A 1 215 ? 69.276 53.643 88.384 1.00 103.93 1215 LEU A C 1
ATOM 1536 O O . LEU A 1 215 ? 69.638 54.822 88.402 1.00 103.85 1215 LEU A O 1
ATOM 1541 N N . ASP A 1 216 ? 68.034 53.270 88.673 1.00 93.22 1216 ASP A N 1
ATOM 1542 C CA . ASP A 1 216 ? 67.033 54.259 89.046 1.00 96.15 1216 ASP A CA 1
ATOM 1543 C C . ASP A 1 216 ? 67.083 54.517 90.544 1.00 93.15 1216 ASP A C 1
ATOM 1544 O O . ASP A 1 216 ? 66.141 54.219 91.280 1.00 91.77 1216 ASP A O 1
ATOM 1549 N N . ASN A 1 217 ? 68.211 55.072 90.975 1.00 98.06 1217 ASN A N 1
ATOM 1550 C CA . ASN A 1 217 ? 68.455 55.410 92.367 1.00 94.56 1217 ASN A CA 1
ATOM 1551 C C . ASN A 1 217 ? 68.500 54.223 93.301 1.00 90.80 1217 ASN A C 1
ATOM 1552 O O . ASN A 1 217 ? 68.537 54.398 94.516 1.00 89.61 1217 ASN A O 1
ATOM 1557 N N . ASN A 1 218 ? 68.497 53.017 92.752 1.00 76.71 1218 ASN A N 1
ATOM 1558 C CA . ASN A 1 218 ? 68.544 51.835 93.599 1.00 74.91 1218 ASN A CA 1
ATOM 1559 C C . ASN A 1 218 ? 69.765 50.997 93.297 1.00 70.93 1218 ASN A C 1
ATOM 1560 O O . ASN A 1 218 ? 70.101 50.753 92.139 1.00 71.73 1218 ASN A O 1
ATOM 1565 N N . TRP A 1 219 ? 70.442 50.568 94.351 1.00 80.50 1219 TRP A N 1
ATOM 1566 C CA . TRP A 1 219 ? 71.631 49.761 94.183 1.00 79.86 1219 TRP A CA 1
ATOM 1567 C C . TRP A 1 219 ? 71.258 48.333 93.847 1.00 77.38 1219 TRP A C 1
ATOM 1568 O O . TRP A 1 219 ? 70.364 47.749 94.467 1.00 75.30 1219 TRP A O 1
ATOM 1579 N N . ILE A 1 220 ? 71.939 47.776 92.853 1.00 59.27 1220 ILE A N 1
ATOM 1580 C CA . ILE A 1 220 ? 71.672 46.415 92.433 1.00 60.33 1220 ILE A CA 1
ATOM 1581 C C . ILE A 1 220 ? 72.969 45.670 92.239 1.00 56.43 1220 ILE A C 1
ATOM 1582 O O . ILE A 1 220 ? 73.800 46.056 91.422 1.00 56.67 1220 ILE A O 1
ATOM 1587 N N . PRO A 1 221 ? 73.179 44.601 93.007 1.00 67.23 1221 PRO A N 1
ATOM 1588 C CA . PRO A 1 221 ? 74.440 43.899 92.779 1.00 68.89 1221 PRO A CA 1
ATOM 1589 C C . PRO A 1 221 ? 74.441 43.401 91.333 1.00 66.81 1221 PRO A C 1
ATOM 1590 O O . PRO A 1 221 ? 73.436 42.892 90.828 1.00 63.40 1221 PRO A O 1
ATOM 1594 N N . VAL A 1 222 ? 75.566 43.585 90.661 1.00 45.29 1222 VAL A N 1
ATOM 1595 C CA . VAL A 1 222 ? 75.696 43.177 89.280 1.00 47.34 1222 VAL A CA 1
ATOM 1596 C C . VAL A 1 222 ? 76.868 42.222 89.181 1.00 44.19 1222 VAL A C 1
ATOM 1597 O O . VAL A 1 222 ? 77.813 42.316 89.962 1.00 44.88 1222 VAL A O 1
ATOM 1601 N N . LYS A 1 223 ? 76.819 41.297 88.234 1.00 40.48 1223 LYS A N 1
ATOM 1602 C CA . LYS A 1 223 ? 77.918 40.361 88.115 1.00 40.05 1223 LYS A CA 1
ATOM 1603 C C . LYS A 1 223 ? 78.063 39.748 86.742 1.00 35.88 1223 LYS A C 1
ATOM 1604 O O . LYS A 1 223 ? 77.183 39.858 85.897 1.00 37.05 1223 LYS A O 1
ATOM 1610 N N . LYS A 1 224 ? 79.200 39.102 86.538 1.00 47.50 1224 LYS A N 1
ATOM 1611 C CA . LYS A 1 224 ? 79.510 38.440 85.285 1.00 46.74 1224 LYS A CA 1
ATOM 1612 C C . LYS A 1 224 ? 78.286 37.686 84.793 1.00 46.31 1224 LYS A C 1
ATOM 1613 O O . LYS A 1 224 ? 77.679 36.931 85.548 1.00 47.41 1224 LYS A O 1
ATOM 1619 N N . GLY A 1 225 ? 77.914 37.913 83.536 1.00 46.02 1225 GLY A N 1
ATOM 1620 C CA . GLY A 1 225 ? 76.757 37.246 82.968 1.00 44.47 1225 GLY A CA 1
ATOM 1621 C C . GLY A 1 225 ? 75.505 38.109 82.922 1.00 44.16 1225 GLY A C 1
ATOM 1622 O O . GLY A 1 225 ? 74.579 37.828 82.161 1.00 45.26 1225 GLY A O 1
ATOM 1623 N N . ASP A 1 226 ? 75.461 39.154 83.738 1.00 41.15 1226 ASP A N 1
ATOM 1624 C CA . ASP A 1 226 ? 74.308 40.047 83.766 1.00 40.39 1226 ASP A CA 1
ATOM 1625 C C . ASP A 1 226 ? 74.309 40.979 82.563 1.00 40.05 1226 ASP A C 1
ATOM 1626 O O . ASP A 1 226 ? 75.361 41.271 81.989 1.00 40.58 1226 ASP A O 1
ATOM 1631 N N . TYR A 1 227 ? 73.123 41.453 82.192 1.00 35.78 1227 TYR A N 1
ATOM 1632 C CA . TYR A 1 227 ? 72.984 42.370 81.080 1.00 33.21 1227 TYR A CA 1
ATOM 1633 C C . TYR A 1 227 ? 72.167 43.541 81.560 1.00 34.07 1227 TYR A C 1
ATOM 1634 O O . TYR A 1 227 ? 71.207 43.362 82.287 1.00 33.93 1227 TYR A O 1
ATOM 1643 N N . ILE A 1 228 ? 72.523 44.741 81.132 1.00 33.94 1228 ILE A N 1
ATOM 1644 C CA . ILE A 1 228 ? 71.792 45.906 81.576 1.00 34.79 1228 ILE A CA 1
ATOM 1645 C C . ILE A 1 228 ? 71.430 46.849 80.446 1.00 35.17 1228 ILE A C 1
ATOM 1646 O O . ILE A 1 228 ? 72.292 47.244 79.659 1.00 34.61 1228 ILE A O 1
ATOM 1651 N N . PHE A 1 229 ? 70.155 47.212 80.375 1.00 32.06 1229 PHE A N 1
ATOM 1652 C CA . PHE A 1 229 ? 69.702 48.158 79.368 1.00 33.07 1229 PHE A CA 1
ATOM 1653 C C . PHE A 1 229 ? 69.459 49.518 80.007 1.00 34.15 1229 PHE A C 1
ATOM 1654 O O . PHE A 1 229 ? 68.530 49.682 80.787 1.00 34.63 1229 PHE A O 1
ATOM 1662 N N . MET A 1 230 ? 70.298 50.485 79.665 1.00 32.83 1230 MET A N 1
ATOM 1663 C CA . MET A 1 230 ? 70.189 51.836 80.193 1.00 35.59 1230 MET A CA 1
ATOM 1664 C C . MET A 1 230 ? 69.510 52.677 79.116 1.00 36.34 1230 MET A C 1
ATOM 1665 O O . MET A 1 230 ? 70.121 53.014 78.100 1.00 38.52 1230 MET A O 1
ATOM 1670 N N . GLY A 1 231 ? 68.246 53.012 79.335 1.00 39.83 1231 GLY A N 1
ATOM 1671 C CA . GLY A 1 231 ? 67.505 53.790 78.357 1.00 40.18 1231 GLY A CA 1
ATOM 1672 C C . GLY A 1 231 ? 67.924 55.239 78.170 1.00 39.86 1231 GLY A C 1
ATOM 1673 O O . GLY A 1 231 ? 68.788 55.758 78.879 1.00 40.84 1231 GLY A O 1
ATOM 1674 N N . ALA A 1 232 ? 67.301 55.896 77.198 1.00 52.77 1232 ALA A N 1
ATOM 1675 C CA . ALA A 1 232 ? 67.593 57.293 76.906 1.00 52.78 1232 ALA A CA 1
ATOM 1676 C C . ALA A 1 232 ? 67.099 58.200 78.040 1.00 52.87 1232 ALA A C 1
ATOM 1677 O O . ALA A 1 232 ? 65.947 58.096 78.491 1.00 51.14 1232 ALA A O 1
ATOM 1679 N N . TYR A 1 233 ? 67.984 59.087 78.488 1.00 44.48 1233 TYR A N 1
ATOM 1680 C CA . TYR A 1 233 ? 67.689 60.016 79.566 1.00 42.62 1233 TYR A CA 1
ATOM 1681 C C . TYR A 1 233 ? 67.634 59.279 80.899 1.00 43.69 1233 TYR A C 1
ATOM 1682 O O . TYR A 1 233 ? 66.625 59.315 81.591 1.00 44.16 1233 TYR A O 1
ATOM 1691 N N . SER A 1 234 ? 68.723 58.607 81.253 1.00 43.88 1234 SER A N 1
ATOM 1692 C CA . SER A 1 234 ? 68.799 57.879 82.513 1.00 45.39 1234 SER A CA 1
ATOM 1693 C C . SER A 1 234 ? 70.159 58.129 83.166 1.00 47.89 1234 SER A C 1
ATOM 1694 O O . SER A 1 234 ? 71.121 58.484 82.477 1.00 48.28 1234 SER A O 1
ATOM 1697 N N . LEU A 1 235 ? 70.242 57.965 84.488 1.00 53.88 1235 LEU A N 1
ATOM 1698 C CA . LEU A 1 235 ? 71.509 58.164 85.195 1.00 57.65 1235 LEU A CA 1
ATOM 1699 C C . LEU A 1 235 ? 72.078 56.852 85.709 1.00 58.21 1235 LEU A C 1
ATOM 1700 O O . LEU A 1 235 ? 71.428 56.140 86.474 1.00 59.66 1235 LEU A O 1
ATOM 1705 N N . GLN A 1 236 ? 73.309 56.557 85.303 1.00 52.98 1236 GLN A N 1
ATOM 1706 C CA . GLN A 1 236 ? 73.977 55.324 85.694 1.00 55.81 1236 GLN A CA 1
ATOM 1707 C C . GLN A 1 236 ? 75.096 55.571 86.701 1.00 53.50 1236 GLN A C 1
ATOM 1708 O O . GLN A 1 236 ? 75.521 56.702 86.917 1.00 53.94 1236 GLN A O 1
ATOM 1714 N N . ALA A 1 237 ? 75.573 54.491 87.306 1.00 53.36 1237 ALA A N 1
ATOM 1715 C CA . ALA A 1 237 ? 76.645 54.557 88.282 1.00 50.69 1237 ALA A CA 1
ATOM 1716 C C . ALA A 1 237 ? 76.961 53.151 88.776 1.00 49.24 1237 ALA A C 1
ATOM 1717 O O . ALA A 1 237 ? 76.056 52.344 88.989 1.00 51.50 1237 ALA A O 1
ATOM 1719 N N . GLY A 1 238 ? 78.242 52.851 88.953 1.00 54.13 1238 GLY A N 1
ATOM 1720 C CA . GLY A 1 238 ? 78.620 51.529 89.421 1.00 54.01 1238 GLY A CA 1
ATOM 1721 C C . GLY A 1 238 ? 80.056 51.517 89.890 1.00 56.32 1238 GLY A C 1
ATOM 1722 O O . GLY A 1 238 ? 80.796 52.468 89.642 1.00 55.24 1238 GLY A O 1
ATOM 1723 N N . TYR A 1 239 ? 80.460 50.453 90.572 1.00 46.02 1239 TYR A N 1
ATOM 1724 C CA . TYR A 1 239 ? 81.829 50.379 91.057 1.00 49.74 1239 TYR A CA 1
ATOM 1725 C C . TYR A 1 239 ? 82.275 48.935 91.257 1.00 49.14 1239 TYR A C 1
ATOM 1726 O O . TYR A 1 239 ? 81.464 48.062 91.564 1.00 50.14 1239 TYR A O 1
ATOM 1735 N N . GLY A 1 240 ? 83.571 48.694 91.072 1.00 75.61 1240 GLY A N 1
ATOM 1736 C CA . GLY A 1 240 ? 84.109 47.355 91.239 1.00 74.76 1240 GLY A CA 1
ATOM 1737 C C . GLY A 1 240 ? 83.970 46.885 92.672 1.00 76.65 1240 GLY A C 1
ATOM 1738 O O . GLY A 1 240 ? 83.694 47.687 93.565 1.00 78.56 1240 GLY A O 1
ATOM 1739 N N . VAL A 1 241 ? 84.169 45.593 92.913 1.00 67.55 1241 VAL A N 1
ATOM 1740 C CA . VAL A 1 241 ? 84.030 45.088 94.269 1.00 66.86 1241 VAL A CA 1
ATOM 1741 C C . VAL A 1 241 ? 84.361 43.602 94.363 1.00 67.86 1241 VAL A C 1
ATOM 1742 O O . VAL A 1 241 ? 85.192 43.091 93.614 1.00 66.85 1241 VAL A O 1
ATOM 1746 N N . ALA A 1 246 ? 88.502 41.383 88.471 1.00 69.52 1246 ALA A N 1
ATOM 1747 C CA . ALA A 1 246 ? 88.396 42.709 87.869 1.00 70.27 1246 ALA A CA 1
ATOM 1748 C C . ALA A 1 246 ? 87.018 42.937 87.235 1.00 69.15 1246 ALA A C 1
ATOM 1749 O O . ALA A 1 246 ? 86.619 42.224 86.309 1.00 69.23 1246 ALA A O 1
ATOM 1751 N N . PHE A 1 247 ? 86.307 43.946 87.733 1.00 63.68 1247 PHE A N 1
ATOM 1752 C CA . PHE A 1 247 ? 84.965 44.290 87.251 1.00 60.27 1247 PHE A CA 1
ATOM 1753 C C . PHE A 1 247 ? 84.982 44.948 85.862 1.00 60.64 1247 PHE A C 1
ATOM 1754 O O . PHE A 1 247 ? 85.308 46.126 85.732 1.00 59.66 1247 PHE A O 1
ATOM 1762 N N . SER A 1 248 ? 84.638 44.189 84.824 1.00 56.99 1248 SER A N 1
ATOM 1763 C CA . SER A 1 248 ? 84.621 44.746 83.474 1.00 55.26 1248 SER A CA 1
ATOM 1764 C C . SER A 1 248 ? 83.380 44.380 82.668 1.00 54.50 1248 SER A C 1
ATOM 1765 O O . SER A 1 248 ? 82.886 43.253 82.737 1.00 55.64 1248 SER A O 1
ATOM 1768 N N . TYR A 1 249 ? 82.887 45.340 81.893 1.00 60.76 1249 TYR A N 1
ATOM 1769 C CA . TYR A 1 249 ? 81.724 45.107 81.052 1.00 55.85 1249 TYR A CA 1
ATOM 1770 C C . TYR A 1 249 ? 81.830 45.805 79.700 1.00 54.23 1249 TYR A C 1
ATOM 1771 O O . TYR A 1 249 ? 82.470 46.848 79.570 1.00 53.49 1249 TYR A O 1
ATOM 1780 N N . ILE A 1 250 ? 81.197 45.212 78.692 1.00 43.09 1250 ILE A N 1
ATOM 1781 C CA . ILE A 1 250 ? 81.206 45.760 77.349 1.00 36.47 1250 ILE A CA 1
ATOM 1782 C C . ILE A 1 250 ? 79.870 46.439 77.128 1.00 35.54 1250 ILE A C 1
ATOM 1783 O O . ILE A 1 250 ? 78.857 45.986 77.646 1.00 35.93 1250 ILE A O 1
ATOM 1788 N N . TYR A 1 251 ? 79.860 47.530 76.371 1.00 31.86 1251 TYR A N 1
ATOM 1789 C CA . TYR A 1 251 ? 78.612 48.230 76.132 1.00 30.22 1251 TYR A CA 1
ATOM 1790 C C . TYR A 1 251 ? 78.589 49.073 74.872 1.00 28.80 1251 TYR A C 1
ATOM 1791 O O . TYR A 1 251 ? 79.595 49.665 74.481 1.00 29.37 1251 TYR A O 1
ATOM 1800 N N . SER A 1 252 ? 77.413 49.139 74.262 1.00 19.06 1252 SER A N 1
ATOM 1801 C CA . SER A 1 252 ? 77.201 49.893 73.045 1.00 22.86 1252 SER A CA 1
ATOM 1802 C C . SER A 1 252 ? 76.852 51.345 73.327 1.00 24.54 1252 SER A C 1
ATOM 1803 O O . SER A 1 252 ? 76.571 51.720 74.455 1.00 26.18 1252 SER A O 1
ATOM 1806 N N . LYS A 1 253 ? 76.862 52.155 72.277 1.00 31.04 1253 LYS A N 1
ATOM 1807 C CA . LYS A 1 253 ? 76.589 53.576 72.380 1.00 35.56 1253 LYS A CA 1
ATOM 1808 C C . LYS A 1 253 ? 76.485 54.149 70.975 1.00 32.56 1253 LYS A C 1
ATOM 1809 O O . LYS A 1 253 ? 77.414 54.027 70.194 1.00 36.70 1253 LYS A O 1
ATOM 1815 N N . ASP A 1 254 ? 75.354 54.754 70.642 1.00 26.68 1254 ASP A N 1
ATOM 1816 C CA . ASP A 1 254 ? 75.188 55.376 69.327 1.00 27.36 1254 ASP A CA 1
ATOM 1817 C C . ASP A 1 254 ? 75.851 56.756 69.422 1.00 22.23 1254 ASP A C 1
ATOM 1818 O O . ASP A 1 254 ? 75.909 57.349 70.504 1.00 21.37 1254 ASP A O 1
ATOM 1823 N N . CYS A 1 255 ? 76.347 57.272 68.301 1.00 31.82 1255 CYS A N 1
ATOM 1824 C CA . CYS A 1 255 ? 77.018 58.564 68.319 1.00 29.18 1255 CYS A CA 1
ATOM 1825 C C . CYS A 1 255 ? 77.192 59.194 66.952 1.00 28.23 1255 CYS A C 1
ATOM 1826 O O . CYS A 1 255 ? 76.807 58.627 65.932 1.00 28.11 1255 CYS A O 1
ATOM 1829 N N . ASN A 1 256 ? 77.790 60.383 66.955 1.00 31.29 1256 ASN A N 1
ATOM 1830 C CA . ASN A 1 256 ? 78.066 61.149 65.743 1.00 30.72 1256 ASN A CA 1
ATOM 1831 C C . ASN A 1 256 ? 76.872 61.468 64.849 1.00 31.32 1256 ASN A C 1
ATOM 1832 O O . ASN A 1 256 ? 77.051 61.722 63.656 1.00 33.52 1256 ASN A O 1
ATOM 1837 N N . ARG A 1 257 ? 75.663 61.477 65.391 1.00 27.32 1257 ARG A N 1
ATOM 1838 C CA . ARG A 1 257 ? 74.515 61.788 64.552 1.00 27.45 1257 ARG A CA 1
ATOM 1839 C C . ARG A 1 257 ? 73.560 62.785 65.183 1.00 27.64 1257 ARG A C 1
ATOM 1840 O O . ARG A 1 257 ? 73.417 62.834 66.403 1.00 29.14 1257 ARG A O 1
ATOM 1848 N N . ASP A 1 258 ? 72.918 63.590 64.345 1.00 24.05 1258 ASP A N 1
ATOM 1849 C CA . ASP A 1 258 ? 71.943 64.567 64.819 1.00 24.78 1258 ASP A CA 1
ATOM 1850 C C . ASP A 1 258 ? 70.671 63.763 65.042 1.00 26.20 1258 ASP A C 1
ATOM 1851 O O . ASP A 1 258 ? 70.607 62.590 64.687 1.00 24.22 1258 ASP A O 1
ATOM 1856 N N . VAL A 1 259 ? 69.657 64.370 65.635 1.00 25.29 1259 VAL A N 1
ATOM 1857 C CA . VAL A 1 259 ? 68.427 63.642 65.838 1.00 28.73 1259 VAL A CA 1
ATOM 1858 C C . VAL A 1 259 ? 67.449 64.091 64.787 1.00 35.69 1259 VAL A C 1
ATOM 1859 O O . VAL A 1 259 ? 67.118 65.266 64.708 1.00 36.77 1259 VAL A O 1
ATOM 1863 N N . GLU A 1 260 ? 67.002 63.159 63.960 1.00 38.55 1260 GLU A N 1
ATOM 1864 C CA . GLU A 1 260 ? 66.052 63.497 62.915 1.00 46.20 1260 GLU A CA 1
ATOM 1865 C C . GLU A 1 260 ? 64.673 63.649 63.510 1.00 49.46 1260 GLU A C 1
ATOM 1866 O O . 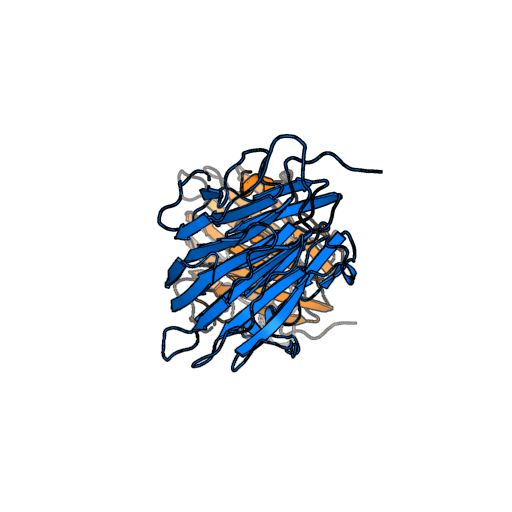GLU A 1 260 ? 64.358 63.061 64.539 1.00 52.97 1260 GLU A O 1
ATOM 1872 N N . ILE A 1 261 ? 63.846 64.451 62.868 1.00 69.51 1261 ILE A N 1
ATOM 1873 C CA . ILE A 1 261 ? 62.509 64.649 63.371 1.00 73.62 1261 ILE A CA 1
ATOM 1874 C C . ILE A 1 261 ? 61.528 64.380 62.234 1.00 74.79 1261 ILE A C 1
ATOM 1875 O O . ILE A 1 261 ? 61.974 64.430 61.065 1.00 76.04 1261 ILE A O 1
ATOM 1881 N N . GLY B 1 9 ? 84.639 58.653 88.090 1.00 72.56 1009 GLY B N 1
ATOM 1882 C CA . GLY B 1 9 ? 84.422 59.280 89.437 1.00 77.68 1009 GLY B CA 1
ATOM 1883 C C . GLY B 1 9 ? 85.055 58.507 90.585 1.00 80.24 1009 GLY B C 1
ATOM 1884 O O . GLY B 1 9 ? 85.377 57.325 90.436 1.00 79.07 1009 GLY B O 1
ATOM 1885 N N . TYR B 1 10 ? 85.241 59.171 91.727 1.00 82.29 1010 TYR B N 1
ATOM 1886 C CA . TYR B 1 10 ? 85.831 58.531 92.906 1.00 87.74 1010 TYR B CA 1
ATOM 1887 C C . TYR B 1 10 ? 84.820 57.621 93.598 1.00 87.77 1010 TYR B C 1
ATOM 1888 O O . TYR B 1 10 ? 83.741 58.066 93.993 1.00 88.92 1010 TYR B O 1
ATOM 1897 N N . ARG B 1 11 ? 85.184 56.348 93.739 1.00 89.26 1011 ARG B N 1
ATOM 1898 C CA . ARG B 1 11 ? 84.345 55.335 94.383 1.00 90.88 1011 ARG B CA 1
ATOM 1899 C C . A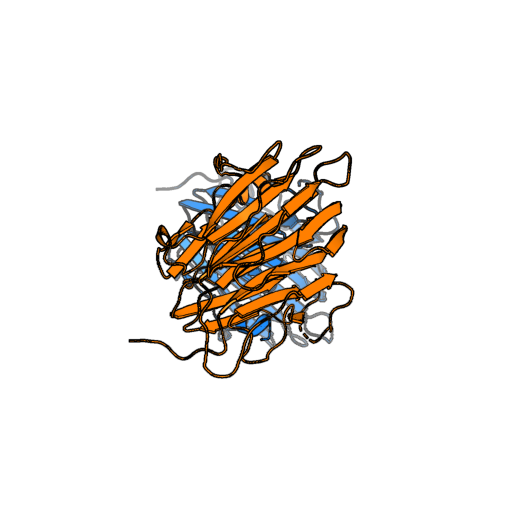RG B 1 11 ? 83.777 55.849 95.703 1.00 91.64 1011 ARG B C 1
ATOM 1900 O O . ARG B 1 11 ? 82.627 55.563 96.041 1.00 90.96 1011 ARG B O 1
ATOM 1908 N N . GLU B 1 12 ? 84.593 56.605 96.440 1.00 87.52 1012 GLU B N 1
ATOM 1909 C CA . GLU B 1 12 ? 84.188 57.174 97.727 1.00 89.11 1012 GLU B CA 1
ATOM 1910 C C . GLU B 1 12 ? 82.999 58.135 97.613 1.00 86.90 1012 GLU B C 1
ATOM 1911 O O . GLU B 1 12 ? 82.065 58.079 98.417 1.00 87.60 1012 GLU B O 1
ATOM 1917 N N . ASP B 1 13 ? 83.051 59.023 96.622 1.00 94.03 1013 ASP B N 1
ATOM 1918 C CA . ASP B 1 13 ? 81.979 59.991 96.396 1.00 91.70 1013 ASP B CA 1
ATOM 1919 C C . ASP B 1 13 ? 80.697 59.246 96.031 1.00 88.54 1013 ASP B C 1
ATOM 1920 O O . ASP B 1 13 ? 79.587 59.714 96.297 1.00 87.73 1013 ASP B O 1
ATOM 1925 N N . LEU B 1 14 ? 80.864 58.082 95.414 1.00 89.26 1014 LEU B N 1
ATOM 1926 C CA . LEU B 1 14 ? 79.736 57.246 95.019 1.00 87.28 1014 LEU B CA 1
ATOM 1927 C C . LEU B 1 14 ? 79.009 56.767 96.273 1.00 86.15 1014 LEU B C 1
ATOM 1928 O O . LEU B 1 14 ? 77.785 56.859 96.377 1.00 86.12 1014 LEU B O 1
ATOM 1933 N N . LEU B 1 15 ? 79.784 56.267 97.228 1.00 88.38 1015 LEU B N 1
ATOM 1934 C CA . LEU B 1 15 ? 79.239 55.750 98.473 1.00 85.96 1015 LEU B CA 1
ATOM 1935 C C . LEU B 1 15 ? 78.873 56.844 99.482 1.00 87.33 1015 LEU B C 1
ATOM 1936 O O . LEU B 1 15 ? 78.472 56.545 100.608 1.00 88.94 1015 LEU B O 1
ATOM 1941 N N . ALA B 1 16 ? 78.993 58.107 99.075 1.00 82.77 1016 ALA B N 1
ATOM 1942 C CA . ALA B 1 16 ? 78.663 59.227 99.956 1.00 85.06 1016 ALA B CA 1
ATOM 1943 C C . ALA B 1 16 ? 77.151 59.378 100.117 1.00 86.83 1016 ALA B C 1
ATOM 1944 O O . ALA B 1 16 ? 76.409 59.305 99.138 1.00 85.67 1016 ALA B O 1
ATOM 1946 N N . ASN B 1 17 ? 76.709 59.586 101.356 1.00 82.79 1017 ASN B N 1
ATOM 1947 C CA . ASN B 1 17 ? 75.293 59.761 101.686 1.00 85.04 1017 ASN B CA 1
ATOM 1948 C C . ASN B 1 17 ? 74.471 58.481 101.578 1.00 83.93 1017 ASN B C 1
ATOM 1949 O O . ASN B 1 17 ? 73.707 58.306 100.627 1.00 84.80 1017 ASN B O 1
ATOM 1954 N N . ARG B 1 18 ? 74.612 57.590 102.551 1.00 82.40 1018 ARG B N 1
ATOM 1955 C CA . ARG B 1 18 ? 73.848 56.347 102.539 1.00 78.59 1018 ARG B CA 1
ATOM 1956 C C . ARG B 1 18 ? 72.975 56.214 103.792 1.00 76.15 1018 ARG B C 1
ATOM 1957 O O . ARG B 1 18 ? 72.112 55.338 103.874 1.00 76.88 1018 ARG B O 1
ATOM 1965 N N . ALA B 1 19 ? 73.196 57.111 104.751 1.00 81.30 1019 ALA B N 1
ATOM 1966 C CA . ALA B 1 19 ? 72.455 57.127 106.009 1.00 79.13 1019 ALA B CA 1
ATOM 1967 C C . ALA B 1 19 ? 70.939 57.155 105.801 1.00 76.24 1019 ALA B C 1
ATOM 1968 O O . ALA B 1 19 ? 70.354 58.212 105.576 1.00 74.90 1019 ALA B O 1
ATOM 1970 N N . ILE B 1 20 ? 70.310 55.988 105.888 1.00 60.82 1020 ILE B N 1
ATOM 1971 C CA . ILE B 1 20 ? 68.866 55.867 105.712 1.00 61.59 1020 ILE B CA 1
ATOM 1972 C C . ILE B 1 20 ? 68.211 55.393 106.999 1.00 58.09 1020 ILE B C 1
ATOM 1973 O O . ILE B 1 20 ? 68.845 54.723 107.812 1.00 58.10 1020 ILE B O 1
ATOM 1978 N N . VAL B 1 21 ? 66.939 55.733 107.173 1.00 59.56 1021 VAL B N 1
ATOM 1979 C CA . VAL B 1 21 ? 66.207 55.338 108.370 1.00 60.56 1021 VAL B CA 1
ATOM 1980 C C . VAL B 1 21 ? 64.781 54.868 108.074 1.00 62.41 1021 VAL B C 1
ATOM 1981 O O . VAL B 1 21 ? 64.135 55.365 107.152 1.00 64.10 1021 VAL B O 1
ATOM 1985 N N . LYS B 1 22 ? 64.314 53.899 108.863 1.00 72.74 1022 LYS B N 1
ATOM 1986 C CA . LYS B 1 22 ? 62.967 53.344 108.739 1.00 78.09 1022 LYS B CA 1
ATOM 1987 C C . LYS B 1 22 ? 62.439 52.964 110.120 1.00 81.00 1022 LYS B C 1
ATOM 1988 O O . LYS B 1 22 ? 61.849 51.895 110.291 1.00 84.35 1022 LYS B O 1
ATOM 1994 N N . HIS B 1 23 ? 62.669 53.849 111.090 1.00 85.18 1023 HIS B N 1
ATOM 1995 C CA . HIS B 1 23 ? 62.237 53.696 112.485 1.00 85.93 1023 HIS B CA 1
ATOM 1996 C C . HIS B 1 23 ? 61.482 52.411 112.816 1.00 86.86 1023 HIS B C 1
ATOM 1997 O O . HIS B 1 23 ? 60.431 52.129 112.240 1.00 88.36 1023 HIS B O 1
ATOM 2004 N N . GLY B 1 24 ? 62.018 51.645 113.761 1.00 80.25 1024 GLY B N 1
ATOM 2005 C CA . GLY B 1 24 ? 61.379 50.405 114.157 1.00 79.53 1024 GLY B CA 1
ATOM 2006 C C . GLY B 1 24 ? 61.693 49.261 113.212 1.00 79.16 1024 GLY B C 1
ATOM 2007 O O . GLY B 1 24 ? 61.556 48.091 113.569 1.00 80.00 1024 GLY B O 1
ATOM 2008 N N . ASN B 1 25 ? 62.107 49.592 111.996 1.00 75.10 1025 ASN B N 1
ATOM 2009 C CA . ASN B 1 25 ? 62.441 48.569 111.023 1.00 72.51 1025 ASN B CA 1
ATOM 2010 C C . ASN B 1 25 ? 63.933 48.446 110.867 1.00 65.59 1025 ASN B C 1
ATOM 2011 O O . ASN B 1 25 ? 64.508 47.394 111.141 1.00 65.85 1025 ASN B O 1
ATOM 2016 N N . PHE B 1 26 ? 64.567 49.517 110.415 1.00 53.08 1026 PHE B N 1
ATOM 2017 C CA . PHE B 1 26 ? 66.007 49.486 110.270 1.00 47.39 1026 PHE B CA 1
ATOM 2018 C C . PHE B 1 26 ? 66.556 50.887 110.048 1.00 41.74 1026 PHE B C 1
ATOM 2019 O O . PHE B 1 26 ? 65.803 51.827 109.798 1.00 40.89 1026 PHE B O 1
ATOM 2027 N N . ALA B 1 27 ? 67.871 51.022 110.173 1.00 45.17 1027 ALA B N 1
ATOM 2028 C CA . ALA B 1 27 ? 68.523 52.299 109.961 1.00 43.06 1027 ALA B CA 1
ATOM 2029 C C . ALA B 1 27 ? 69.963 52.032 109.628 1.00 41.08 1027 ALA B C 1
ATOM 2030 O O . ALA B 1 27 ? 70.590 51.180 110.249 1.00 40.82 1027 ALA B O 1
ATOM 2032 N N . LEU B 1 28 ? 70.479 52.736 108.630 1.00 36.32 1028 LEU B N 1
ATOM 2033 C CA . LEU B 1 28 ? 71.878 52.605 108.253 1.00 36.60 1028 LEU B CA 1
ATOM 2034 C C . LEU B 1 28 ? 72.490 53.933 108.678 1.00 36.74 1028 LEU B C 1
ATOM 2035 O O . LEU B 1 28 ? 72.068 54.989 108.220 1.00 38.69 1028 LEU B O 1
ATOM 2040 N N . LEU B 1 29 ? 73.459 53.875 109.579 1.00 34.03 1029 LEU B N 1
ATOM 2041 C CA . LEU B 1 29 ? 74.119 55.067 110.083 1.00 35.63 1029 LEU B CA 1
ATOM 2042 C C . LEU B 1 29 ? 75.590 55.011 109.738 1.00 36.22 1029 LEU B C 1
ATOM 2043 O O . LEU B 1 29 ? 76.191 53.938 109.708 1.00 35.69 1029 LEU B O 1
ATOM 2048 N N . THR B 1 30 ? 76.166 56.175 109.479 1.00 38.48 1030 THR B N 1
ATOM 2049 C CA . THR B 1 30 ? 77.576 56.279 109.162 1.00 45.69 1030 THR B CA 1
ATOM 2050 C C . THR B 1 30 ? 78.197 57.228 110.170 1.00 54.65 1030 THR B C 1
ATOM 2051 O O . THR B 1 30 ? 78.456 58.385 109.842 1.00 49.65 1030 THR B O 1
ATOM 2055 N N . PRO B 1 31 ? 78.451 56.745 111.410 1.00 71.06 1031 PRO B N 1
ATOM 2056 C CA . PRO B 1 31 ? 79.039 57.500 112.532 1.00 81.85 1031 PRO B CA 1
ATOM 2057 C C . PRO B 1 31 ? 80.027 58.603 112.151 1.00 88.44 1031 PRO B C 1
ATOM 2058 O O . PRO B 1 31 ? 80.223 59.576 112.895 1.00 84.82 1031 PRO B O 1
ATOM 2062 N N . ASP B 1 32 ? 80.645 58.445 110.987 1.00 79.88 1032 ASP B N 1
ATOM 2063 C CA . ASP B 1 32 ? 81.581 59.435 110.490 1.00 85.72 1032 ASP B CA 1
ATOM 2064 C C . ASP B 1 32 ? 80.774 60.708 110.268 1.00 86.35 1032 ASP B C 1
ATOM 2065 O O . ASP B 1 32 ? 80.997 61.729 110.930 1.00 88.80 1032 ASP B O 1
ATOM 2070 N N . GLY B 1 33 ? 79.822 60.623 109.339 1.00 85.85 1033 GLY B N 1
ATOM 2071 C CA . GLY B 1 33 ? 78.971 61.755 109.031 1.00 80.44 1033 GLY B CA 1
ATOM 2072 C C . GLY B 1 33 ? 77.960 62.033 110.128 1.00 77.52 1033 GLY B C 1
ATOM 2073 O O . GLY B 1 33 ? 76.771 62.186 109.858 1.00 75.83 1033 GLY B O 1
ATOM 2074 N N . LEU B 1 34 ? 78.426 62.087 111.372 1.00 72.21 1034 LEU B N 1
ATOM 2075 C CA . LEU B 1 34 ? 77.549 62.363 112.502 1.00 69.97 1034 LEU B CA 1
ATOM 2076 C C . LEU B 1 34 ? 78.199 63.323 113.472 1.00 69.69 1034 LEU B C 1
ATOM 2077 O O . LEU B 1 34 ? 79.419 63.331 113.642 1.00 70.45 1034 LEU B O 1
ATOM 2082 N N . VAL B 1 35 ? 77.371 64.137 114.108 1.00 71.79 1035 VAL B N 1
ATOM 2083 C CA . VAL B 1 35 ? 77.863 65.103 115.070 1.00 73.15 1035 VAL B CA 1
ATOM 2084 C C . VAL B 1 35 ? 78.216 64.315 116.320 1.00 70.18 1035 VAL B C 1
ATOM 2085 O O . VAL B 1 35 ? 77.536 63.348 116.657 1.00 70.65 1035 VAL B O 1
ATOM 2089 N N . LYS B 1 36 ? 79.279 64.718 117.000 1.00 53.14 1036 LYS B N 1
ATOM 2090 C CA . LYS B 1 36 ? 79.693 64.021 118.204 1.00 51.10 1036 LYS B CA 1
ATOM 2091 C C . LYS B 1 36 ? 78.773 64.346 119.387 1.00 44.70 1036 LYS B C 1
ATOM 2092 O O . LYS B 1 36 ? 78.129 65.398 119.426 1.00 45.57 1036 LYS B O 1
ATOM 2098 N N . ASN B 1 37 ? 78.698 63.423 120.336 1.00 45.29 1037 ASN B N 1
ATOM 2099 C CA . ASN B 1 37 ? 77.860 63.594 121.509 1.00 38.22 1037 ASN B CA 1
ATOM 2100 C C . ASN B 1 37 ? 78.703 63.920 122.731 1.00 35.58 1037 ASN B C 1
ATOM 2101 O O . ASN B 1 37 ? 79.700 63.248 123.014 1.00 34.13 1037 ASN B O 1
ATOM 2106 N N . ILE B 1 38 ? 78.315 64.956 123.456 1.00 33.02 1038 ILE B N 1
ATOM 2107 C CA . ILE B 1 38 ? 79.039 65.324 124.659 1.00 28.87 1038 ILE B CA 1
ATOM 2108 C C . ILE B 1 38 ? 78.373 64.555 125.778 1.00 31.61 1038 ILE B C 1
ATOM 2109 O O . ILE B 1 38 ? 77.266 64.893 126.184 1.00 30.38 1038 ILE B O 1
ATOM 2114 N N . ILE B 1 39 ? 79.026 63.512 126.272 1.00 35.07 1039 ILE B N 1
ATOM 2115 C CA . ILE B 1 39 ? 78.433 62.716 127.345 1.00 33.78 1039 ILE B CA 1
ATOM 2116 C C . ILE B 1 39 ? 79.235 62.871 128.623 1.00 38.56 1039 ILE B C 1
ATOM 2117 O O . ILE B 1 39 ? 80.430 62.561 128.664 1.00 40.21 1039 ILE B O 1
ATOM 2122 N N . PRO B 1 40 ? 78.589 63.351 129.690 1.00 46.32 1040 PRO B N 1
ATOM 2123 C CA . PRO B 1 40 ? 79.318 63.514 130.952 1.00 45.71 1040 PRO B CA 1
ATOM 2124 C C . PRO B 1 40 ? 80.054 62.217 131.355 1.00 45.81 1040 PRO B C 1
ATOM 2125 O O . PRO B 1 40 ? 79.510 61.104 131.255 1.00 47.48 1040 PRO B O 1
ATOM 2129 N N . GLY B 1 41 ? 81.307 62.375 131.784 1.00 64.32 1041 GLY B N 1
ATOM 2130 C CA . GLY B 1 41 ? 82.104 61.230 132.182 1.00 61.89 1041 GLY B CA 1
ATOM 2131 C C . GLY B 1 41 ? 83.097 60.854 131.104 1.00 60.94 1041 GLY B C 1
ATOM 2132 O O . GLY B 1 41 ? 84.114 60.219 131.375 1.00 62.64 1041 GLY B O 1
ATOM 2133 N N . PHE B 1 42 ? 82.818 61.233 129.867 1.00 49.06 1042 PHE B N 1
ATOM 2134 C CA . PHE B 1 42 ? 83.737 60.899 128.803 1.00 49.97 1042 PHE B CA 1
ATOM 2135 C C . PHE B 1 42 ? 84.690 62.080 128.579 1.00 52.44 1042 PHE B C 1
ATOM 2136 O O . PHE B 1 42 ? 84.259 63.196 128.232 1.00 52.66 1042 PHE B O 1
ATOM 2144 N N . GLU B 1 43 ? 85.984 61.831 128.798 1.00 61.63 1043 GLU B N 1
ATOM 2145 C CA . GLU B 1 43 ? 87.022 62.853 128.643 1.00 63.41 1043 GLU B CA 1
ATOM 2146 C C . GLU B 1 43 ? 87.979 62.529 127.512 1.00 61.17 1043 GLU B C 1
ATOM 2147 O O . GLU B 1 43 ? 88.292 61.365 127.254 1.00 61.89 1043 GLU B O 1
ATOM 2153 N N . ASN B 1 44 ? 88.455 63.569 126.846 1.00 53.44 1044 ASN B N 1
ATOM 2154 C CA . ASN B 1 44 ? 89.411 63.425 125.756 1.00 52.57 1044 ASN B CA 1
ATOM 2155 C C . ASN B 1 44 ? 89.120 62.311 124.763 1.00 52.24 1044 ASN B C 1
ATOM 2156 O O . ASN B 1 44 ? 89.993 61.474 124.487 1.00 51.26 1044 ASN B O 1
ATOM 2161 N N . CYS B 1 45 ? 87.906 62.313 124.212 1.00 59.33 1045 CYS B N 1
ATOM 2162 C CA . CYS B 1 45 ? 87.482 61.308 123.228 1.00 61.96 1045 CYS B CA 1
ATOM 2163 C C . CYS B 1 45 ? 86.202 61.762 122.538 1.00 62.75 1045 CYS B C 1
ATOM 2164 O O . CYS B 1 45 ? 85.419 62.525 123.109 1.00 63.22 1045 CYS B O 1
ATOM 2167 N N . ASP B 1 46 ? 85.996 61.291 121.312 1.00 60.36 1046 ASP B N 1
ATOM 2168 C CA . ASP B 1 46 ? 84.787 61.623 120.566 1.00 60.25 1046 ASP B CA 1
ATOM 2169 C C . ASP B 1 46 ? 83.764 60.495 120.733 1.00 58.76 1046 ASP B C 1
ATOM 2170 O O . ASP B 1 46 ? 83.994 59.369 120.287 1.00 57.93 1046 ASP B O 1
ATOM 2175 N N . ALA B 1 47 ? 82.644 60.788 121.381 1.00 48.82 1047 ALA B N 1
ATOM 2176 C CA . ALA B 1 47 ? 81.631 59.760 121.566 1.00 49.08 1047 ALA B CA 1
ATOM 2177 C C . ALA B 1 47 ? 80.455 60.036 120.648 1.00 48.30 1047 ALA B C 1
ATOM 2178 O O . ALA B 1 47 ? 79.980 61.175 120.532 1.00 49.18 1047 ALA B O 1
ATOM 2180 N N . THR B 1 48 ? 80.001 58.983 119.982 1.00 36.98 1048 THR B N 1
ATOM 2181 C CA . THR B 1 48 ? 78.887 59.113 119.091 1.00 37.69 1048 THR B CA 1
ATOM 2182 C C . THR B 1 48 ? 77.859 58.013 119.346 1.00 33.68 1048 THR B C 1
ATOM 2183 O O . THR B 1 48 ? 78.093 56.830 119.081 1.00 34.59 1048 THR B O 1
ATOM 2187 N N . ILE B 1 49 ? 76.730 58.429 119.911 1.00 33.15 1049 ILE B N 1
ATOM 2188 C CA . ILE B 1 49 ? 75.621 57.552 120.217 1.00 33.24 1049 ILE B CA 1
ATOM 2189 C C . ILE B 1 49 ? 75.012 56.989 118.931 1.00 33.15 1049 ILE B C 1
ATOM 2190 O O . ILE B 1 49 ? 74.855 57.715 117.949 1.00 30.70 1049 ILE B O 1
ATOM 2195 N N . LEU B 1 50 ? 74.680 55.697 118.938 1.00 34.19 1050 LEU B N 1
ATOM 2196 C CA . LEU B 1 50 ? 74.085 55.043 117.768 1.00 32.94 1050 LEU B CA 1
ATOM 2197 C C . LEU B 1 50 ? 72.626 54.656 118.027 1.00 33.41 1050 LEU B C 1
ATOM 2198 O O . LEU B 1 50 ? 71.736 55.498 117.939 1.00 32.20 1050 LEU B O 1
ATOM 2203 N N . SER B 1 51 ? 72.366 53.399 118.347 1.00 29.58 1051 SER B N 1
ATOM 2204 C CA . SER B 1 51 ? 70.991 53.005 118.603 1.00 29.66 1051 SER B CA 1
ATOM 2205 C C . SER B 1 51 ? 70.518 53.536 119.953 1.00 33.29 1051 SER B C 1
ATOM 2206 O O . SER B 1 51 ? 71.308 53.669 120.881 1.00 34.46 1051 SER B O 1
ATOM 2209 N N . THR B 1 52 ? 69.230 53.857 120.046 1.00 30.71 1052 THR B N 1
ATOM 2210 C CA . THR B 1 52 ? 68.612 54.359 121.283 1.00 31.30 1052 THR B CA 1
ATOM 2211 C C . THR B 1 52 ? 67.142 53.985 121.207 1.00 35.35 1052 THR B C 1
ATOM 2212 O O . THR B 1 52 ? 66.637 53.643 120.139 1.00 35.84 1052 THR B O 1
ATOM 2216 N N . PRO B 1 53 ? 66.431 54.027 122.338 1.00 47.77 1053 PRO B N 1
ATOM 2217 C CA . PRO B 1 53 ? 65.001 53.674 122.313 1.00 49.61 1053 PRO B CA 1
ATOM 2218 C C . PRO B 1 53 ? 64.213 54.535 121.337 1.00 53.66 1053 PRO B C 1
ATOM 2219 O O . PRO B 1 53 ? 63.242 54.080 120.736 1.00 55.84 1053 PRO B O 1
ATOM 2223 N N . LYS B 1 54 ? 64.649 55.778 121.175 1.00 39.29 1054 LYS B N 1
ATOM 2224 C CA . LYS B 1 54 ? 63.980 56.694 120.275 1.00 40.99 1054 LYS B CA 1
ATOM 2225 C C . LYS B 1 54 ? 64.050 56.182 118.844 1.00 39.43 1054 LYS B C 1
ATOM 2226 O O . LYS B 1 54 ? 63.332 56.654 117.970 1.00 42.91 1054 LYS B O 1
ATOM 2232 N N . LEU B 1 55 ? 64.919 55.210 118.612 1.00 38.32 1055 LEU B N 1
ATOM 2233 C CA . LEU B 1 55 ? 65.073 54.621 117.298 1.00 35.02 1055 LEU B CA 1
ATOM 2234 C C . LEU B 1 55 ? 64.313 53.306 117.311 1.00 33.05 1055 LEU B C 1
ATOM 2235 O O . LEU B 1 55 ? 64.164 52.651 116.278 1.00 31.60 1055 LEU B O 1
ATOM 2240 N N . GLY B 1 56 ? 63.850 52.913 118.497 1.00 32.52 1056 GLY B N 1
ATOM 2241 C CA . GLY B 1 56 ? 63.112 51.674 118.642 1.00 32.38 1056 GLY B CA 1
ATOM 2242 C C . GLY B 1 56 ? 63.873 50.593 119.389 1.00 32.04 1056 GLY B C 1
ATOM 2243 O O . GLY B 1 56 ? 63.292 49.621 119.869 1.00 32.17 1056 GLY B O 1
ATOM 2244 N N . ALA B 1 57 ? 65.183 50.760 119.506 1.00 37.93 1057 ALA B N 1
ATOM 2245 C CA . ALA B 1 57 ? 66.008 49.775 120.188 1.00 37.31 1057 ALA B CA 1
ATOM 2246 C C . ALA B 1 57 ? 65.703 49.713 121.673 1.00 37.63 1057 ALA B C 1
ATOM 2247 O O . ALA B 1 57 ? 65.220 50.680 122.264 1.00 36.49 1057 ALA B O 1
ATOM 2249 N N . SER B 1 58 ? 65.992 48.566 122.273 1.00 29.57 1058 SER B N 1
ATOM 2250 C CA . SER B 1 58 ? 65.775 48.385 123.700 1.00 30.05 1058 SER B CA 1
ATOM 2251 C C . SER B 1 58 ? 67.144 48.387 124.360 1.00 30.91 1058 SER B C 1
ATOM 2252 O O . SER B 1 58 ? 67.366 47.711 125.358 1.00 33.04 1058 SER B O 1
ATOM 2255 N N . PHE B 1 59 ? 68.060 49.148 123.769 1.00 37.80 1059 PHE B N 1
ATOM 2256 C CA . PHE B 1 59 ? 69.422 49.277 124.261 1.00 33.50 1059 PHE B CA 1
ATOM 2257 C C . PHE B 1 59 ? 69.982 50.564 123.707 1.00 33.72 1059 PHE B C 1
ATOM 2258 O O . PHE B 1 59 ? 69.336 51.225 122.894 1.00 34.19 1059 PHE B O 1
ATOM 2266 N N . VAL B 1 60 ? 71.175 50.928 124.158 1.00 32.38 1060 VAL B N 1
ATOM 2267 C CA . VAL B 1 60 ? 71.835 52.123 123.658 1.00 28.89 1060 VAL B CA 1
ATOM 2268 C C . VAL B 1 60 ? 73.248 51.674 123.401 1.00 29.27 1060 VAL B C 1
ATOM 2269 O O . VAL B 1 60 ? 73.861 51.076 124.277 1.00 31.65 1060 VAL B O 1
ATOM 2273 N N . ASP B 1 61 ? 73.765 51.926 122.210 1.00 26.39 1061 ASP B N 1
ATOM 2274 C CA . ASP B 1 61 ? 75.133 51.533 121.938 1.00 26.24 1061 ASP B CA 1
ATOM 2275 C C . ASP B 1 61 ? 75.919 52.729 121.420 1.00 26.30 1061 ASP B C 1
ATOM 2276 O O . ASP B 1 61 ? 75.324 53.722 120.968 1.00 25.41 1061 ASP B O 1
ATOM 2281 N N . TYR B 1 62 ? 77.246 52.653 121.532 1.00 26.03 1062 TYR B N 1
ATOM 2282 C CA . TYR B 1 62 ? 78.101 53.771 121.116 1.00 26.85 1062 TYR B CA 1
ATOM 2283 C C . TYR B 1 62 ? 79.350 53.370 120.364 1.00 29.17 1062 TYR B C 1
ATOM 2284 O O . TYR B 1 62 ? 79.804 52.223 120.385 1.00 30.07 1062 TYR B O 1
ATOM 2293 N N . LEU B 1 63 ? 79.918 54.373 119.722 1.00 36.14 1063 LEU B N 1
ATOM 2294 C CA . LEU B 1 63 ? 81.167 54.223 119.006 1.00 38.59 1063 LEU B CA 1
ATOM 2295 C C . LEU B 1 63 ? 81.985 55.332 119.658 1.00 38.89 1063 LEU B C 1
ATOM 2296 O O . LEU B 1 63 ? 81.557 56.486 119.689 1.00 40.54 1063 LEU B O 1
ATOM 2301 N N . VAL B 1 64 ? 83.134 54.986 120.217 1.00 36.99 1064 VAL B N 1
ATOM 2302 C CA . VAL B 1 64 ? 83.941 55.993 120.867 1.00 34.84 1064 VAL B CA 1
ATOM 2303 C C . VAL B 1 64 ? 85.413 55.926 120.499 1.00 38.44 1064 VAL B C 1
ATOM 2304 O O . VAL B 1 64 ? 86.059 54.898 120.696 1.00 37.57 1064 VAL B O 1
ATOM 2308 N N . THR B 1 65 ? 85.959 57.005 119.951 1.00 50.96 1065 THR B N 1
ATOM 2309 C CA . THR B 1 65 ? 87.384 56.984 119.643 1.00 55.72 1065 THR B CA 1
ATOM 2310 C C . THR B 1 65 ? 88.066 57.709 120.806 1.00 54.49 1065 THR B C 1
ATOM 2311 O O . THR B 1 65 ? 87.740 58.857 121.135 1.00 54.41 1065 THR B O 1
ATOM 2315 N N . LEU B 1 66 ? 88.993 57.007 121.445 1.00 59.84 1066 LEU B N 1
ATOM 2316 C CA . LEU B 1 66 ? 89.715 57.533 122.584 1.00 58.69 1066 LEU B CA 1
ATOM 2317 C C . LEU B 1 66 ? 91.011 58.225 122.190 1.00 58.32 1066 LEU B C 1
ATOM 2318 O O . LEU B 1 66 ? 91.883 57.642 121.514 1.00 55.91 1066 LEU B O 1
ATOM 2323 N N . HIS B 1 67 ? 91.144 59.476 122.614 1.00 65.12 1067 HIS B N 1
ATOM 2324 C CA . HIS B 1 67 ? 92.365 60.204 122.332 1.00 66.56 1067 HIS B CA 1
ATOM 2325 C C . HIS B 1 67 ? 93.279 59.927 123.523 1.00 67.61 1067 HIS B C 1
ATOM 2326 O O . HIS B 1 67 ? 92.966 59.057 124.359 1.00 67.20 1067 HIS B O 1
ATOM 2333 N N . GLN B 1 68 ? 94.406 60.630 123.611 1.00 50.37 1068 GLN B N 1
ATOM 2334 C CA . GLN B 1 68 ? 95.309 60.394 124.724 1.00 52.52 1068 GLN B CA 1
ATOM 2335 C C . GLN B 1 68 ? 94.586 60.647 126.034 1.00 53.63 1068 GLN B C 1
ATOM 2336 O O . GLN B 1 68 ? 94.080 61.741 126.275 1.00 54.64 1068 GLN B O 1
ATOM 2342 N N . ASN B 1 69 ? 94.543 59.618 126.871 1.00 67.96 1069 ASN B N 1
ATOM 2343 C CA . ASN B 1 69 ? 93.878 59.686 128.175 1.00 68.58 1069 ASN B CA 1
ATOM 2344 C C . ASN B 1 69 ? 92.368 59.738 128.033 1.00 66.43 1069 ASN B C 1
ATOM 2345 O O . ASN B 1 69 ? 91.656 60.069 128.986 1.00 68.07 1069 ASN B O 1
ATOM 2350 N N . GLY B 1 70 ? 91.889 59.418 126.836 1.00 74.07 1070 GLY B N 1
ATOM 2351 C CA . GLY B 1 70 ? 90.463 59.436 126.591 1.00 71.84 1070 GLY B CA 1
ATOM 2352 C C . GLY B 1 70 ? 89.844 58.174 127.151 1.00 71.73 1070 GLY B C 1
ATOM 2353 O O . GLY B 1 70 ? 90.436 57.090 127.065 1.00 71.18 1070 GLY B O 1
ATOM 2354 N N . GLY B 1 71 ? 88.658 58.314 127.733 1.00 58.39 1071 GLY B N 1
ATOM 2355 C CA . GLY B 1 71 ? 87.977 57.167 128.297 1.00 57.62 1071 GLY B CA 1
ATOM 2356 C C . GLY B 1 71 ? 86.979 57.668 129.307 1.00 58.06 1071 GLY B C 1
ATOM 2357 O O . GLY B 1 71 ? 86.546 58.832 129.249 1.00 56.70 1071 GLY B O 1
ATOM 2358 N N . ASN B 1 72 ? 86.604 56.803 130.236 1.00 43.83 1072 ASN B N 1
ATOM 2359 C CA . ASN B 1 72 ? 85.653 57.192 131.257 1.00 46.71 1072 ASN B CA 1
ATOM 2360 C C . ASN B 1 72 ? 86.148 56.625 132.564 1.00 48.25 1072 ASN B C 1
ATOM 2361 O O . ASN B 1 72 ? 86.157 55.411 132.769 1.00 48.71 1072 ASN B O 1
ATOM 2366 N N . GLN B 1 73 ? 86.576 57.524 133.437 1.00 44.48 1073 GLN B N 1
ATOM 2367 C CA . GLN B 1 73 ? 87.108 57.155 134.735 1.00 50.98 1073 GLN B CA 1
ATOM 2368 C C . GLN B 1 73 ? 86.020 57.248 135.792 1.00 48.10 1073 GLN B C 1
ATOM 2369 O O . GLN B 1 73 ? 86.218 56.869 136.943 1.00 51.93 1073 GLN B O 1
ATOM 2375 N N . GLN B 1 74 ? 84.863 57.747 135.391 1.00 47.99 1074 GLN B N 1
ATOM 2376 C CA . GLN B 1 74 ? 83.763 57.908 136.317 1.00 45.31 1074 GLN B CA 1
ATOM 2377 C C . GLN B 1 74 ? 82.963 56.635 136.555 1.00 43.97 1074 GLN B C 1
ATOM 2378 O O . GLN B 1 74 ? 82.367 56.461 137.621 1.00 43.26 1074 GLN B O 1
ATOM 2384 N N . GLY B 1 75 ? 82.944 55.742 135.571 1.00 56.77 1075 GLY B N 1
ATOM 2385 C CA . GLY B 1 75 ? 82.176 54.520 135.727 1.00 55.02 1075 GLY B CA 1
ATOM 2386 C C . GLY B 1 75 ? 81.011 54.562 134.761 1.00 55.30 1075 GLY B C 1
ATOM 2387 O O . GLY B 1 75 ? 80.087 55.374 134.923 1.00 54.50 1075 GLY B O 1
ATOM 2388 N N . PHE B 1 76 ? 81.051 53.672 133.769 1.00 62.44 1076 PHE B N 1
ATOM 2389 C CA . PHE B 1 76 ? 80.035 53.602 132.730 1.00 63.24 1076 PHE B CA 1
ATOM 2390 C C . PHE B 1 76 ? 78.691 52.978 133.090 1.00 67.93 1076 PHE B C 1
ATOM 2391 O O . PHE B 1 76 ? 77.641 53.584 132.838 1.00 64.66 1076 PHE B O 1
ATOM 2399 N N . GLY B 1 77 ? 78.697 51.788 133.669 1.00 38.07 1077 GLY B N 1
ATOM 2400 C CA . GLY B 1 77 ? 77.423 51.145 133.997 1.00 41.85 1077 GLY B CA 1
ATOM 2401 C C . GLY B 1 77 ? 76.245 51.905 134.625 1.00 39.76 1077 GLY B C 1
ATOM 2402 O O . GLY B 1 77 ? 75.896 53.007 134.219 1.00 39.42 1077 GLY B O 1
ATOM 2403 N N . GLY B 1 78 ? 75.625 51.278 135.624 1.00 47.37 1078 GLY B N 1
ATOM 2404 C CA . GLY B 1 78 ? 74.492 51.858 136.325 1.00 48.04 1078 GLY B CA 1
ATOM 2405 C C . GLY B 1 78 ? 73.667 50.742 136.946 1.00 50.75 1078 GLY B C 1
ATOM 2406 O O . GLY B 1 78 ? 73.779 49.588 136.523 1.00 49.38 1078 GLY B O 1
ATOM 2407 N N . GLU B 1 79 ? 72.836 51.059 137.937 1.00 58.75 1079 GLU B N 1
ATOM 2408 C CA . GLU B 1 79 ? 72.008 50.037 138.591 1.00 64.05 1079 GLU B CA 1
ATOM 2409 C C . GLU B 1 79 ? 71.057 49.318 137.640 1.00 60.48 1079 GLU B C 1
ATOM 2410 O O . GLU B 1 79 ? 70.327 49.957 136.879 1.00 62.11 1079 GLU B O 1
ATOM 2416 N N . GLY B 1 80 ? 71.068 47.988 137.693 1.00 41.62 1080 GLY B N 1
ATOM 2417 C CA . GLY B 1 80 ? 70.207 47.200 136.823 1.00 34.75 1080 GLY B CA 1
ATOM 2418 C C . GLY B 1 80 ? 70.588 47.297 135.356 1.00 32.16 1080 GLY B C 1
ATOM 2419 O O . GLY B 1 80 ? 69.858 46.841 134.479 1.00 31.82 1080 GLY B O 1
ATOM 2420 N N . ILE B 1 81 ? 71.751 47.877 135.091 1.00 42.89 1081 ILE B N 1
ATOM 2421 C CA . ILE B 1 81 ? 72.230 48.057 133.733 1.00 36.81 1081 ILE B CA 1
ATOM 2422 C C . ILE B 1 81 ? 73.467 47.212 133.442 1.00 37.63 1081 ILE B C 1
ATOM 2423 O O . ILE B 1 81 ? 74.457 47.300 134.181 1.00 38.37 1081 ILE B O 1
ATOM 2428 N N . GLU B 1 82 ? 73.413 46.398 132.382 1.00 33.84 1082 GLU B N 1
ATOM 2429 C CA . GLU B 1 82 ? 74.556 45.558 131.998 1.00 33.00 1082 GLU B CA 1
ATOM 2430 C C . GLU B 1 82 ? 75.257 46.246 130.829 1.00 31.95 1082 GLU B C 1
ATOM 2431 O O . GLU B 1 82 ? 74.607 46.920 130.022 1.00 31.44 1082 GLU B O 1
ATOM 2437 N N . THR B 1 83 ? 76.579 46.105 130.738 1.00 25.64 1083 THR B N 1
ATOM 2438 C CA . THR B 1 83 ? 77.318 46.766 129.664 1.00 26.62 1083 THR B CA 1
ATOM 2439 C C . THR B 1 83 ? 78.286 45.846 128.987 1.00 25.49 1083 THR B C 1
ATOM 2440 O O . THR B 1 83 ? 78.612 44.791 129.523 1.00 25.35 1083 THR B O 1
ATOM 2444 N N . PHE B 1 84 ? 78.740 46.264 127.806 1.00 23.32 1084 PHE B N 1
ATOM 2445 C CA . PHE B 1 84 ? 79.673 45.490 127.005 1.00 23.03 1084 PHE B CA 1
ATOM 2446 C C . PHE B 1 84 ? 80.569 46.423 126.211 1.00 25.93 1084 PHE B C 1
ATOM 2447 O O . PHE B 1 84 ? 80.102 47.381 125.590 1.00 27.08 1084 PHE B O 1
ATOM 2455 N N . LEU B 1 85 ? 81.864 46.137 126.234 1.00 34.59 1085 LEU B N 1
ATOM 2456 C CA . LEU B 1 85 ? 82.837 46.954 125.528 1.00 34.59 1085 LEU B CA 1
ATOM 2457 C C . LEU B 1 85 ? 83.666 46.089 124.575 1.00 36.69 1085 LEU B C 1
ATOM 2458 O O . LEU B 1 85 ? 84.038 44.959 124.894 1.00 37.62 1085 LEU B O 1
ATOM 2463 N N . TYR B 1 86 ? 83.958 46.629 123.399 1.00 46.66 1086 TYR B N 1
ATOM 2464 C CA . TYR B 1 86 ? 84.756 45.902 122.416 1.00 46.67 1086 TYR B CA 1
ATOM 2465 C C . TYR B 1 86 ? 85.805 46.821 121.786 1.00 46.45 1086 TYR B C 1
ATOM 2466 O O . TYR B 1 86 ? 85.478 47.864 121.203 1.00 46.41 1086 TYR B O 1
ATOM 2475 N N . VAL B 1 87 ? 87.067 46.428 121.906 1.00 49.71 1087 VAL B N 1
ATOM 2476 C CA . VAL B 1 87 ? 88.145 47.222 121.345 1.00 51.97 1087 VAL B CA 1
ATOM 2477 C C . VAL B 1 87 ? 88.223 46.999 119.847 1.00 52.51 1087 VAL B C 1
ATOM 2478 O O . VAL B 1 87 ? 88.664 45.951 119.381 1.00 52.43 1087 VAL B O 1
ATOM 2482 N N . ILE B 1 88 ? 87.779 47.996 119.097 1.00 59.84 1088 ILE B N 1
ATOM 2483 C CA . ILE B 1 88 ? 87.812 47.917 117.651 1.00 58.41 1088 ILE B CA 1
ATOM 2484 C C . ILE B 1 88 ? 89.272 47.979 117.178 1.00 59.90 1088 ILE B C 1
ATOM 2485 O O . ILE B 1 88 ? 89.651 47.331 116.194 1.00 60.94 1088 ILE B O 1
ATOM 2490 N N . SER B 1 89 ? 90.088 48.751 117.886 1.00 55.23 1089 SER B N 1
ATOM 2491 C CA . SER B 1 89 ? 91.496 48.886 117.527 1.00 54.82 1089 SER B CA 1
ATOM 2492 C C . SER B 1 89 ? 92.257 49.664 118.613 1.00 55.78 1089 SER B C 1
ATOM 2493 O O . SER B 1 89 ? 91.672 50.475 119.353 1.00 54.93 1089 SER B O 1
ATOM 2496 N N . GLY B 1 90 ? 93.561 49.417 118.708 1.00 44.52 1090 GLY B N 1
ATOM 2497 C CA . GLY B 1 90 ? 94.343 50.116 119.707 1.00 43.14 1090 GLY B CA 1
ATOM 2498 C C . GLY B 1 90 ? 94.484 49.322 120.991 1.00 41.77 1090 GLY B C 1
ATOM 2499 O O . GLY B 1 90 ? 94.378 48.086 121.008 1.00 40.19 1090 GLY B O 1
ATOM 2500 N N . ASN B 1 91 ? 94.727 50.033 122.084 1.00 51.43 1091 ASN B N 1
ATOM 2501 C CA . ASN B 1 91 ? 94.893 49.384 123.368 1.00 51.03 1091 ASN B CA 1
ATOM 2502 C C . ASN B 1 91 ? 94.358 50.258 124.462 1.00 51.49 1091 ASN B C 1
ATOM 2503 O O . ASN B 1 91 ? 94.709 51.444 124.550 1.00 53.59 1091 ASN B O 1
ATOM 2508 N N . ILE B 1 92 ? 93.533 49.662 125.317 1.00 56.42 1092 ILE B N 1
ATOM 2509 C CA . ILE B 1 92 ? 92.945 50.398 126.421 1.00 55.32 1092 ILE B CA 1
ATOM 2510 C C . ILE B 1 92 ? 93.143 49.620 127.714 1.00 55.71 1092 ILE B C 1
ATOM 2511 O O . ILE B 1 92 ? 93.646 48.489 127.723 1.00 56.46 1092 ILE B O 1
ATOM 2516 N N . THR B 1 93 ? 92.716 50.241 128.802 1.00 57.05 1093 THR B N 1
ATOM 2517 C CA . THR B 1 93 ? 92.829 49.644 130.109 1.00 57.46 1093 THR B CA 1
ATOM 2518 C C . THR B 1 93 ? 91.460 49.789 130.750 1.00 55.99 1093 THR B C 1
ATOM 2519 O O . THR B 1 93 ? 91.035 50.903 131.112 1.00 57.08 1093 THR B O 1
ATOM 2523 N N . ALA B 1 94 ? 90.765 48.669 130.888 1.00 49.62 1094 ALA B N 1
ATOM 2524 C CA . ALA B 1 94 ? 89.438 48.694 131.469 1.00 50.85 1094 ALA B CA 1
ATOM 2525 C C . ALA B 1 94 ? 89.507 48.243 132.913 1.00 50.49 1094 ALA B C 1
ATOM 2526 O O . ALA B 1 94 ? 90.448 47.548 133.313 1.00 51.79 1094 ALA B O 1
ATOM 2528 N N . LYS B 1 95 ? 88.510 48.643 133.692 1.00 44.51 1095 LYS B N 1
ATOM 2529 C CA . LYS B 1 95 ? 88.466 48.268 135.086 1.00 48.72 1095 LYS B CA 1
ATOM 2530 C C . LYS B 1 95 ? 87.039 48.054 135.534 1.00 48.79 1095 LYS B C 1
ATOM 2531 O O . LYS B 1 95 ? 86.151 48.860 135.229 1.00 49.90 1095 LYS B O 1
ATOM 2537 N N . ALA B 1 96 ? 86.830 46.952 136.251 1.00 47.04 1096 ALA B N 1
ATOM 2538 C CA . ALA B 1 96 ? 85.520 46.597 136.776 1.00 47.29 1096 ALA B CA 1
ATOM 2539 C C . ALA B 1 96 ? 85.671 45.519 137.844 1.00 46.45 1096 ALA B C 1
ATOM 2540 O O . ALA B 1 96 ? 86.629 44.740 137.825 1.00 43.28 1096 ALA B O 1
ATOM 2542 N N . GLU B 1 97 ? 84.719 45.487 138.771 1.00 58.35 1097 GLU B N 1
ATOM 2543 C CA . GLU B 1 97 ? 84.717 44.514 139.857 1.00 60.91 1097 GLU B CA 1
ATOM 2544 C C . GLU B 1 97 ? 86.114 44.335 140.463 1.00 63.24 1097 GLU B C 1
ATOM 2545 O O . GLU B 1 97 ? 86.583 43.214 140.657 1.00 65.01 1097 GLU B O 1
ATOM 2551 N N . GLY B 1 98 ? 86.777 45.455 140.741 1.00 59.24 1098 GLY B N 1
ATOM 2552 C CA . GLY B 1 98 ? 88.101 45.421 141.330 1.00 58.34 1098 GLY B CA 1
ATOM 2553 C C . GLY B 1 98 ? 89.237 44.875 140.483 1.00 59.92 1098 GLY B C 1
ATOM 2554 O O . GLY B 1 98 ? 90.385 44.884 140.929 1.00 61.25 1098 GLY B O 1
ATOM 2555 N N . LYS B 1 99 ? 88.956 44.396 139.278 1.00 47.07 1099 LYS B N 1
ATOM 2556 C CA . LYS B 1 99 ? 90.034 43.860 138.448 1.00 47.53 1099 LYS B CA 1
ATOM 2557 C C . LYS B 1 99 ? 90.465 44.858 137.388 1.00 46.64 1099 LYS B C 1
ATOM 2558 O O . LYS B 1 99 ? 89.867 45.919 137.248 1.00 47.63 1099 LYS B O 1
ATOM 2564 N N . THR B 1 100 ? 91.510 44.512 136.645 1.00 47.64 1100 THR B N 1
ATOM 2565 C CA . THR B 1 100 ? 92.032 45.374 135.585 1.00 44.80 1100 THR B CA 1
ATOM 2566 C C . THR B 1 100 ? 92.251 44.524 134.349 1.00 44.55 1100 THR B C 1
ATOM 2567 O O . THR B 1 100 ? 92.666 43.381 134.454 1.00 44.87 1100 THR B O 1
ATOM 2571 N N . PHE B 1 101 ? 91.972 45.077 133.178 1.00 48.86 1101 PHE B N 1
ATOM 2572 C CA . PHE B 1 101 ? 92.141 44.327 131.942 1.00 48.01 1101 PHE B CA 1
ATOM 2573 C C . PHE B 1 101 ? 92.855 45.163 130.895 1.00 49.61 1101 PHE B C 1
ATOM 2574 O O . PHE B 1 101 ? 92.480 46.301 130.621 1.00 50.76 1101 PHE B O 1
ATOM 2582 N N . ALA B 1 102 ? 93.894 44.586 130.314 1.00 62.39 1102 ALA B N 1
ATOM 2583 C CA . ALA B 1 102 ? 94.667 45.265 129.281 1.00 62.65 1102 ALA B CA 1
ATOM 2584 C C . ALA B 1 102 ? 94.105 44.749 127.977 1.00 63.78 1102 ALA B C 1
ATOM 2585 O O . ALA B 1 102 ? 94.475 43.669 127.504 1.00 64.68 1102 ALA B O 1
ATOM 2587 N N . LEU B 1 103 ? 93.200 45.524 127.397 1.00 56.21 1103 LEU B N 1
ATOM 2588 C CA . LEU B 1 103 ? 92.560 45.108 126.164 1.00 56.21 1103 LEU B CA 1
ATOM 2589 C C . LEU B 1 103 ? 93.225 45.654 124.919 1.00 55.16 1103 LEU B C 1
ATOM 2590 O O . LEU B 1 103 ? 93.497 46.852 124.816 1.00 55.61 1103 LEU B O 1
ATOM 2595 N N . SER B 1 104 ? 93.489 44.753 123.981 1.00 43.76 1104 SER B N 1
ATOM 2596 C CA . SER B 1 104 ? 94.095 45.108 122.701 1.00 45.37 1104 SER B CA 1
ATOM 2597 C C . SER B 1 104 ? 92.998 44.871 121.668 1.00 44.00 1104 SER B C 1
ATOM 2598 O O . SER B 1 104 ? 91.877 44.519 122.032 1.00 44.10 1104 SER B O 1
ATOM 2601 N N . GLU B 1 105 ? 93.305 45.041 120.389 1.00 39.90 1105 GLU B N 1
ATOM 2602 C CA . GLU B 1 105 ? 92.284 44.829 119.380 1.00 41.64 1105 GLU B CA 1
ATOM 2603 C C . GLU B 1 105 ? 91.584 43.496 119.617 1.00 38.87 1105 GLU B C 1
ATOM 2604 O O . GLU B 1 105 ? 92.226 42.500 119.942 1.00 40.81 1105 GLU B O 1
ATOM 2610 N N . GLY B 1 106 ? 90.265 43.487 119.459 1.00 42.24 1106 GLY B N 1
ATOM 2611 C CA . GLY B 1 106 ? 89.496 42.274 119.670 1.00 39.85 1106 GLY B CA 1
ATOM 2612 C C . GLY B 1 106 ? 89.232 42.004 121.143 1.00 38.23 1106 GLY B C 1
ATOM 2613 O O . GLY B 1 106 ? 88.476 41.096 121.494 1.00 38.19 1106 GLY B O 1
ATOM 2614 N N . GLY B 1 107 ? 89.860 42.775 122.023 1.00 36.91 1107 GLY B N 1
ATOM 2615 C CA . GLY B 1 107 ? 89.626 42.564 123.438 1.00 37.01 1107 GLY B CA 1
ATOM 2616 C C . GLY B 1 107 ? 88.218 43.027 123.780 1.00 38.10 1107 GLY B C 1
ATOM 2617 O O . GLY B 1 107 ? 87.724 44.020 123.224 1.00 39.24 1107 GLY B O 1
ATOM 2618 N N . TYR B 1 108 ? 87.565 42.308 124.691 1.00 37.51 1108 TYR B N 1
ATOM 2619 C CA . TYR B 1 108 ? 86.215 42.655 125.098 1.00 35.95 1108 TYR B CA 1
ATOM 2620 C C . TYR B 1 108 ? 85.995 42.506 126.590 1.00 37.02 1108 TYR B C 1
ATOM 2621 O O . TYR B 1 108 ? 86.716 41.778 127.273 1.00 38.60 1108 TYR B O 1
ATOM 2630 N N . LEU B 1 109 ? 84.988 43.212 127.091 1.00 32.79 1109 LEU B N 1
ATOM 2631 C CA . LEU B 1 109 ? 84.643 43.164 128.497 1.00 31.85 1109 LEU B CA 1
ATOM 2632 C C . LEU B 1 109 ? 83.148 43.330 128.720 1.00 32.44 1109 LEU B C 1
ATOM 2633 O O . LEU B 1 109 ? 82.559 44.320 128.285 1.00 32.67 1109 LEU B O 1
ATOM 2638 N N . TYR B 1 110 ? 82.546 42.348 129.387 1.00 29.90 1110 TYR B N 1
ATOM 2639 C CA . TYR B 1 110 ? 81.129 42.388 129.730 1.00 30.28 1110 TYR B CA 1
ATOM 2640 C C . TYR B 1 110 ? 81.001 42.574 131.244 1.00 30.20 1110 TYR B C 1
ATOM 2641 O O . TYR B 1 110 ? 81.755 41.979 132.028 1.00 30.37 1110 TYR B O 1
ATOM 2650 N N . CYS B 1 111 ? 80.043 43.398 131.653 1.00 36.35 1111 CYS B N 1
ATOM 2651 C CA . CYS B 1 111 ? 79.813 43.644 133.069 1.00 38.63 1111 CYS B CA 1
ATOM 2652 C C . CYS B 1 111 ? 78.369 43.404 133.437 1.00 38.32 1111 CYS B C 1
ATOM 2653 O O . CYS B 1 111 ? 77.466 43.972 132.836 1.00 41.09 1111 CYS B O 1
ATOM 2656 N N . PRO B 1 112 ? 78.127 42.541 134.429 1.00 33.98 1112 PRO B N 1
ATOM 2657 C CA . PRO B 1 112 ? 76.745 42.283 134.835 1.00 37.22 1112 PRO B CA 1
ATOM 2658 C C . PRO B 1 112 ? 76.199 43.583 135.424 1.00 38.66 1112 PRO B C 1
ATOM 2659 O O . PRO B 1 112 ? 76.951 44.545 135.644 1.00 34.52 1112 PRO B O 1
ATOM 2663 N N . PRO B 1 113 ? 74.886 43.625 135.695 1.00 39.59 1113 PRO B N 1
ATOM 2664 C CA . PRO B 1 113 ? 74.227 44.808 136.260 1.00 48.53 1113 PRO B CA 1
ATOM 2665 C C . PRO B 1 113 ? 74.906 45.306 137.519 1.00 50.85 1113 PRO B C 1
ATOM 2666 O O . PRO B 1 113 ? 75.300 44.513 138.374 1.00 55.63 1113 PRO B O 1
ATOM 2670 N N . GLY B 1 114 ? 75.052 46.621 137.621 1.00 61.98 1114 GLY B N 1
ATOM 2671 C CA . GLY B 1 114 ? 75.658 47.210 138.801 1.00 63.30 1114 GLY B CA 1
ATOM 2672 C C . GLY B 1 114 ? 77.162 47.412 138.789 1.00 67.58 1114 GLY B C 1
ATOM 2673 O O . GLY B 1 114 ? 77.663 48.405 139.331 1.00 71.59 1114 GLY B O 1
ATOM 2674 N N . SER B 1 115 ? 77.895 46.484 138.183 1.00 51.92 1115 SER B N 1
ATOM 2675 C CA . SER B 1 115 ? 79.345 46.605 138.152 1.00 47.71 1115 SER B CA 1
ATOM 2676 C C . SER B 1 115 ? 79.828 47.657 137.184 1.00 43.54 1115 SER B C 1
ATOM 2677 O O . SER B 1 115 ? 80.134 47.361 136.033 1.00 42.68 1115 SER B O 1
ATOM 2680 N N . LEU B 1 116 ? 79.895 48.893 137.658 1.00 42.48 1116 LEU B N 1
ATOM 2681 C CA . LEU B 1 116 ? 80.374 49.994 136.845 1.00 38.26 1116 LEU B CA 1
ATOM 2682 C C . LEU B 1 116 ? 81.673 49.621 136.167 1.00 38.06 1116 LEU B C 1
ATOM 2683 O O . LEU B 1 116 ? 82.472 48.856 136.702 1.00 40.64 1116 LEU B O 1
ATOM 2688 N N . MET B 1 117 ? 81.886 50.179 134.985 1.00 52.89 1117 MET B N 1
ATOM 2689 C CA . MET B 1 117 ? 83.081 49.913 134.200 1.00 50.09 1117 MET B CA 1
ATOM 2690 C C . MET B 1 117 ? 83.799 51.233 133.936 1.00 51.05 1117 MET B C 1
ATOM 2691 O O . MET B 1 117 ? 83.151 52.276 133.744 1.00 48.48 1117 MET B O 1
ATOM 2696 N N . THR B 1 118 ? 85.130 51.204 133.941 1.00 43.58 1118 THR B N 1
ATOM 2697 C CA . THR B 1 118 ? 85.902 52.408 133.641 1.00 43.24 1118 THR B CA 1
ATOM 2698 C C . THR B 1 118 ? 86.919 51.955 132.636 1.00 43.91 1118 THR B C 1
ATOM 2699 O O . THR B 1 118 ? 87.281 50.775 132.606 1.00 45.03 1118 THR B O 1
ATOM 2703 N N . PHE B 1 119 ? 87.369 52.875 131.795 1.00 56.55 1119 PHE B N 1
ATOM 2704 C CA . PHE B 1 119 ? 88.333 52.507 130.776 1.00 56.40 1119 PHE B CA 1
ATOM 2705 C C . PHE B 1 119 ? 89.021 53.756 130.281 1.00 55.28 1119 PHE B C 1
ATOM 2706 O O . PHE B 1 119 ? 88.434 54.850 130.290 1.00 58.21 1119 PHE B O 1
ATOM 2714 N N . VAL B 1 120 ? 90.267 53.581 129.850 1.00 39.13 1120 VAL B N 1
ATOM 2715 C CA . VAL B 1 120 ? 91.057 54.679 129.355 1.00 45.31 1120 VAL B CA 1
ATOM 2716 C C . VAL B 1 120 ? 92.001 54.175 128.309 1.00 43.93 1120 VAL B C 1
ATOM 2717 O O . VAL B 1 120 ? 92.423 53.010 128.330 1.00 43.70 1120 VAL B O 1
ATOM 2721 N N . ASN B 1 121 ? 92.331 55.073 127.394 1.00 59.14 1121 ASN B N 1
ATOM 2722 C CA . ASN B 1 121 ? 93.247 54.748 126.331 1.00 61.48 1121 ASN B CA 1
ATOM 2723 C C . ASN B 1 121 ? 94.540 54.362 127.011 1.00 64.47 1121 ASN B C 1
ATOM 2724 O O . ASN B 1 121 ? 94.966 55.026 127.959 1.00 64.16 1121 ASN B O 1
ATOM 2729 N N . ALA B 1 122 ? 95.164 53.292 126.541 1.00 79.12 1122 ALA B N 1
ATOM 2730 C CA . ALA B 1 122 ? 96.412 52.847 127.154 1.00 80.74 1122 ALA B CA 1
ATOM 2731 C C . ALA B 1 122 ? 97.610 53.147 126.262 1.00 82.36 1122 ALA B C 1
ATOM 2732 O O . ALA B 1 122 ? 98.748 52.822 126.612 1.00 83.17 1122 ALA B O 1
ATOM 2734 N N . GLN B 1 123 ? 97.363 53.765 125.113 1.00 57.77 1123 GLN B N 1
ATOM 2735 C CA . GLN B 1 123 ? 98.455 54.083 124.213 1.00 59.65 1123 GLN B CA 1
ATOM 2736 C C . GLN B 1 123 ? 98.488 55.559 123.808 1.00 63.20 1123 GLN B C 1
ATOM 2737 O O . GLN B 1 123 ? 97.622 56.341 124.195 1.00 61.63 1123 GLN B O 1
ATOM 2743 N N . ALA B 1 124 ? 99.502 55.937 123.040 1.00 76.17 1124 ALA B N 1
ATOM 2744 C CA . ALA B 1 124 ? 99.650 57.317 122.602 1.00 78.18 1124 ALA B CA 1
ATOM 2745 C C . ALA B 1 124 ? 98.648 57.678 121.512 1.00 79.16 1124 ALA B C 1
ATOM 2746 O O . ALA B 1 124 ? 97.980 58.715 121.585 1.00 89.17 1124 ALA B O 1
ATOM 2748 N N . GLU B 1 125 ? 98.561 56.825 120.496 1.00 77.09 1125 GLU B N 1
ATOM 2749 C CA . GLU B 1 125 ? 97.648 57.042 119.383 1.00 80.68 1125 GLU B CA 1
ATOM 2750 C C . GLU B 1 125 ? 96.219 56.756 119.844 1.00 80.75 1125 GLU B C 1
ATOM 2751 O O . GLU B 1 125 ? 95.995 56.175 120.914 1.00 83.75 1125 GLU B O 1
ATOM 2757 N N . ASP B 1 126 ? 95.252 57.158 119.030 1.00 81.16 1126 ASP B N 1
ATOM 2758 C CA . ASP B 1 126 ? 93.856 56.944 119.363 1.00 77.24 1126 ASP B CA 1
ATOM 2759 C C . ASP B 1 126 ? 93.477 55.466 119.385 1.00 72.76 1126 ASP B C 1
ATOM 2760 O O . ASP B 1 126 ? 93.899 54.678 118.525 1.00 73.37 1126 ASP B O 1
ATOM 2765 N N . SER B 1 127 ? 92.686 55.096 120.387 1.00 63.80 1127 SER B N 1
ATOM 2766 C CA . SER B 1 127 ? 92.188 53.735 120.517 1.00 61.40 1127 SER B CA 1
ATOM 2767 C C . SER B 1 127 ? 90.681 53.858 120.315 1.00 57.42 1127 SER B C 1
ATOM 2768 O O . SER B 1 127 ? 90.032 54.715 120.925 1.00 58.78 1127 SER B O 1
ATOM 2771 N N . GLN B 1 128 ? 90.127 53.018 119.449 1.00 57.38 1128 GLN B N 1
ATOM 2772 C CA . GLN B 1 128 ? 88.701 53.072 119.166 1.00 55.56 1128 GLN B CA 1
ATOM 2773 C C . GLN B 1 128 ? 87.915 51.965 119.869 1.00 52.57 1128 GLN B C 1
ATOM 2774 O O . GLN B 1 128 ? 88.297 50.792 119.853 1.00 52.86 1128 GLN B O 1
ATOM 2780 N N . ILE B 1 129 ? 86.790 52.353 120.459 1.00 42.52 1129 ILE B N 1
ATOM 2781 C CA . ILE B 1 129 ? 85.957 51.424 121.203 1.00 42.29 1129 ILE B CA 1
ATOM 2782 C C . ILE B 1 129 ? 84.482 51.371 120.766 1.00 41.78 1129 ILE B C 1
ATOM 2783 O O . ILE B 1 129 ? 83.952 52.332 120.195 1.00 40.11 1129 ILE B O 1
ATOM 2788 N N . P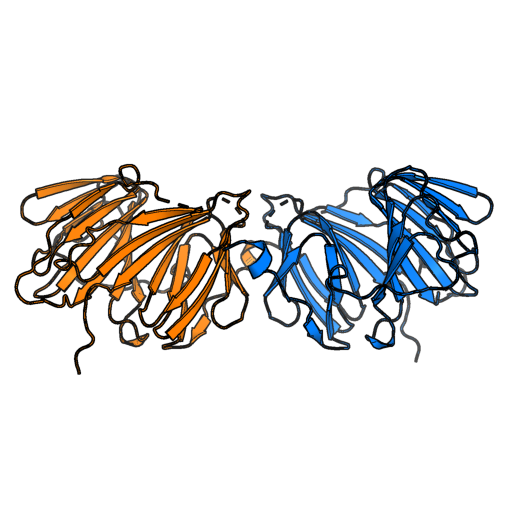HE B 1 130 ? 83.840 50.224 121.009 1.00 49.45 1130 PHE B N 1
ATOM 2789 C CA . PHE B 1 130 ? 82.418 50.025 120.696 1.00 47.92 1130 PHE B CA 1
ATOM 2790 C C . PHE B 1 130 ? 81.748 49.743 122.028 1.00 47.45 1130 PHE B C 1
ATOM 2791 O O . PHE B 1 130 ? 82.132 48.789 122.707 1.00 47.38 1130 PHE B O 1
ATOM 2799 N N . LEU B 1 131 ? 80.756 50.554 122.394 1.00 28.74 1131 LEU B N 1
ATOM 2800 C CA . LEU B 1 131 ? 80.072 50.401 123.669 1.00 27.52 1131 LEU B CA 1
ATOM 2801 C C . LEU B 1 131 ? 78.622 50.030 123.530 1.00 26.50 1131 LEU B C 1
ATOM 2802 O O . LEU B 1 131 ? 77.969 50.394 122.549 1.00 26.61 1131 LEU B O 1
ATOM 2807 N N . TYR B 1 132 ? 78.106 49.343 124.546 1.00 22.15 1132 TYR B N 1
ATOM 2808 C CA . TYR B 1 132 ? 76.737 48.877 124.522 1.00 22.82 1132 TYR B CA 1
ATOM 2809 C C . TYR B 1 132 ? 76.198 48.704 125.915 1.00 24.90 1132 TYR B C 1
ATOM 2810 O O . TYR B 1 132 ? 76.907 48.230 126.792 1.00 26.39 1132 TYR B O 1
ATOM 2819 N N . LYS B 1 133 ? 74.938 49.077 126.114 1.00 23.05 1133 LYS B N 1
ATOM 2820 C CA . LYS B 1 133 ? 74.299 48.926 127.412 1.00 23.80 1133 LYS B CA 1
ATOM 2821 C C . LYS B 1 133 ? 72.815 48.684 127.234 1.00 24.39 1133 LYS B C 1
ATOM 2822 O O . LYS B 1 133 ? 72.218 49.124 126.259 1.00 26.38 1133 LYS B O 1
ATOM 2828 N N . ARG B 1 134 ? 72.228 47.967 128.178 1.00 26.30 1134 ARG B N 1
ATOM 2829 C CA . ARG B 1 134 ? 70.801 47.671 128.156 1.00 28.99 1134 ARG B CA 1
ATOM 2830 C C . ARG B 1 134 ? 70.357 47.391 129.588 1.00 31.51 1134 ARG B C 1
ATOM 2831 O O . ARG B 1 134 ? 71.191 47.168 130.466 1.00 32.25 1134 ARG B O 1
ATOM 2839 N N . ARG B 1 135 ? 69.048 47.408 129.821 1.00 38.99 1135 ARG B N 1
ATOM 2840 C CA . ARG B 1 135 ? 68.525 47.142 131.148 1.00 44.56 1135 ARG B CA 1
ATOM 2841 C C . ARG B 1 135 ? 68.373 45.634 131.285 1.00 42.43 1135 ARG B C 1
ATOM 2842 O O . ARG B 1 135 ? 67.579 45.003 130.587 1.00 45.87 1135 ARG B O 1
ATOM 2850 N N . TYR B 1 136 ? 69.163 45.057 132.181 1.00 49.54 1136 TYR B N 1
ATOM 2851 C CA . TYR B 1 136 ? 69.146 43.615 132.404 1.00 46.04 1136 TYR B CA 1
ATOM 2852 C C . TYR B 1 136 ? 67.820 43.044 132.939 1.00 45.24 1136 TYR B C 1
ATOM 2853 O O . TYR B 1 136 ? 67.152 43.662 133.773 1.00 44.08 1136 TYR B O 1
ATOM 2862 N N . VAL B 1 137 ? 67.450 41.859 132.463 1.00 27.30 1137 VAL B N 1
ATOM 2863 C CA . VAL B 1 137 ? 66.224 41.226 132.922 1.00 26.75 1137 VAL B CA 1
ATOM 2864 C C . VAL B 1 137 ? 66.508 39.964 133.728 1.00 29.36 1137 VAL B C 1
ATOM 2865 O O . VAL B 1 137 ? 66.865 38.911 133.183 1.00 27.33 1137 VAL B O 1
ATOM 2869 N N . PRO B 1 138 ? 66.335 40.057 135.050 1.00 38.42 1138 PRO B N 1
ATOM 2870 C CA . PRO B 1 138 ? 66.571 38.939 135.961 1.00 43.46 1138 PRO B CA 1
ATOM 2871 C C . PRO B 1 138 ? 65.528 37.848 135.845 1.00 47.46 1138 PRO B C 1
ATOM 2872 O O . PRO B 1 138 ? 64.390 38.105 135.484 1.00 44.18 1138 PRO B O 1
ATOM 2876 N N . VAL B 1 139 ? 65.947 36.628 136.149 1.00 58.25 1139 VAL B N 1
ATOM 2877 C CA . VAL B 1 139 ? 65.081 35.466 136.106 1.00 58.25 1139 VAL B CA 1
ATOM 2878 C C . VAL B 1 139 ? 65.379 34.656 137.372 1.00 58.25 1139 VAL B C 1
ATOM 2879 O O . VAL B 1 139 ? 66.518 34.619 137.840 1.00 58.25 1139 VAL B O 1
ATOM 2883 N N . GLU B 1 140 ? 64.356 34.022 137.933 1.00 68.40 1140 GLU B N 1
ATOM 2884 C CA . GLU B 1 140 ? 64.518 33.224 139.145 1.00 68.40 1140 GLU B CA 1
ATOM 2885 C C . GLU B 1 140 ? 65.588 32.148 139.016 1.00 68.40 1140 GLU B C 1
ATOM 2886 O O . GLU B 1 140 ? 65.573 31.345 138.073 1.00 68.40 1140 GLU B O 1
ATOM 2892 N N . GLY B 1 141 ? 66.519 32.148 139.966 1.00 72.65 1141 GLY B N 1
ATOM 2893 C CA . GLY B 1 141 ? 67.572 31.149 139.982 1.00 72.65 1141 GLY B CA 1
ATOM 2894 C C . GLY B 1 141 ? 68.717 31.314 139.003 1.00 72.65 1141 GLY B C 1
ATOM 2895 O O . GLY B 1 141 ? 69.340 30.325 138.607 1.00 72.65 1141 GLY B O 1
ATOM 2896 N N . TYR B 1 142 ? 68.991 32.549 138.600 1.00 61.44 1142 TYR B N 1
ATOM 2897 C CA . TYR B 1 142 ? 70.080 32.812 137.675 1.00 61.44 1142 TYR B CA 1
ATOM 2898 C C . TYR B 1 142 ? 70.645 34.210 137.841 1.00 61.44 1142 TYR B C 1
ATOM 2899 O O . TYR B 1 142 ? 70.008 35.093 138.407 1.00 61.44 1142 TYR B O 1
ATOM 2908 N N . ALA B 1 143 ? 71.848 34.403 137.323 1.00 48.43 1143 ALA B N 1
ATOM 2909 C CA . ALA B 1 143 ? 72.520 35.689 137.392 1.00 46.69 1143 ALA B CA 1
ATOM 2910 C C . ALA B 1 143 ? 73.729 35.638 136.463 1.00 45.55 1143 ALA B C 1
ATOM 2911 O O . ALA B 1 143 ? 74.412 34.616 136.368 1.00 45.87 1143 ALA B O 1
ATOM 2913 N N . PRO B 1 144 ? 74.008 36.742 135.764 1.00 44.33 1144 PRO B N 1
ATOM 2914 C CA . PRO B 1 144 ? 75.138 36.809 134.837 1.00 40.76 1144 PRO B CA 1
ATOM 2915 C C . PRO B 1 144 ? 76.411 37.140 135.607 1.00 40.87 1144 PRO B C 1
ATOM 2916 O O . PRO B 1 144 ? 76.377 37.275 136.839 1.00 41.49 1144 PRO B O 1
ATOM 2920 N N . TRP B 1 145 ? 77.525 37.276 134.888 1.00 36.57 1145 TRP B N 1
ATOM 2921 C CA . TRP B 1 145 ? 78.790 37.585 135.543 1.00 35.15 1145 TRP B CA 1
ATOM 2922 C C . TRP B 1 145 ? 79.809 38.192 134.589 1.00 35.42 1145 TRP B C 1
ATOM 2923 O O . TRP B 1 145 ? 79.723 38.030 133.371 1.00 34.00 1145 TRP B O 1
ATOM 2934 N N . LEU B 1 146 ? 80.772 38.899 135.164 1.00 30.14 1146 LEU B N 1
ATOM 2935 C CA . LEU B 1 146 ? 81.819 39.542 134.396 1.00 28.18 1146 LEU B CA 1
ATOM 2936 C C . LEU B 1 146 ? 82.481 38.541 133.451 1.00 27.91 1146 LEU B C 1
ATOM 2937 O O . LEU B 1 146 ? 82.795 37.415 133.832 1.00 28.95 1146 LEU B O 1
ATOM 2942 N N . VAL B 1 147 ? 82.657 38.954 132.205 1.00 33.50 1147 VAL B N 1
ATOM 2943 C CA . VAL B 1 147 ? 83.335 38.130 131.217 1.00 32.90 1147 VAL B CA 1
ATOM 2944 C C . VAL B 1 147 ? 84.270 39.033 130.439 1.00 33.84 1147 VAL B C 1
ATOM 2945 O O . VAL B 1 147 ? 83.889 40.139 130.066 1.00 34.54 1147 VAL B O 1
ATOM 2949 N N . SER B 1 148 ? 85.496 38.570 130.206 1.00 45.00 1148 SER B N 1
ATOM 2950 C CA . SER B 1 148 ? 86.475 39.365 129.478 1.00 46.71 1148 SER B CA 1
ATOM 2951 C C . SER B 1 148 ? 87.458 38.482 128.720 1.00 45.48 1148 SER B C 1
ATOM 2952 O O . SER B 1 148 ? 87.737 37.359 129.135 1.00 50.60 1148 SER B O 1
ATOM 2955 N N . GLY B 1 149 ? 87.982 38.987 127.604 1.00 49.30 1149 GLY B N 1
ATOM 2956 C CA . GLY B 1 149 ? 88.919 38.198 126.824 1.00 47.51 1149 GLY B CA 1
ATOM 2957 C C . GLY B 1 149 ? 89.196 38.847 125.486 1.00 49.14 1149 GLY B C 1
ATOM 2958 O O . GLY B 1 149 ? 88.992 40.061 125.326 1.00 48.88 1149 GLY B O 1
ATOM 2959 N N . ASN B 1 150 ? 89.677 38.065 124.519 1.00 37.64 1150 ASN B N 1
ATOM 2960 C CA . ASN B 1 150 ? 89.943 38.618 123.198 1.00 42.29 1150 ASN B CA 1
ATOM 2961 C C . ASN B 1 150 ? 89.239 37.750 122.180 1.00 47.16 1150 ASN B C 1
ATOM 2962 O O . ASN B 1 150 ? 89.081 36.552 122.394 1.00 47.87 1150 ASN B O 1
ATOM 2967 N N . ALA B 1 151 ? 88.795 38.350 121.083 1.00 42.26 1151 ALA B N 1
ATOM 2968 C CA . ALA B 1 151 ? 88.096 37.584 120.064 1.00 47.12 1151 ALA B CA 1
ATOM 2969 C C . ALA B 1 151 ? 89.005 36.460 119.602 1.00 51.01 1151 ALA B C 1
ATOM 2970 O O . ALA B 1 151 ? 88.559 35.331 119.381 1.00 52.57 1151 ALA B O 1
ATOM 2972 N N . SER B 1 152 ? 90.288 36.781 119.469 1.00 60.93 1152 SER B N 1
ATOM 2973 C CA . SER B 1 152 ? 91.276 35.806 119.033 1.00 66.00 1152 SER B CA 1
ATOM 2974 C C . SER B 1 152 ? 91.101 34.463 119.757 1.00 68.41 1152 SER B C 1
ATOM 2975 O O . SER B 1 152 ? 91.040 33.412 119.120 1.00 70.48 1152 SER B O 1
ATOM 2978 N N . GLU B 1 153 ? 91.001 34.511 121.083 1.00 56.34 1153 GLU B N 1
ATOM 2979 C CA . GLU B 1 153 ? 90.846 33.310 121.895 1.00 56.83 1153 GLU B CA 1
ATOM 2980 C C . GLU B 1 153 ? 89.431 32.724 121.923 1.00 56.15 1153 GLU B C 1
ATOM 2981 O O . GLU B 1 153 ? 89.130 31.877 122.763 1.00 56.35 1153 GLU B O 1
ATOM 2987 N N . LEU B 1 154 ? 88.563 33.157 121.014 1.00 53.94 1154 LEU B N 1
ATOM 2988 C CA . LEU B 1 154 ? 87.196 32.634 120.982 1.00 53.78 1154 LEU B CA 1
ATOM 2989 C C . LEU B 1 154 ? 87.060 31.460 120.035 1.00 54.88 1154 LEU B C 1
ATOM 2990 O O . LEU B 1 154 ? 87.839 31.329 119.097 1.00 54.34 1154 LEU B O 1
ATOM 2995 N N . GLU B 1 155 ? 86.057 30.618 120.277 1.00 66.49 1155 GLU B N 1
ATOM 2996 C CA . GLU B 1 155 ? 85.803 29.466 119.420 1.00 73.21 1155 GLU B CA 1
ATOM 2997 C C . GLU B 1 155 ? 85.702 30.008 118.006 1.00 72.71 1155 GLU B C 1
ATOM 2998 O O . GLU B 1 155 ? 85.622 31.216 117.812 1.00 76.46 1155 GLU B O 1
ATOM 3004 N N . ARG B 1 156 ? 85.683 29.124 117.019 1.00 81.39 1156 ARG B N 1
ATOM 3005 C CA . ARG B 1 156 ? 85.627 29.566 115.631 1.00 79.87 1156 ARG B CA 1
ATOM 3006 C C . ARG B 1 156 ? 84.474 28.909 114.873 1.00 76.74 1156 ARG B C 1
ATOM 3007 O O . ARG B 1 156 ? 84.613 28.580 113.701 1.00 78.58 1156 ARG B O 1
ATOM 3015 N N . ILE B 1 157 ? 83.342 28.717 115.544 1.00 63.41 1157 ILE B N 1
ATOM 3016 C CA . ILE B 1 157 ? 82.172 28.088 114.926 1.00 58.67 1157 ILE B CA 1
ATOM 3017 C C . ILE B 1 157 ? 82.047 28.444 113.448 1.00 58.70 1157 ILE B C 1
ATOM 3018 O O . ILE B 1 157 ? 81.015 28.190 112.821 1.00 59.32 1157 ILE B O 1
ATOM 3023 N N . VAL B 1 165 ? 83.316 32.249 106.599 1.00 68.39 1165 VAL B N 1
ATOM 3024 C CA . VAL B 1 165 ? 81.925 32.188 107.060 1.00 71.65 1165 VAL B CA 1
ATOM 3025 C C . VAL B 1 165 ? 81.836 31.742 108.525 1.00 72.19 1165 VAL B C 1
ATOM 3026 O O . VAL B 1 165 ? 80.947 30.964 108.892 1.00 72.10 1165 VAL B O 1
ATOM 3030 N N . ILE B 1 166 ? 82.749 32.241 109.354 1.00 73.99 1166 ILE B N 1
ATOM 3031 C CA . ILE B 1 166 ? 82.785 31.885 110.771 1.00 73.83 1166 ILE B CA 1
ATOM 3032 C C . ILE B 1 166 ? 81.899 32.743 111.700 1.00 71.54 1166 ILE B C 1
ATOM 3033 O O . ILE B 1 166 ? 81.551 33.885 111.384 1.00 72.76 1166 ILE B O 1
ATOM 3038 N N . LEU B 1 167 ? 81.533 32.169 112.845 1.00 77.37 1167 LEU B N 1
ATOM 3039 C CA . LEU B 1 167 ? 80.706 32.858 113.839 1.00 72.03 1167 LEU B CA 1
ATOM 3040 C C . LEU B 1 167 ? 81.361 32.815 115.214 1.00 69.91 1167 LEU B C 1
ATOM 3041 O O . LEU B 1 167 ? 81.951 31.800 115.607 1.00 69.20 1167 LEU B O 1
ATOM 3046 N N . LEU B 1 168 ? 81.250 33.918 115.947 1.00 60.12 1168 LEU B N 1
ATOM 3047 C CA . LEU B 1 168 ? 81.830 33.987 117.273 1.00 57.56 1168 LEU B CA 1
ATOM 3048 C C . LEU B 1 168 ? 80.766 34.333 118.309 1.00 56.48 1168 LEU B C 1
ATOM 3049 O O . LEU B 1 168 ? 79.883 35.180 118.064 1.00 55.41 1168 LEU B O 1
ATOM 3054 N N . ASP B 1 169 ? 80.836 33.661 119.455 1.00 45.16 1169 ASP B N 1
ATOM 3055 C CA . ASP B 1 169 ? 79.919 33.929 120.551 1.00 45.89 1169 ASP B CA 1
ATOM 3056 C C . ASP B 1 169 ? 80.772 34.506 121.681 1.00 44.18 1169 ASP B C 1
ATOM 3057 O O . ASP B 1 169 ? 81.678 33.850 122.203 1.00 47.33 1169 ASP B O 1
ATOM 3062 N N . PHE B 1 170 ? 80.476 35.747 122.049 1.00 40.42 1170 PHE B N 1
ATOM 3063 C CA . PHE B 1 170 ? 81.225 36.438 123.079 1.00 36.54 1170 PHE B CA 1
ATOM 3064 C C . PHE B 1 170 ? 80.877 36.121 124.515 1.00 34.41 1170 PHE B C 1
ATOM 3065 O O . PHE B 1 170 ? 81.732 36.226 125.393 1.00 33.57 1170 PHE B O 1
ATOM 3073 N N . LEU B 1 171 ? 79.629 35.748 124.761 1.00 28.84 1171 LEU B N 1
ATOM 3074 C CA . LEU B 1 171 ? 79.169 35.499 126.116 1.00 30.15 1171 LEU B CA 1
ATOM 3075 C C . LEU B 1 171 ? 78.643 34.103 126.341 1.00 32.13 1171 LEU B C 1
ATOM 3076 O O . LEU B 1 171 ? 78.365 33.378 125.398 1.00 31.21 1171 LEU B O 1
ATOM 3081 N N . PRO B 1 172 ? 78.503 33.706 127.613 1.00 37.99 1172 PRO B N 1
ATOM 3082 C CA . PRO B 1 172 ? 77.996 32.375 127.951 1.00 41.55 1172 PRO B CA 1
ATOM 3083 C C . PRO B 1 172 ? 76.543 32.272 127.505 1.00 42.68 1172 PRO B C 1
ATOM 3084 O O . PRO B 1 172 ? 75.839 33.267 127.488 1.00 41.08 1172 PRO B O 1
ATOM 3088 N N . LYS B 1 173 ? 76.094 31.072 127.158 1.00 41.47 1173 LYS B N 1
ATOM 3089 C CA . LYS B 1 173 ? 74.720 30.872 126.727 1.00 46.82 1173 LYS B CA 1
ATOM 3090 C C . LYS B 1 173 ? 73.744 30.679 127.889 1.00 46.92 1173 LYS B C 1
ATOM 3091 O O . LYS B 1 173 ? 72.535 30.749 127.691 1.00 49.95 1173 LYS B O 1
ATOM 3097 N N . GLU B 1 174 ? 74.257 30.440 129.092 1.00 42.05 1174 GLU B N 1
ATOM 3098 C CA . GLU B 1 174 ? 73.411 30.222 130.267 1.00 42.36 1174 GLU B CA 1
ATOM 3099 C C . GLU B 1 174 ? 72.345 31.296 130.504 1.00 37.89 1174 GLU B C 1
ATOM 3100 O O . GLU B 1 174 ? 72.571 32.488 130.285 1.00 38.23 1174 GLU B O 1
ATOM 3106 N N . LEU B 1 175 ? 71.186 30.857 130.977 1.00 42.43 1175 LEU B N 1
ATOM 3107 C CA . LEU B 1 175 ? 70.072 31.756 131.248 1.00 39.59 1175 LEU B CA 1
ATOM 3108 C C . LEU B 1 175 ? 70.479 32.916 132.138 1.00 37.89 1175 LEU B C 1
ATOM 3109 O O . LEU B 1 175 ? 69.753 33.918 132.244 1.00 37.69 1175 LEU B O 1
ATOM 3114 N N . GLY B 1 176 ? 71.626 32.783 132.795 1.00 39.69 1176 GLY B N 1
ATOM 3115 C CA . GLY B 1 176 ? 72.082 33.863 133.650 1.00 36.76 1176 GLY B CA 1
ATOM 3116 C C . GLY B 1 176 ? 72.210 35.098 132.779 1.00 37.22 1176 GLY B C 1
ATOM 3117 O O . GLY B 1 176 ? 72.008 36.238 133.236 1.00 34.63 1176 GLY B O 1
ATOM 3118 N N . PHE B 1 177 ? 72.551 34.856 131.513 1.00 34.62 1177 PHE B N 1
ATOM 3119 C CA . PHE B 1 177 ? 72.712 35.931 130.543 1.00 36.59 1177 PHE B CA 1
ATOM 3120 C C . PHE B 1 177 ? 71.429 36.126 129.730 1.00 37.52 1177 PHE B C 1
ATOM 3121 O O . PHE B 1 177 ? 70.777 35.157 129.313 1.00 38.38 1177 PHE B O 1
ATOM 3129 N N . ASP B 1 178 ? 71.067 37.387 129.520 1.00 38.28 1178 ASP B N 1
ATOM 3130 C CA . ASP B 1 178 ? 69.872 37.723 128.763 1.00 36.76 1178 ASP B CA 1
ATOM 3131 C C . ASP B 1 178 ? 70.249 38.390 127.433 1.00 35.81 1178 ASP B C 1
ATOM 3132 O O . ASP B 1 178 ? 69.427 39.039 126.797 1.00 35.16 1178 ASP B O 1
ATOM 3137 N N . MET B 1 179 ? 71.495 38.217 127.007 1.00 32.08 1179 MET B N 1
ATOM 3138 C CA . MET B 1 179 ? 71.947 38.804 125.757 1.00 32.67 1179 MET B CA 1
ATOM 3139 C C . MET B 1 179 ? 73.232 38.132 125.306 1.00 33.40 1179 MET B C 1
ATOM 3140 O O . MET B 1 179 ? 73.752 37.251 125.977 1.00 33.67 1179 MET B O 1
ATOM 3145 N N . ASN B 1 180 ? 73.734 38.552 124.156 1.00 29.65 1180 ASN B N 1
ATOM 3146 C CA . ASN B 1 180 ? 74.978 38.015 123.648 1.00 29.33 1180 ASN B CA 1
ATOM 3147 C C . ASN B 1 180 ? 75.477 38.911 122.524 1.00 30.17 1180 ASN B C 1
ATOM 3148 O O . ASN B 1 180 ? 74.695 39.615 121.888 1.00 32.49 1180 ASN B O 1
ATOM 3153 N N . MET B 1 181 ? 76.787 38.917 122.319 1.00 30.73 1181 MET B N 1
ATOM 3154 C CA . MET B 1 181 ? 77.404 39.702 121.264 1.00 32.03 1181 MET B CA 1
ATOM 3155 C C . MET B 1 181 ? 78.040 38.692 120.306 1.00 33.41 1181 MET B C 1
ATOM 3156 O O . MET B 1 181 ? 78.602 37.684 120.738 1.00 35.30 1181 MET B O 1
ATOM 3161 N N . HIS B 1 182 ? 77.940 38.939 119.008 1.00 48.47 1182 HIS B N 1
ATOM 3162 C CA . HIS B 1 182 ? 78.532 38.027 118.039 1.00 50.14 1182 HIS B CA 1
ATOM 3163 C C . HIS B 1 182 ? 79.316 38.794 116.989 1.00 50.61 1182 HIS B C 1
ATOM 3164 O O . HIS B 1 182 ? 79.094 39.984 116.783 1.00 50.19 1182 HIS B O 1
ATOM 3171 N N . ILE B 1 183 ? 80.238 38.099 116.334 1.00 51.92 1183 ILE B N 1
ATOM 3172 C CA . ILE B 1 183 ? 81.033 38.676 115.261 1.00 51.36 1183 ILE B CA 1
ATOM 3173 C C . ILE B 1 183 ? 80.934 37.692 114.108 1.00 56.69 1183 ILE B C 1
ATOM 3174 O O . ILE B 1 183 ? 81.173 36.501 114.299 1.00 57.53 1183 ILE B O 1
ATOM 3179 N N . LEU B 1 184 ? 80.553 38.182 112.930 1.00 64.15 1184 LEU B N 1
ATOM 3180 C CA . LEU B 1 184 ? 80.449 37.344 111.733 1.00 68.45 1184 LEU B CA 1
ATOM 3181 C C . LEU B 1 184 ? 81.549 37.773 110.763 1.00 73.34 1184 LEU B C 1
ATOM 3182 O O . LEU B 1 184 ? 81.757 38.970 110.539 1.00 73.88 1184 LEU B O 1
ATOM 3187 N N . SER B 1 185 ? 82.262 36.798 110.200 1.00 62.47 1185 SER B N 1
ATOM 3188 C CA . SER B 1 185 ? 83.340 37.092 109.263 1.00 65.72 1185 SER B CA 1
ATOM 3189 C C . SER B 1 185 ? 83.119 36.343 107.950 1.00 68.29 1185 SER B C 1
ATOM 3190 O O . SER B 1 185 ? 82.622 35.217 107.951 1.00 70.13 1185 SER B O 1
ATOM 3193 N N . PHE B 1 186 ? 83.464 36.988 106.834 1.00 72.64 1186 PHE B N 1
ATOM 3194 C CA . PHE B 1 186 ? 83.332 36.396 105.500 1.00 75.60 1186 PHE B CA 1
ATOM 3195 C C . PHE B 1 186 ? 84.600 36.614 104.688 1.00 79.00 1186 PHE B C 1
ATOM 3196 O O . PHE B 1 186 ? 84.907 37.739 104.280 1.00 80.15 1186 PHE B O 1
ATOM 3204 N N . ALA B 1 187 ? 85.335 35.534 104.452 1.00 81.76 1187 ALA B N 1
ATOM 3205 C CA . ALA B 1 187 ? 86.563 35.612 103.678 1.00 84.84 1187 ALA B CA 1
ATOM 3206 C C . ALA B 1 187 ? 86.177 36.033 102.272 1.00 90.44 1187 ALA B C 1
ATOM 3207 O O . ALA B 1 187 ? 85.050 35.802 101.836 1.00 87.23 1187 ALA B O 1
ATOM 3209 N N . PRO B 1 188 ? 87.107 36.659 101.543 1.00 95.26 1188 PRO B N 1
ATOM 3210 C CA . PRO B 1 188 ? 86.844 37.112 100.174 1.00 98.17 1188 PRO B CA 1
ATOM 3211 C C . PRO B 1 188 ? 86.182 36.082 99.249 1.00 100.01 1188 PRO B C 1
ATOM 3212 O O . PRO B 1 188 ? 85.026 36.252 98.842 1.00 95.87 1188 PRO B O 1
ATOM 3216 N N . GLY B 1 189 ? 86.910 35.017 98.923 1.00 90.34 1189 GLY B N 1
ATOM 3217 C CA . GLY B 1 189 ? 86.374 34.001 98.028 1.00 90.34 1189 GLY B CA 1
ATOM 3218 C C . GLY B 1 189 ? 85.160 33.247 98.553 1.00 90.34 1189 GLY B C 1
ATOM 3219 O O . GLY B 1 189 ? 84.775 32.201 98.003 1.00 90.34 1189 GLY B O 1
ATOM 3220 N N . ALA B 1 190 ? 84.549 33.780 99.607 1.00 76.64 1190 ALA B N 1
ATOM 3221 C CA . ALA B 1 190 ? 83.388 33.152 100.228 1.00 76.64 1190 ALA B CA 1
ATOM 3222 C C . ALA B 1 190 ? 82.219 32.913 99.269 1.00 76.64 1190 ALA B C 1
ATOM 3223 O O . ALA B 1 190 ? 81.998 33.676 98.326 1.00 76.64 1190 ALA B O 1
ATOM 3225 N N . SER B 1 191 ? 81.474 31.843 99.525 1.00 86.46 1191 SER B N 1
ATOM 3226 C CA . SER B 1 191 ? 80.317 31.497 98.705 1.00 86.46 1191 SER B CA 1
ATOM 3227 C C . SER B 1 191 ? 79.073 31.478 99.594 1.00 86.46 1191 SER B C 1
ATOM 3228 O O . SER B 1 191 ? 77.988 31.052 99.177 1.00 86.46 1191 SER B O 1
ATOM 3231 N N . HIS B 1 192 ? 79.249 31.940 100.829 1.00 87.90 1192 HIS B N 1
ATOM 3232 C CA . HIS B 1 192 ? 78.160 32.007 101.794 1.00 83.53 1192 HIS B CA 1
ATOM 3233 C C . HIS B 1 192 ? 77.815 33.461 102.088 1.00 86.42 1192 HIS B C 1
ATOM 3234 O O . HIS B 1 192 ? 78.640 34.358 101.900 1.00 86.22 1192 HIS B O 1
ATOM 3241 N N . GLY B 1 193 ? 76.589 33.683 102.549 1.00 89.50 1193 GLY B N 1
ATOM 3242 C CA . GLY B 1 193 ? 76.142 35.025 102.876 1.00 94.54 1193 GLY B CA 1
ATOM 3243 C C . GLY B 1 193 ? 75.282 34.998 104.122 1.00 99.03 1193 GLY B C 1
ATOM 3244 O O . GLY B 1 193 ? 74.861 33.928 104.562 1.00 100.60 1193 GLY B O 1
ATOM 3245 N N . TYR B 1 194 ? 75.017 36.167 104.695 1.00 84.18 1194 TYR B N 1
ATOM 3246 C CA . TYR B 1 194 ? 74.201 36.260 105.899 1.00 85.48 1194 TYR B CA 1
ATOM 3247 C C . TYR B 1 194 ? 72.737 36.538 105.558 1.00 83.61 1194 TYR B C 1
ATOM 3248 O O . TYR B 1 194 ? 72.441 37.259 104.609 1.00 83.11 1194 TYR B O 1
ATOM 3257 N N . ILE B 1 195 ? 71.835 35.929 106.326 1.00 85.03 1195 ILE B N 1
ATOM 3258 C CA . ILE B 1 195 ? 70.388 36.099 106.174 1.00 82.82 1195 ILE B CA 1
ATOM 3259 C C . ILE B 1 195 ? 69.721 35.730 107.499 1.00 82.71 1195 ILE B C 1
ATOM 3260 O O . ILE B 1 195 ? 70.264 34.934 108.262 1.00 84.24 1195 ILE B O 1
ATOM 3265 N N . GLU B 1 196 ? 68.558 36.313 107.779 1.00 95.46 1196 GLU B N 1
ATOM 3266 C CA . GLU B 1 196 ? 67.850 36.013 109.019 1.00 94.87 1196 GLU B CA 1
ATOM 3267 C C . GLU B 1 196 ? 66.583 36.849 109.210 1.00 95.80 1196 GLU B C 1
ATOM 3268 O O . GLU B 1 196 ? 66.465 37.960 108.689 1.00 96.60 1196 GLU B O 1
ATOM 3274 N N . THR B 1 197 ? 65.640 36.291 109.965 1.00 94.14 1197 THR B N 1
ATOM 3275 C CA . THR B 1 197 ? 64.378 36.947 110.296 1.00 91.91 1197 THR B CA 1
ATOM 3276 C C . THR B 1 197 ? 64.302 36.828 111.814 1.00 91.71 1197 THR B C 1
ATOM 3277 O O . THR B 1 197 ? 64.719 35.813 112.373 1.00 90.74 1197 THR B O 1
ATOM 3281 N N . HIS B 1 198 ? 63.763 37.833 112.493 1.00 82.23 1198 HIS B N 1
ATOM 3282 C CA . HIS B 1 198 ? 63.770 37.763 113.945 1.00 81.01 1198 HIS B CA 1
ATOM 3283 C C . HIS B 1 198 ? 62.883 38.743 114.702 1.00 77.05 1198 HIS B C 1
ATOM 3284 O O . HIS B 1 198 ? 62.648 39.868 114.257 1.00 75.74 1198 HIS B O 1
ATOM 3291 N N . VAL B 1 199 ? 62.412 38.298 115.863 1.00 79.75 1199 VAL B N 1
ATOM 3292 C CA . VAL B 1 199 ? 61.600 39.123 116.745 1.00 78.07 1199 VAL B CA 1
ATOM 3293 C C . VAL B 1 199 ? 62.587 40.015 117.510 1.00 78.06 1199 VAL B C 1
ATOM 3294 O O . VAL B 1 199 ? 62.249 41.120 117.945 1.00 78.06 1199 VAL B O 1
ATOM 3298 N N . GLN B 1 200 ? 63.817 39.529 117.659 1.00 78.73 1200 GLN B N 1
ATOM 3299 C CA . GLN B 1 200 ? 64.846 40.272 118.377 1.00 79.12 1200 GLN B CA 1
ATOM 3300 C C . GLN B 1 200 ? 65.573 41.288 117.499 1.00 75.84 1200 GLN B C 1
ATOM 3301 O O . GLN B 1 200 ? 65.885 41.025 116.331 1.00 76.52 1200 GLN B O 1
ATOM 3307 N N . GLU B 1 201 ? 65.840 42.452 118.084 1.00 69.21 1201 GLU B N 1
ATOM 3308 C CA . GLU B 1 201 ? 66.549 43.526 117.404 1.00 66.41 1201 GLU B CA 1
ATOM 3309 C C . GLU B 1 201 ? 68.010 43.121 117.230 1.00 63.35 1201 GLU B C 1
ATOM 3310 O O . GLU B 1 201 ? 68.460 42.099 117.752 1.00 62.55 1201 GLU B O 1
ATOM 3316 N N . HIS B 1 202 ? 68.750 43.941 116.500 1.00 48.92 1202 HIS B N 1
ATOM 3317 C CA . HIS B 1 202 ? 70.163 43.708 116.286 1.00 47.88 1202 HIS B CA 1
ATOM 3318 C C . HIS B 1 202 ? 70.811 45.062 116.081 1.00 42.54 1202 HIS B C 1
ATOM 3319 O O . HIS B 1 202 ? 70.184 45.987 115.577 1.00 44.48 1202 HIS B O 1
ATOM 3326 N N . GLY B 1 203 ? 72.060 45.175 116.500 1.00 48.88 1203 GLY B N 1
ATOM 3327 C CA . GLY B 1 203 ? 72.797 46.406 116.323 1.00 44.93 1203 GLY B CA 1
ATOM 3328 C C . GLY B 1 203 ? 74.128 45.950 115.769 1.00 42.70 1203 GLY B C 1
ATOM 3329 O O . GLY B 1 203 ? 74.904 45.313 116.478 1.00 43.03 1203 GLY B O 1
ATOM 3330 N N . ALA B 1 204 ? 74.414 46.249 114.511 1.00 43.01 1204 ALA B N 1
ATOM 3331 C CA . ALA B 1 204 ? 75.672 45.792 113.956 1.00 41.43 1204 ALA B CA 1
ATOM 3332 C C . ALA B 1 204 ? 76.578 46.919 113.519 1.00 42.18 1204 ALA B C 1
ATOM 3333 O O . ALA B 1 204 ? 76.122 47.912 112.943 1.00 42.22 1204 ALA B O 1
ATOM 3335 N N . TYR B 1 205 ? 77.862 46.760 113.823 1.00 45.71 1205 TYR B N 1
ATOM 3336 C CA . TYR B 1 205 ? 78.890 47.722 113.446 1.00 47.55 1205 TYR B CA 1
ATOM 3337 C C . TYR B 1 205 ? 79.845 46.945 112.561 1.00 50.00 1205 TYR B C 1
ATOM 3338 O O . TYR B 1 205 ? 80.408 45.937 112.992 1.00 49.51 1205 TYR B O 1
ATOM 3347 N N . ILE B 1 206 ? 80.014 47.402 111.325 1.00 57.50 1206 ILE B N 1
ATOM 3348 C CA . ILE B 1 206 ? 80.894 46.729 110.383 1.00 56.80 1206 ILE B CA 1
ATOM 3349 C C . ILE B 1 206 ? 82.339 46.949 110.785 1.00 59.52 1206 ILE B C 1
ATOM 3350 O O . ILE B 1 206 ? 82.863 48.070 110.692 1.00 58.54 1206 ILE B O 1
ATOM 3355 N N . LEU B 1 207 ? 82.979 45.867 111.225 1.00 51.97 1207 LEU B N 1
ATOM 3356 C CA . LEU B 1 207 ? 84.367 45.910 111.679 1.00 54.58 1207 LEU B CA 1
ATOM 3357 C C . LEU B 1 207 ? 85.411 46.024 110.579 1.00 59.14 1207 LEU B C 1
ATOM 3358 O O . LEU B 1 207 ? 86.435 46.699 110.743 1.00 57.47 1207 LEU B O 1
ATOM 3363 N N . SER B 1 208 ? 85.162 45.356 109.461 1.00 53.09 1208 SER B N 1
ATOM 3364 C CA . SER B 1 208 ? 86.118 45.404 108.373 1.00 58.02 1208 SER B CA 1
ATOM 3365 C C . SER B 1 208 ? 85.547 44.874 107.075 1.00 60.95 1208 SER B C 1
ATOM 3366 O O . SER B 1 208 ? 84.468 44.277 107.042 1.00 64.75 1208 SER B O 1
ATOM 3369 N N . GLY B 1 209 ? 86.302 45.096 106.006 1.00 65.76 1209 GLY B N 1
ATOM 3370 C CA . GLY B 1 209 ? 85.891 44.629 104.706 1.00 68.50 1209 GLY B CA 1
ATOM 3371 C C . GLY B 1 209 ? 84.822 45.492 104.088 1.00 71.57 1209 GLY B C 1
ATOM 3372 O O . GLY B 1 209 ? 84.666 46.663 104.423 1.00 71.94 1209 GLY B O 1
ATOM 3373 N N . GLN B 1 210 ? 84.074 44.891 103.180 1.00 60.45 1210 GLN B N 1
ATOM 3374 C CA . GLN B 1 210 ? 83.023 45.585 102.475 1.00 61.34 1210 GLN B CA 1
ATOM 3375 C C . GLN B 1 210 ? 82.076 44.531 101.957 1.00 57.21 1210 GLN B C 1
ATOM 3376 O O . GLN B 1 210 ? 82.501 43.469 101.514 1.00 57.19 1210 GLN B O 1
ATOM 3382 N N . GLY B 1 211 ? 80.788 44.814 102.024 1.00 56.38 1211 GLY B N 1
ATOM 3383 C CA . GLY B 1 211 ? 79.823 43.852 101.544 1.00 52.78 1211 GLY B C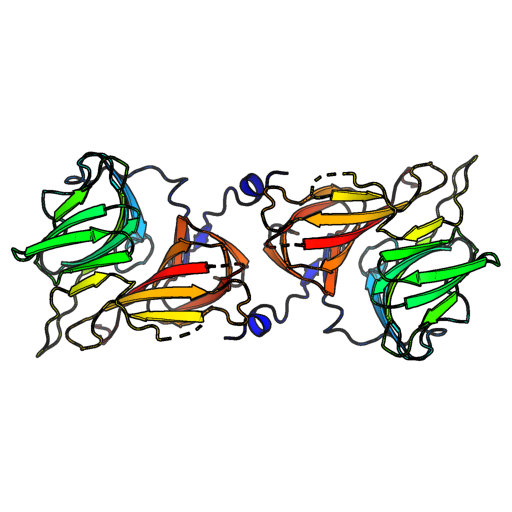A 1
ATOM 3384 C C . GLY B 1 211 ? 78.556 44.549 101.127 1.00 50.24 1211 GLY B C 1
ATOM 3385 O O . GLY B 1 211 ? 78.520 45.773 101.010 1.00 47.59 1211 GLY B O 1
ATOM 3386 N N . VAL B 1 212 ? 77.513 43.771 100.892 1.00 60.94 1212 VAL B N 1
ATOM 3387 C CA . VAL B 1 212 ? 76.234 44.333 100.504 1.00 66.19 1212 VAL B CA 1
ATOM 3388 C C . VAL B 1 212 ? 75.147 43.700 101.355 1.00 65.55 1212 VAL B C 1
ATOM 3389 O O . VAL B 1 212 ? 75.073 42.475 101.494 1.00 66.91 1212 VAL B O 1
ATOM 3393 N N . TYR B 1 213 ? 74.315 44.553 101.936 1.00 68.19 1213 TYR B N 1
ATOM 3394 C CA . TYR B 1 213 ? 73.226 44.110 102.786 1.00 73.85 1213 TYR B CA 1
ATOM 3395 C C . TYR B 1 213 ? 71.896 44.285 102.084 1.00 74.24 1213 TYR B C 1
ATOM 3396 O O . TYR B 1 213 ? 71.765 45.098 101.175 1.00 72.64 1213 TYR B O 1
ATOM 3405 N N . ASN B 1 214 ? 70.914 43.515 102.523 1.00 72.59 1214 ASN B N 1
ATOM 3406 C CA . ASN B 1 214 ? 69.577 43.588 101.973 1.00 76.09 1214 ASN B CA 1
ATOM 3407 C C . ASN B 1 214 ? 68.625 43.748 103.144 1.00 79.13 1214 ASN B C 1
ATOM 3408 O O . ASN B 1 214 ? 68.128 42.762 103.693 1.00 82.51 1214 ASN B O 1
ATOM 3413 N N . LEU B 1 215 ? 68.381 44.996 103.528 1.00 94.72 1215 LEU B N 1
ATOM 3414 C CA . LEU B 1 215 ? 67.498 45.297 104.646 1.00 98.94 1215 LEU B CA 1
ATOM 3415 C C . LEU B 1 215 ? 66.025 45.169 104.255 1.00 101.97 1215 LEU B C 1
ATOM 3416 O O . LEU B 1 215 ? 65.477 44.065 104.223 1.00 101.89 1215 LEU B O 1
ATOM 3421 N N . ASP B 1 216 ? 65.381 46.294 103.964 1.00 94.60 1216 ASP B N 1
ATOM 3422 C CA . ASP B 1 216 ? 63.979 46.263 103.575 1.00 97.53 1216 ASP B CA 1
ATOM 3423 C C . ASP B 1 216 ? 63.857 46.051 102.073 1.00 94.53 1216 ASP B C 1
ATOM 3424 O O . ASP B 1 216 ? 63.391 46.920 101.333 1.00 93.15 1216 ASP B O 1
ATOM 3429 N N . ASN B 1 217 ? 64.300 44.873 101.646 1.00 96.91 1217 ASN B N 1
ATOM 3430 C CA . ASN B 1 217 ? 64.262 44.465 100.252 1.00 93.41 1217 ASN B CA 1
ATOM 3431 C C . ASN B 1 217 ? 65.121 45.301 99.330 1.00 89.65 1217 ASN B C 1
ATOM 3432 O O . ASN B 1 217 ? 65.048 45.145 98.113 1.00 88.46 1217 ASN B O 1
ATOM 3437 N N . ASN B 1 218 ? 65.933 46.185 99.894 1.00 78.53 1218 ASN B N 1
ATOM 3438 C CA . ASN B 1 218 ? 66.786 47.020 99.063 1.00 76.73 1218 ASN B CA 1
ATOM 3439 C C . ASN B 1 218 ? 68.247 46.795 99.378 1.00 72.75 1218 ASN B C 1
ATOM 3440 O O . ASN B 1 218 ? 68.647 46.742 100.537 1.00 73.55 1218 ASN B O 1
ATOM 3445 N N . TRP B 1 219 ? 69.045 46.652 98.333 1.00 69.30 1219 TRP B N 1
ATOM 3446 C CA . TRP B 1 219 ? 70.463 46.426 98.516 1.00 68.66 1219 TRP B CA 1
ATOM 3447 C C . TRP B 1 219 ? 71.169 47.716 98.869 1.00 66.18 1219 TRP B C 1
ATOM 3448 O O . TRP B 1 219 ? 70.934 48.755 98.260 1.00 64.10 1219 TRP B O 1
ATOM 3459 N N . ILE B 1 220 ? 72.032 47.646 99.870 1.00 55.80 1220 ILE B N 1
ATOM 3460 C CA . ILE B 1 220 ? 72.763 48.819 100.298 1.00 56.86 1220 ILE B CA 1
ATOM 3461 C C . ILE B 1 220 ? 74.218 48.476 100.507 1.00 52.96 1220 ILE B C 1
ATOM 3462 O O . ILE B 1 220 ? 74.552 47.626 101.328 1.00 53.20 1220 ILE B O 1
ATOM 3467 N N . PRO B 1 221 ? 75.111 49.113 99.747 1.00 64.83 1221 PRO B N 1
ATOM 3468 C CA . PRO B 1 221 ? 76.509 48.762 99.990 1.00 66.49 1221 PRO B CA 1
ATOM 3469 C C . PRO B 1 221 ? 76.842 49.113 101.441 1.00 64.41 1221 PRO B C 1
ATOM 3470 O O . PRO B 1 221 ? 76.462 50.172 101.949 1.00 61.00 1221 PRO B O 1
ATOM 3474 N N . VAL B 1 222 ? 77.526 48.200 102.113 1.00 54.76 1222 VAL B N 1
ATOM 3475 C CA . VAL B 1 222 ? 77.889 48.397 103.496 1.00 56.81 1222 VAL B CA 1
ATOM 3476 C C . VAL B 1 222 ? 79.390 48.289 103.610 1.00 53.66 1222 VAL B C 1
ATOM 3477 O O . VAL B 1 222 ? 80.020 47.580 102.833 1.00 54.35 1222 VAL B O 1
ATOM 3481 N N . LYS B 1 223 ? 79.976 48.993 104.569 1.00 58.67 1223 LYS B N 1
ATOM 3482 C CA . LYS B 1 223 ? 81.416 48.929 104.708 1.00 58.24 1223 LYS B CA 1
ATOM 3483 C C . LYS B 1 223 ? 81.925 49.273 106.089 1.00 54.07 1223 LYS B C 1
ATOM 3484 O O . LYS B 1 223 ? 81.201 49.806 106.930 1.00 55.24 1223 LYS B O 1
ATOM 3490 N N . LYS B 1 224 ? 83.191 48.952 106.308 1.00 48.70 1224 LYS B N 1
ATOM 3491 C CA . LYS B 1 224 ? 83.855 49.215 107.567 1.00 47.94 1224 LYS B CA 1
ATOM 3492 C C . LYS B 1 224 ? 83.485 50.605 108.067 1.00 47.51 1224 LYS B C 1
ATOM 3493 O O . LYS B 1 224 ? 83.599 51.580 107.331 1.00 48.61 1224 LYS B O 1
ATOM 3499 N N . GLY B 1 225 ? 83.027 50.684 109.314 1.00 53.14 1225 GLY B N 1
ATOM 3500 C CA . GLY B 1 225 ? 82.652 51.963 109.887 1.00 51.59 1225 GLY B CA 1
ATOM 3501 C C . GLY B 1 225 ? 81.154 52.204 109.911 1.00 51.28 1225 GLY B C 1
ATOM 3502 O O . GLY B 1 225 ? 80.670 53.056 110.651 1.00 52.38 1225 GLY B O 1
ATOM 3503 N N . ASP B 1 226 ? 80.417 51.467 109.090 1.00 49.89 1226 ASP B N 1
ATOM 3504 C CA . ASP B 1 226 ? 78.968 51.607 109.048 1.00 49.13 1226 ASP B CA 1
ATOM 3505 C C . ASP B 1 226 ? 78.317 50.929 110.251 1.00 48.79 1226 ASP B C 1
ATOM 3506 O O . ASP B 1 226 ? 78.884 50.008 110.853 1.00 49.32 1226 ASP B O 1
ATOM 3511 N N . TYR B 1 227 ? 77.119 51.392 110.597 1.00 42.94 1227 TYR B N 1
ATOM 3512 C CA . TYR B 1 227 ? 76.378 50.805 111.698 1.00 40.37 1227 TYR B CA 1
ATOM 3513 C C . TYR B 1 227 ? 74.990 50.508 111.192 1.00 41.23 1227 TYR B C 1
ATOM 3514 O O . TYR B 1 227 ? 74.433 51.288 110.434 1.00 41.09 1227 TYR B O 1
ATOM 3523 N N . ILE B 1 228 ? 74.416 49.395 111.623 1.00 38.75 1228 ILE B N 1
ATOM 3524 C CA . ILE B 1 228 ? 73.083 49.049 111.157 1.00 39.60 1228 ILE B CA 1
ATOM 3525 C C . ILE B 1 228 ? 72.163 48.605 112.275 1.00 39.98 1228 ILE B C 1
ATOM 3526 O O . ILE B 1 228 ? 72.521 47.742 113.076 1.00 39.42 1228 ILE B O 1
ATOM 3531 N N . PHE B 1 229 ? 70.977 49.201 112.325 1.00 43.71 1229 PHE B N 1
ATOM 3532 C CA . PHE B 1 229 ? 69.990 48.825 113.326 1.00 44.72 1229 PHE B CA 1
ATOM 3533 C C . PHE B 1 229 ? 68.888 48.015 112.661 1.00 45.80 1229 PHE B C 1
ATOM 3534 O O . PHE B 1 229 ? 68.113 48.545 111.864 1.00 46.28 1229 PHE B O 1
ATOM 3542 N N . MET B 1 230 ? 68.827 46.733 113.001 1.00 52.43 1230 MET B N 1
ATOM 3543 C CA . MET B 1 230 ? 67.833 45.818 112.459 1.00 55.19 1230 MET B CA 1
ATOM 3544 C C . MET B 1 230 ? 66.753 45.668 113.526 1.00 55.94 1230 MET B C 1
ATOM 3545 O O . MET B 1 230 ? 66.958 44.998 114.536 1.00 58.12 1230 MET B O 1
ATOM 3550 N N . GLY B 1 231 ? 65.607 46.297 113.304 1.00 51.31 1231 GLY B N 1
ATOM 3551 C CA . GLY B 1 231 ? 64.528 46.234 114.277 1.00 51.66 1231 GLY B CA 1
ATOM 3552 C C . GLY B 1 231 ? 63.838 44.890 114.451 1.00 51.34 1231 GLY B C 1
ATOM 3553 O O . GLY B 1 231 ? 64.117 43.921 113.730 1.00 52.32 1231 GLY B O 1
ATOM 3554 N N . ALA B 1 232 ? 62.932 44.830 115.423 1.00 61.96 1232 ALA B N 1
ATOM 3555 C CA . ALA B 1 232 ? 62.185 43.605 115.695 1.00 61.97 1232 ALA B CA 1
ATOM 3556 C C . ALA B 1 232 ? 61.217 43.287 114.546 1.00 62.06 1232 ALA B C 1
ATOM 3557 O O . ALA B 1 232 ? 60.462 44.156 114.086 1.00 60.33 1232 ALA B O 1
ATOM 3559 N N . TYR B 1 233 ? 61.259 42.036 114.092 1.00 51.64 1233 TYR B N 1
ATOM 3560 C CA . TYR B 1 233 ? 60.422 41.569 113.001 1.00 49.78 1233 TYR B CA 1
ATOM 3561 C C . TYR B 1 233 ? 60.898 42.147 111.680 1.00 50.85 1233 TYR B C 1
ATOM 3562 O O . TYR B 1 233 ? 60.143 42.818 110.983 1.00 51.32 1233 TYR B O 1
ATOM 3571 N N . SER B 1 234 ? 62.154 41.890 111.335 1.00 51.59 1234 SER B N 1
ATOM 3572 C CA . SER B 1 234 ? 62.720 42.378 110.078 1.00 53.10 1234 SER B CA 1
ATOM 3573 C C . SER B 1 234 ? 63.555 41.273 109.420 1.00 55.60 1234 SER B C 1
ATOM 3574 O O . SER B 1 234 ? 64.022 40.356 110.102 1.00 55.99 1234 SER B O 1
ATOM 3577 N N . LEU B 1 235 ? 63.732 41.341 108.100 1.00 59.52 1235 LEU B N 1
ATOM 3578 C CA . LEU B 1 235 ? 64.528 40.333 107.393 1.00 63.29 1235 LEU B CA 1
ATOM 3579 C C . LEU B 1 235 ? 65.851 40.894 106.891 1.00 63.85 1235 LEU B C 1
ATOM 3580 O O . LEU B 1 235 ? 65.882 41.848 106.111 1.00 65.30 1235 LEU B O 1
ATOM 3585 N N . GLN B 1 236 ? 66.941 40.271 107.321 1.00 74.99 1236 GLN B N 1
ATOM 3586 C CA . GLN B 1 236 ? 68.276 40.717 106.949 1.00 77.82 1236 GLN B CA 1
ATOM 3587 C C . GLN B 1 236 ? 68.928 39.779 105.943 1.00 75.51 1236 GLN B C 1
ATOM 3588 O O . GLN B 1 236 ? 68.462 38.662 105.717 1.00 75.95 1236 GLN B O 1
ATOM 3594 N N . ALA B 1 237 ? 70.018 40.247 105.348 1.00 66.71 1237 ALA B N 1
ATOM 3595 C CA . ALA B 1 237 ? 70.764 39.469 104.375 1.00 64.04 1237 ALA B CA 1
ATOM 3596 C C . ALA B 1 237 ? 71.968 40.276 103.896 1.00 62.59 1237 ALA B C 1
ATOM 3597 O O . ALA B 1 237 ? 71.872 41.486 103.698 1.00 64.85 1237 ALA B O 1
ATOM 3599 N N . GLY B 1 238 ? 73.104 39.611 103.722 1.00 55.18 1238 GLY B N 1
ATOM 3600 C CA . GLY B 1 238 ? 74.290 40.306 103.257 1.00 55.06 1238 GLY B CA 1
ATOM 3601 C C . GLY B 1 238 ? 75.380 39.344 102.829 1.00 57.37 1238 GLY B C 1
ATOM 3602 O O . GLY B 1 238 ? 75.264 38.138 103.040 1.00 56.29 1238 GLY B O 1
ATOM 3603 N N . TYR B 1 239 ? 76.437 39.872 102.217 1.00 57.33 1239 TYR B N 1
ATOM 3604 C CA . TYR B 1 239 ? 77.556 39.041 101.785 1.00 61.05 1239 TYR B CA 1
ATOM 3605 C C . TYR B 1 239 ? 78.822 39.886 101.671 1.00 60.45 1239 TYR B C 1
ATOM 3606 O O . TYR B 1 239 ? 78.756 41.086 101.402 1.00 61.45 1239 TYR B O 1
ATOM 3615 N N . GLY B 1 240 ? 79.972 39.258 101.895 1.00 70.34 1240 GLY B N 1
ATOM 3616 C CA . GLY B 1 240 ? 81.231 39.973 101.804 1.00 69.49 1240 GLY B CA 1
ATOM 3617 C C . GLY B 1 240 ? 81.634 40.198 100.359 1.00 71.38 1240 GLY B C 1
ATOM 3618 O O . GLY B 1 240 ? 81.162 39.496 99.462 1.00 73.29 1240 GLY B O 1
ATOM 3619 N N . VAL B 1 241 ? 82.509 41.168 100.119 1.00 72.70 1241 VAL B N 1
ATOM 3620 C CA . VAL B 1 241 ? 82.933 41.454 98.754 1.00 72.01 1241 VAL B CA 1
ATOM 3621 C C . VAL B 1 241 ? 83.925 42.614 98.706 1.00 73.01 1241 VAL B C 1
ATOM 3622 O O . VAL B 1 241 ? 85.141 42.410 98.773 1.00 72.00 1241 VAL B O 1
ATOM 3626 N N . ALA B 1 246 ? 88.475 40.964 104.544 1.00 68.27 1246 ALA B N 1
ATOM 3627 C CA . ALA B 1 246 ? 87.459 40.098 105.144 1.00 69.02 1246 ALA B CA 1
ATOM 3628 C C . ALA B 1 246 ? 86.261 40.909 105.650 1.00 67.90 1246 ALA B C 1
ATOM 3629 O O . ALA B 1 246 ? 86.422 41.859 106.424 1.00 67.98 1246 ALA B O 1
ATOM 3631 N N . PHE B 1 247 ? 85.061 40.531 105.217 1.00 73.19 1247 PHE B N 1
ATOM 3632 C CA . PHE B 1 247 ? 83.850 41.245 105.624 1.00 69.78 1247 PHE B CA 1
ATOM 3633 C C . PHE B 1 247 ? 83.311 40.775 106.966 1.00 70.15 1247 PHE B C 1
ATOM 3634 O O . PHE B 1 247 ? 82.561 39.796 107.034 1.00 69.17 1247 PHE B O 1
ATOM 3642 N N . SER B 1 248 ? 83.662 41.496 108.027 1.00 64.33 1248 SER B N 1
ATOM 3643 C CA . SER B 1 248 ? 83.218 41.117 109.361 1.00 62.60 1248 SER B CA 1
ATOM 3644 C C . SER B 1 248 ? 82.567 42.237 110.164 1.00 61.84 1248 SER B C 1
ATOM 3645 O O . SER B 1 248 ? 82.991 43.396 110.108 1.00 62.98 1248 SER B O 1
ATOM 3648 N N . TYR B 1 249 ? 81.545 41.868 110.929 1.00 66.97 1249 TYR B N 1
ATOM 3649 C CA . TYR B 1 249 ? 80.848 42.822 111.778 1.00 62.06 1249 TYR B CA 1
ATOM 3650 C C . TYR B 1 249 ? 80.425 42.232 113.122 1.00 60.44 1249 TYR B C 1
ATOM 3651 O O . TYR B 1 249 ? 80.131 41.043 113.241 1.00 59.70 1249 TYR B O 1
ATOM 3660 N N . ILE B 1 250 ? 80.393 43.087 114.134 1.00 47.63 1250 ILE B N 1
ATOM 3661 C CA . ILE B 1 250 ? 80.007 42.673 115.471 1.00 41.01 1250 ILE B CA 1
ATOM 3662 C C . ILE B 1 250 ? 78.569 43.105 115.688 1.00 40.08 1250 ILE B C 1
ATOM 3663 O O . ILE B 1 250 ? 78.146 44.147 115.184 1.00 40.47 1250 ILE B O 1
ATOM 3668 N N . TYR B 1 251 ? 77.806 42.305 116.421 1.00 41.28 1251 TYR B N 1
ATOM 3669 C CA . TYR B 1 251 ? 76.414 42.657 116.657 1.00 39.64 1251 TYR B CA 1
ATOM 3670 C C . TYR B 1 251 ? 75.798 42.064 117.918 1.00 38.22 1251 TYR B C 1
ATOM 3671 O O . TYR B 1 251 ? 76.112 40.938 118.321 1.00 38.79 1251 TYR B O 1
ATOM 3680 N N . SER B 1 252 ? 74.902 42.834 118.522 1.00 24.83 1252 SER B N 1
ATOM 3681 C CA . SER B 1 252 ? 74.229 42.419 119.737 1.00 28.63 1252 SER B CA 1
ATOM 3682 C C . SER B 1 252 ? 72.987 41.602 119.436 1.00 30.31 1252 SER B C 1
ATOM 3683 O O . SER B 1 252 ? 72.531 41.540 118.297 1.00 31.95 1252 SER B O 1
ATOM 3686 N N . LYS B 1 253 ? 72.439 40.989 120.478 1.00 47.75 1253 LYS B N 1
ATOM 3687 C CA . LYS B 1 253 ? 71.257 40.148 120.366 1.00 52.27 1253 LYS B CA 1
ATOM 3688 C C . LYS B 1 253 ? 70.773 39.797 121.772 1.00 49.27 1253 LYS B C 1
ATOM 3689 O O . LYS B 1 253 ? 71.537 39.251 122.568 1.00 53.41 1253 LYS B O 1
ATOM 3695 N N . ASP B 1 254 ? 69.525 40.128 122.092 1.00 34.18 1254 ASP B N 1
ATOM 3696 C CA . ASP B 1 254 ? 68.972 39.793 123.405 1.00 34.86 1254 ASP B CA 1
ATOM 3697 C C . ASP B 1 254 ? 68.511 38.338 123.307 1.00 29.73 1254 ASP B C 1
ATOM 3698 O O . ASP B 1 254 ? 68.167 37.869 122.220 1.00 28.87 1254 ASP B O 1
ATOM 3703 N N . CYS B 1 255 ? 68.499 37.624 124.428 1.00 31.28 1255 CYS B N 1
ATOM 3704 C CA . CYS B 1 255 ? 68.097 36.225 124.392 1.00 28.64 1255 CYS B CA 1
ATOM 3705 C C . CYS B 1 255 ? 67.781 35.639 125.758 1.00 27.69 1255 CYS B C 1
ATOM 3706 O O . CYS B 1 255 ? 67.878 36.315 126.779 1.00 27.57 1255 CYS B O 1
ATOM 3709 N N . ASN B 1 256 ? 67.406 34.362 125.747 1.00 31.97 1256 ASN B N 1
ATOM 3710 C CA . ASN B 1 256 ? 67.074 33.603 126.950 1.00 31.40 1256 ASN B CA 1
ATOM 3711 C C . ASN B 1 256 ? 65.984 34.187 127.844 1.00 32.00 1256 ASN B C 1
ATOM 3712 O O . ASN B 1 256 ? 65.922 33.878 129.029 1.00 34.20 1256 ASN B O 1
ATOM 3717 N N . ARG B 1 257 ? 65.117 35.024 127.298 1.00 34.74 1257 ARG B N 1
ATOM 3718 C CA . ARG B 1 257 ? 64.058 35.586 128.132 1.00 34.87 1257 ARG B CA 1
ATOM 3719 C C . ARG B 1 257 ? 62.674 35.517 127.489 1.00 35.06 1257 ARG B C 1
ATOM 3720 O O . ARG B 1 257 ? 62.539 35.574 126.267 1.00 36.56 1257 ARG B O 1
ATOM 3728 N N . ASP B 1 258 ? 61.653 35.363 128.323 1.00 26.82 1258 ASP B N 1
ATOM 3729 C CA . ASP B 1 258 ? 60.276 35.324 127.849 1.00 27.55 1258 ASP B CA 1
ATOM 3730 C C . ASP B 1 258 ? 59.903 36.781 127.646 1.00 28.97 1258 ASP B C 1
ATOM 3731 O O . ASP B 1 258 ? 60.646 37.671 128.050 1.00 26.99 1258 ASP B O 1
ATOM 3736 N N . VAL B 1 259 ? 58.767 37.043 127.019 1.00 31.50 1259 VAL B N 1
ATOM 3737 C CA . VAL B 1 259 ? 58.376 38.422 126.839 1.00 34.94 1259 VAL B CA 1
ATOM 3738 C C . VAL B 1 259 ? 57.347 38.753 127.894 1.00 41.90 1259 VAL B C 1
ATOM 3739 O O . VAL B 1 259 ? 56.305 38.116 127.968 1.00 42.98 1259 VAL B O 1
ATOM 3743 N N . GLU B 1 260 ? 57.654 39.741 128.724 1.00 39.91 1260 GLU B N 1
ATOM 3744 C CA . GLU B 1 260 ? 56.732 40.150 129.769 1.00 47.56 1260 GLU B CA 1
ATOM 3745 C C . GLU B 1 260 ? 55.611 40.971 129.175 1.00 50.82 1260 GLU B C 1
ATOM 3746 O O . GLU B 1 260 ? 55.784 41.654 128.171 1.00 54.33 1260 GLU B O 1
ATOM 3752 N N . ILE B 1 261 ? 54.449 40.874 129.800 1.00 61.66 1261 ILE B N 1
ATOM 3753 C CA . ILE B 1 261 ? 53.282 41.585 129.336 1.00 65.77 1261 ILE B CA 1
ATOM 3754 C C . ILE B 1 261 ? 52.843 42.544 130.441 1.00 66.94 1261 ILE B C 1
ATOM 3755 O O . ILE B 1 261 ? 53.217 42.304 131.613 1.00 68.19 1261 ILE B O 1
#

Foldseek 3Di:
DDPVVVQPDQFDADQQAKTKDQQVPDDFDDDPQWPQKTKDKDDDCRSVAQKIKIKIKHAAFTWGPPFPAAAQKKKKKAWLAAWKWKDWPHDIDIDGHQKMKIAWGPTTMIMTHPDHGITIMMMMMHRDDDDPPAAAHIDIDGQVPFDWPCTKTWRGDPDLNAFKTKIKRFADQVGPDKDKDFAQKKKKKAWSAAWKWKQWPNDIRTDGHSMMMIGHGGTMMMMHGPSTMMMMMTTDSDDDDD/DDPVVVQPDQFDADQQAKTKDQQVPDDFDDDPQWPQKTKDKDDDCVSPAQKIKIKIKHAAFTWGPPFPAAAQKKKKKAWLAAWKWKDWPHDIDIDGHQKMKIAWGPTTMIMTHPDHGITIMMMMMHRDDDDPPAAAHIFIDGQVPFDWDCTKGWRGDPDLNAFKTKMKNFADQVGPDKDKDFAQKKKKKAWSAAWKWKQWPNDIRTDGHSMMMIGHGGTMMMMHGPSTMMMMMTTHSDDDDD

GO terms:
  GO:0071522 ureidoglycine aminohydrolase activity (F, EXP)
  GO:0005737 cytoplasm (C, EXP)
  GO:0071522 ureidoglycine aminohydrolase activity (F, IDA)
  GO:0030145 manganese ion binding (F, IDA)

Secondary structure (DSSP, 8-state):
-BHHHHT----EE-TTSEEEE-GGGS--B--TTEEEEEEEE---GGGT-SSEEEEEEEEEEEEESS-S--TTEEEEEEEEESEEEEEETTEEEEEETTEEEEE-TT---EEEE-SSS-EEEEEEEEE----TT-----EEEEGGGS----EEEE-S--STT-SEEEEEEEE-TT--BEEEEEESS-EEEEEEESEEEEESSS-EEEEETT-EEEE-SSEEEEEEE--EEEEEEEE-S-PPP-/-BHHHHT----EE-TTSEEEE-GGGS--B--TTEEEEEEEE---GGGT-SSEEEEEEEEEEEEESS-S--TTEEEEEEEEESEEEEEETTEEEEEETTEEEEE-TT--EEEEE-SSS-EEEEEEEEE----TT-----EEEEGGGS----EEEE-S--STT-SEEEEEEE--TT--B-EEEEESS-EEEEEEESEEEEESSS-EEEEETT-EEEE-SSEEEEEEE---EEEEEEE-S-PPP-

Nearest PDB structures (foldseek):
  1rc6-assembly1_A  TM=1.004E+00  e=6.989E-53  Escherichia coli
  1sq4-assembly1_B  TM=8.874E-01  e=1.134E-22  Pseudomonas aeruginosa
  1sq4-assembly1_A  TM=8.667E-01  e=7.248E-23  Pseudomonas aeruginosa
  3h9a-assembly1_A  TM=7.584E-01  e=3.177E-11  Bacillus subtilis
  6b8w-assembly1_B  TM=8.397E-01  e=6.624E-05  Enterobacter cloacae subsp. cloacae ATCC 13047

Sequence (484 aa):
GYREDLLANRAIVKHGNFALLTPDGLVKNIIPGFENCDATILSTPKLGASFVDYLVTLHQNGGNQQGFGGEGIETFLYVISGNITAKAEGKTFALSEGGYLYCPPGSLMTFVNAQAEDSQIFLYKRRYVPVEGYAPWLVSGNASELERIVILLDFLPKELGFDMNMHILSFAPGASHGYIETHVQEHGAYILSGQGVYNLDNNWIPVKKGDYIFMGAYSLQAGYGVAFSYIYSKDCNRDVEIGYREDLLANRAIVKHGNFALLTPDGLVKNIIPGFENCDATILSTPKLGASFVDYLVTLHQNGGNQQGFGGEGIETFLYVISGNITAKAEGKTFALSEGGYLYCPPGSLMTFVNAQAEDSQIFLYKRRYVPVEGYAPWLVSGNASELERIVILLDFLPKELGFDMNMHILSFAPGASHGYIETHVQEHGAYILSGQGVYNLDNNWIPVKKGDYIFMGAYSLQAGYGVAFSYIYSKDCNRDVEI

Organism: Escherichia coli (strain K12) (NCBI:txid83333)

Solvent-accessible surface area: 21457 Å² total; per-residue (Å²): 57,138,40,135,88,25,13,51,151,22,69,62,55,109,134,35,62,10,0,0,25,30,7,102,68,62,139,101,47,169,33,112,14,27,104,89,22,46,2,5,56,10,0,34,87,194,21,42,3,58,8,28,0,11,9,0,33,0,62,116,108,0,1,3,128,130,13,18,16,18,156,34,46,0,1,0,0,12,0,20,43,18,59,1,44,0,105,6,81,90,113,83,36,95,10,46,112,4,0,11,0,0,0,13,39,28,25,88,0,27,1,20,11,57,52,68,113,74,0,43,0,0,0,1,55,30,194,22,65,100,54,162,76,110,64,19,118,22,24,36,13,27,13,86,131,27,81,125,114,83,53,50,6,13,4,8,34,132,100,76,1,0,4,1,4,0,11,12,15,26,3,56,92,79,16,71,79,5,16,68,56,97,8,80,48,21,1,0,0,10,0,22,38,31,30,0,0,0,20,2,45,115,75,38,26,2,0,75,130,10,1,0,0,1,1,0,36,158,10,83,1,8,0,0,1,35,71,4,14,0,0,16,1,61,45,31,55,62,123,118,137,226,57,140,34,141,89,27,13,52,151,23,70,61,56,111,136,36,64,10,0,0,25,31,7,103,66,62,138,100,48,169,34,112,13,27,104,89,22,47,2,5,56,10,0,34,89,194,19,43,3,58,7,27,0,11,10,0,33,0,62,117,107,0,2,3,130,131,13,19,17,18,156,34,45,0,0,0,0,12,0,19,42,18,58,1,43,0,107,6,80,90,113,82,35,94,9,44,112,5,0,11,0,0,1,14,39,27,27,87,0,27,1,20,11,58,50,67,114,74,0,44,0,0,0,1,56,29,192,22,64,100,53,165,75,108,65,19,116,22,25,36,13,28,13,85,132,28,81,120,117,76,56,51,5,14,4,8,35,131,101,74,2,0,4,1,4,0,12,11,18,20,3,57,96,76,16,74,69,3,16,68,54,99,8,83,47,23,1,0,0,9,0,22,36,32,33,0,0,0,20,3,47,118,76,29,26,2,1,75,131,11,1,0,0,2,1,0,38,161,10,84,1,8,0,0,4,45,71,4,13,0,0,16,2,62,46,31,55,59,124,119,136,227

B-factor: mean 53.0, std 23.3, range [11.61, 128.4]

CATH classification: 2.60.120.10

InterPro domains:
  IPR008579 (S)-ureidoglycine aminohydrolase, cupin domain [PF05899] (56-136)
  IPR011051 RmlC-like cupin domain superfamily [SSF51182] (11-261)
  IPR013096 Cupin 2, conserved barrel [PF07883] (184-230)
  IPR014710 RmlC-like jelly roll fold [G3DSA:2.60.120.10] (1-261)
  IPR017627 (S)-ureidoglycine aminohydrolase [PTHR34571] (3-260)
  IPR017627 (S)-ureidoglycine aminohydrolase [TIGR03214] (14-260)
  IPR044697 (S)-ureidoglycine aminohydrolase, C-terminal cupin domain [cd02212] (165-257)
  IPR044704 (S)-ureidoglycine aminohydrolase, N-terminal cupin domain [cd02211] (35-150)

Radius of gyration: 28.6 Å; Cα contacts (8 Å, |Δi|>4): 1352; chains: 2; bounding box: 46×44×90 Å